Protein AF-0000000079401498 (afdb_homodimer)

Sequence (748 aa):
MLNQYKFEDEPELRDLFITVDDPESHITAIETFITYIVFTKTSRGEFDSSEYEVRRRYQDFLWLKSKLEEAHPTLIIPPLPEKFIMKGMVERFSDEFIETRRKALHKFLNRIADHPTLTFNEDFKVFLTAQAWELLSHKKQGPGLFSRMGQTVRAVASSVRGKTVKNRPEVFAEMSDYVETFSQLISLLDKISHRVYKEEREYCCEMKEYGPIHTLWSASEEDLVDSLKGVAGCIDKCCKATEKRMAGLSENLIPVVHEYVLYSEILMVALKRRDQIQAELDSKVDGLLNKKTEKDLLAEEIGKLEDHVECANNALKADWNRWKQNMQCDMKSTFTDVAEKNIHYYEQCLATWESFLTSQTTELNLEEDSEDKPMLNQYKFEDEPELRDLFITVDDPESHITAIETFITYIVFTKTSRGEFDSSEYEVRRRYQDFLWLKSKLEEAHPTLIIPPLPEKFIMKGMVERFSDEFIETRRKALHKFLNRIADHPTLTFNEDFKVFLTAQAWELLSHKKQGPGLFSRMGQTVRAVASSVRGKTVKNRPEVFAEMSDYVETFSQLISLLDKISHRVYKEEREYCCEMKEYGPIHTLWSASEEDLVDSLKGVAGCIDKCCKATEKRMAGLSENLIPVVHEYVLYSEILMVALKRRDQIQAELDSKVDGLLNKKTEKDLLAEEIGKLEDHVECANNALKADWNRWKQNMQCDMKSTFTDVAEKNIHYYEQ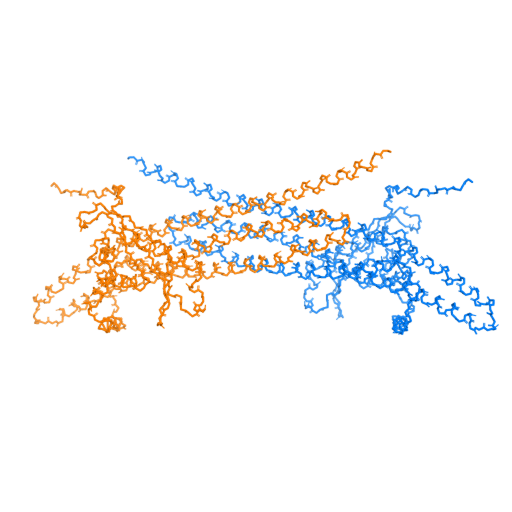CLATWESFLTSQTTELNLEEDSEDKP

pLDDT: mean 85.87, std 18.06, range [24.94, 98.56]

Nearest PDB structures (foldseek):
  8afz-assembly1_A  TM=7.677E-01  e=3.882E-17  Homo sapiens
  8afz-assembly1_B  TM=8.082E-01  e=9.105E-14  Homo sapiens
  3sog-assembly1_A-2  TM=6.129E-01  e=2.645E-02  Homo sapiens
  1i4d-assembly1_A  TM=6.190E-01  e=6.440E-02  Homo sapiens
  4atm-assembly1_A-2  TM=4.832E-01  e=5.552E-02  Homo sapiens

Solvent-accessible surface area (backbone atoms only — not comparable to full-atom values): 40444 Å² total; per-residue (Å²): 136,80,83,76,78,69,79,68,79,57,88,71,74,80,49,64,47,72,47,51,42,74,76,42,82,43,79,53,100,87,50,72,50,56,33,29,36,36,37,35,39,39,78,51,81,90,46,95,56,50,64,35,75,28,66,45,38,68,69,53,55,52,50,49,52,51,53,50,44,69,74,38,57,36,46,75,67,76,56,72,74,77,79,83,76,69,93,47,83,69,51,68,70,30,69,67,44,46,50,54,47,40,53,40,51,32,50,34,53,46,53,39,58,68,32,89,66,58,48,70,34,65,67,56,50,44,66,52,62,37,45,60,73,52,42,54,54,57,61,64,74,40,84,54,81,68,62,54,52,53,49,52,47,44,52,49,52,54,50,62,59,63,68,68,59,84,80,69,56,64,71,59,51,52,48,50,52,47,46,53,53,48,40,53,50,40,44,51,49,41,55,45,52,52,50,35,51,50,31,48,50,54,25,48,55,43,44,65,60,49,21,55,52,33,45,58,51,23,74,79,39,80,91,44,28,66,61,26,42,45,52,20,49,39,44,49,53,40,44,53,39,48,52,54,39,50,50,51,40,64,69,40,51,53,52,52,42,46,50,50,42,49,39,38,53,43,51,51,51,20,52,50,48,44,44,50,50,46,32,51,40,52,52,51,55,54,46,53,76,71,43,89,73,61,55,66,62,48,50,53,50,49,52,52,38,50,50,48,39,50,50,40,52,52,47,32,54,52,41,48,54,50,49,53,51,50,51,50,51,51,50,51,53,42,52,50,52,50,36,52,41,49,34,53,34,26,49,53,43,28,52,43,35,48,52,46,55,53,56,55,52,52,50,53,52,49,53,54,53,58,67,65,58,131,136,79,84,76,80,71,80,68,79,56,86,70,74,79,50,64,47,73,46,51,43,73,77,41,80,45,80,54,99,86,50,72,49,55,32,29,34,37,36,36,40,38,78,52,82,91,46,96,55,48,65,35,76,28,65,44,38,66,67,52,54,52,49,50,54,50,54,48,44,69,74,37,58,35,46,75,68,75,56,73,74,76,80,83,72,71,97,45,82,69,52,68,69,30,69,66,44,46,50,53,46,40,51,41,51,32,50,34,53,48,52,38,58,67,32,90,65,58,49,70,35,66,67,56,50,44,66,51,62,38,47,60,73,52,43,55,55,57,62,63,74,42,84,53,82,68,60,54,51,52,48,52,46,44,52,50,53,56,50,63,59,60,68,69,60,83,81,70,56,65,70,59,53,50,48,50,51,48,47,55,53,47,38,53,50,42,44,51,50,41,55,45,52,51,49,35,52,51,30,47,49,54,26,46,55,42,44,65,60,47,21,56,50,33,44,59,49,24,75,78,40,79,90,43,28,66,61,26,41,45,51,20,49,39,43,49,53,39,46,54,37,49,51,54,40,49,50,50,39,64,69,39,51,53,51,54,42,46,50,51,42,48,39,38,53,44,50,52,49,19,52,50,47,44,45,50,50,45,30,51,40,52,52,52,55,54,46,54,76,71,45,90,73,60,56,66,63,49,51,52,50,48,51,53,38,50,51,49,38,52,50,41,50,52,46,29,55,53,41,48,56,51,48,53,51,50,51,50,49,52,49,52,51,42,53,50,51,50,36,51,42,50,32,53,36,25,49,54,41,27,53,43,35,50,51,46,54,53,55,55,53,52,51,52,52,51,54,53,52,58,69,63,56,128

Secondary structure (DSSP, 8-state):
---------------EEEEEEEEEEEE-SS-EEEEEEEEEEE--TTSS-SEEEEEEEHHHHHHHHHHHHHH-TTS-PPPPPPP--SS-TTGGGSHHHHHHHHHHHHHHHHHHHHSTTGGG-HHHHHHHH--HHHHHHHHHTSS-HHHHHHHHHHHHHHHTS----SS--HHHHHHHHHHHHHHHHHHHHHHHHHHHHHHHHHHHHHHHHHHHHHHHHHTT-STTHHHHHHHHHHHHHHHHHHHHHHHHIIIIIHHHHHHHHHHHHHHHHHHHHHHHHHHHHHHHHHHHHH-SS-HHHHHHHHHHHHHHHHHHHHHHHHHHHHHHHHHHHHHHHHHHHHHHHHHHHHHHHHHHHHHHHHHHHHHHHHHHHHHT--/---------------EEEEEEEEEEEE-SS-EEEEEEEEEEE--TTSS-SEEEEEEEHHHHHHHHHHHHHH-TTS-PPPPPPP--SS-TTGGGSHHHHHHHHHHHHHHHHHHHHSTTGGG-HHHHHHHH--HHHHHHHHHTSS-HHHHHHHHHHHHHHHTS----SS--HHHHHHHHHHHHHHHHHHHHHHHHHHHHHHHHHHHHHHHHHHHHHHHHHTT-STTHHHHHHHHHHHHHHHHHHHHHHHHIIIIIHHHHHHHHHHHHHHHHHHHHHHHHHHHHHHHHHHHHH-SS-HHHHHHHHHHHHHHHHHHHHHHHHHHHHHHHHHHHHHHHHHHHHHHHHHHHHHHHHHHHHHHHHHHHHHHHHHHHHHT--

Structure (mmCIF, N/CA/C/O backbone):
data_AF-0000000079401498-model_v1
#
loop_
_entity.id
_entity.type
_entity.pdbx_description
1 polymer 'Sorting nexin 7'
#
loop_
_atom_site.group_PDB
_atom_site.id
_atom_site.type_symbol
_atom_site.label_atom_id
_atom_site.label_alt_id
_atom_site.label_comp_id
_atom_site.label_asym_id
_atom_site.label_entity_id
_atom_site.label_seq_id
_atom_site.pdbx_PDB_ins_code
_atom_site.Cartn_x
_atom_site.Cartn_y
_atom_site.Cartn_z
_atom_site.occupancy
_atom_site.B_iso_or_equiv
_atom_site.auth_seq_id
_atom_site.auth_comp_id
_atom_site.auth_asym_id
_atom_site.auth_atom_id
_atom_site.pdbx_PDB_model_num
ATOM 1 N N . MET A 1 1 ? -12.094 -66.312 -8.789 1 24.94 1 MET A N 1
ATOM 2 C CA . MET A 1 1 ? -11.602 -65.75 -7.543 1 24.94 1 MET A CA 1
ATOM 3 C C . MET A 1 1 ? -10.719 -64.562 -7.812 1 24.94 1 MET A C 1
ATOM 5 O O . MET A 1 1 ? -9.539 -64.688 -8.156 1 24.94 1 MET A O 1
ATOM 9 N N . LEU A 1 2 ? -11.086 -63.5 -8.578 1 26.61 2 LEU A N 1
ATOM 10 C CA . LEU A 1 2 ? -10.477 -62.438 -9.359 1 26.61 2 LEU A CA 1
ATOM 11 C C . LEU A 1 2 ? -9.75 -61.438 -8.453 1 26.61 2 LEU A C 1
ATOM 13 O O . LEU A 1 2 ? -10.312 -61 -7.449 1 26.61 2 LEU A O 1
ATOM 17 N N . ASN A 1 3 ? -8.367 -61.562 -8.258 1 26.94 3 ASN A N 1
ATOM 18 C CA . ASN A 1 3 ? -7.402 -60.906 -7.387 1 26.94 3 ASN A CA 1
ATOM 19 C C . ASN A 1 3 ? -7.582 -59.406 -7.383 1 26.94 3 ASN A C 1
ATOM 21 O O . ASN A 1 3 ? -7.379 -58.75 -8.406 1 26.94 3 ASN A O 1
ATOM 25 N N . GLN A 1 4 ? -8.578 -58.844 -6.742 1 27.81 4 GLN A N 1
ATOM 26 C CA . GLN A 1 4 ? -8.922 -57.438 -6.516 1 27.81 4 GLN A CA 1
ATOM 27 C C . GLN A 1 4 ? -7.723 -56.656 -5.992 1 27.81 4 GLN A C 1
ATOM 29 O O . GLN A 1 4 ? -7.395 -56.75 -4.805 1 27.81 4 GLN A O 1
ATOM 34 N N . TYR A 1 5 ? -6.586 -56.531 -6.773 1 29.39 5 TYR A N 1
ATOM 35 C CA . TYR A 1 5 ? -5.387 -55.781 -6.387 1 29.39 5 TYR A CA 1
ATOM 36 C C . TYR A 1 5 ? -5.746 -54.406 -5.848 1 29.39 5 TYR A C 1
ATOM 38 O O . TYR A 1 5 ? -6.312 -53.594 -6.57 1 29.39 5 TYR A O 1
ATOM 46 N N . LYS A 1 6 ? -6.266 -54.344 -4.742 1 35.28 6 LYS A N 1
ATOM 47 C CA . LYS A 1 6 ? -6.438 -53.125 -4 1 35.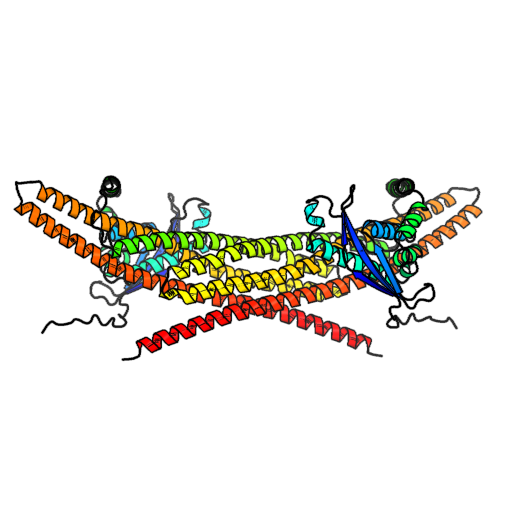28 6 LYS A CA 1
ATOM 48 C C . LYS A 1 6 ? -5.148 -52.281 -3.99 1 35.28 6 LYS A C 1
ATOM 50 O O . LYS A 1 6 ? -4.121 -52.75 -3.482 1 35.28 6 LYS A O 1
ATOM 55 N N . PHE A 1 7 ? -4.91 -51.406 -4.902 1 33.69 7 PHE A N 1
ATOM 56 C CA . PHE A 1 7 ? -3.832 -50.406 -4.879 1 33.69 7 PHE A CA 1
ATOM 57 C C . PHE A 1 7 ? -3.807 -49.656 -3.551 1 33.69 7 PHE A C 1
ATOM 59 O O . PHE A 1 7 ? -4.637 -48.781 -3.311 1 33.69 7 PHE A O 1
ATOM 66 N N . GLU A 1 8 ? -3.891 -50.344 -2.438 1 35.12 8 GLU A N 1
ATOM 67 C CA . GLU A 1 8 ? -3.643 -49.656 -1.168 1 35.12 8 GLU A CA 1
ATOM 68 C C . GLU A 1 8 ? -2.482 -48.688 -1.285 1 35.12 8 GLU A C 1
ATOM 70 O O . GLU A 1 8 ? -1.396 -49.031 -1.738 1 35.12 8 GLU A O 1
ATOM 75 N N . ASP A 1 9 ? -2.709 -47.438 -1.597 1 36.62 9 ASP A N 1
ATOM 76 C CA . ASP A 1 9 ? -1.736 -46.344 -1.586 1 36.62 9 ASP A CA 1
ATOM 77 C C . ASP A 1 9 ? -0.807 -46.469 -0.379 1 36.62 9 ASP A C 1
ATOM 79 O O . ASP A 1 9 ? -1.229 -46.25 0.758 1 36.62 9 ASP A O 1
ATOM 83 N N . GLU A 1 10 ? -0.195 -47.5 0.021 1 38.12 10 GLU A N 1
ATOM 84 C CA . GLU A 1 10 ? 0.85 -47.5 1.041 1 38.12 10 GLU A CA 1
ATOM 85 C C . GLU A 1 10 ? 1.631 -46.219 1.046 1 38.12 10 GLU A C 1
ATOM 87 O O . GLU A 1 10 ? 1.837 -45.594 -0.005 1 38.12 10 GLU A O 1
ATOM 92 N N . PRO A 1 11 ? 1.599 -45.375 2.037 1 43.03 11 PRO A N 1
ATOM 93 C CA . PRO A 1 11 ? 2.508 -44.219 2.016 1 43.03 11 PRO A CA 1
ATOM 94 C C . PRO A 1 11 ? 3.779 -44.5 1.217 1 43.03 11 PRO A C 1
ATOM 96 O O . PRO A 1 11 ? 4.527 -45.406 1.534 1 43.03 11 PRO A O 1
ATOM 99 N N . GLU A 1 12 ? 3.824 -44.688 -0.035 1 47.09 12 GLU A N 1
ATOM 100 C CA . GLU A 1 12 ? 4.816 -45.094 -1.024 1 47.09 12 GLU A CA 1
ATOM 101 C C . GLU A 1 12 ? 6.191 -44.531 -0.699 1 47.09 12 GLU A C 1
ATOM 103 O O . GLU A 1 12 ? 6.344 -43.312 -0.543 1 47.09 12 GLU A O 1
ATOM 108 N N . LEU A 1 13 ? 7.008 -45.062 0.212 1 56.22 13 LEU A N 1
ATOM 109 C CA . LEU A 1 13 ? 8.414 -44.781 0.475 1 56.22 13 LEU A CA 1
ATOM 110 C C . LEU A 1 13 ? 9.086 -44.188 -0.755 1 56.22 13 LEU A C 1
ATOM 112 O O . LEU A 1 13 ? 9.117 -44.812 -1.816 1 56.22 13 LEU A O 1
ATOM 116 N N . ARG A 1 14 ? 9.148 -42.906 -0.801 1 72.94 14 ARG A N 1
ATOM 117 C CA . ARG A 1 14 ? 9.93 -42.25 -1.838 1 72.94 14 ARG A CA 1
ATOM 118 C C . ARG A 1 14 ? 11.258 -42.969 -2.061 1 72.94 14 ARG A C 1
ATOM 120 O O . ARG A 1 14 ? 12.039 -43.156 -1.122 1 72.94 14 ARG A O 1
ATOM 127 N N . ASP A 1 15 ? 11.438 -43.594 -3.143 1 90.19 15 ASP A N 1
ATOM 128 C CA . ASP A 1 15 ? 12.656 -44.312 -3.484 1 90.19 15 ASP A CA 1
ATOM 129 C C . ASP A 1 15 ? 13.602 -43.469 -4.316 1 90.19 15 ASP A C 1
ATOM 131 O O . ASP A 1 15 ? 14.695 -43.906 -4.684 1 90.19 15 ASP A O 1
ATOM 135 N N . LEU A 1 16 ? 13.234 -42.375 -4.559 1 93.69 16 LEU A N 1
ATOM 136 C CA . LEU A 1 16 ? 14.039 -41.406 -5.316 1 93.69 16 LEU A CA 1
ATOM 137 C C . LEU A 1 16 ? 13.984 -40.031 -4.691 1 93.69 16 LEU A C 1
ATOM 139 O O . LEU A 1 16 ? 12.906 -39.438 -4.555 1 93.69 16 LEU A O 1
ATOM 143 N N . PHE A 1 17 ? 15.102 -39.5 -4.184 1 94.88 17 PHE A N 1
ATOM 144 C CA . PHE A 1 17 ? 15.219 -38.188 -3.584 1 94.88 17 PHE A CA 1
ATOM 145 C C . PHE A 1 17 ? 16.141 -37.281 -4.418 1 94.88 17 PHE A C 1
ATOM 147 O O . PHE A 1 17 ? 17.312 -37.594 -4.602 1 94.88 17 PHE A O 1
ATOM 154 N N . ILE A 1 18 ? 15.562 -36.188 -4.902 1 97.94 18 ILE A N 1
ATOM 155 C CA . ILE A 1 18 ? 16.312 -35.312 -5.801 1 97.94 18 ILE A CA 1
ATOM 156 C C . ILE A 1 18 ? 16.375 -33.906 -5.219 1 97.94 18 ILE A C 1
ATOM 158 O O . ILE A 1 18 ? 15.375 -33.375 -4.738 1 97.94 18 ILE A O 1
ATOM 162 N N . THR A 1 19 ? 17.531 -33.281 -5.227 1 97.94 19 THR A N 1
ATOM 163 C CA . THR A 1 19 ? 17.703 -31.891 -4.816 1 97.94 19 THR A CA 1
ATOM 164 C C . THR A 1 19 ? 18.453 -31.109 -5.887 1 97.94 19 THR A C 1
ATOM 166 O O . THR A 1 19 ? 19.391 -31.625 -6.496 1 97.94 19 THR A O 1
ATOM 169 N N . VAL A 1 20 ? 18 -29.938 -6.188 1 98.06 20 VAL A N 1
ATOM 170 C CA . VAL A 1 20 ? 18.656 -29.016 -7.094 1 98.06 20 VAL A CA 1
ATOM 171 C C . VAL A 1 20 ? 19.234 -27.844 -6.305 1 98.06 20 VAL A C 1
ATOM 173 O O . VAL A 1 20 ? 18.5 -27.125 -5.633 1 98.06 20 VAL A O 1
ATOM 176 N N . ASP A 1 21 ? 20.562 -27.641 -6.441 1 96.44 21 ASP A N 1
ATOM 177 C CA . ASP A 1 21 ? 21.188 -26.625 -5.617 1 96.44 21 ASP A CA 1
ATOM 178 C C . ASP A 1 21 ? 22.469 -26.109 -6.258 1 96.44 21 ASP A C 1
ATOM 180 O O . ASP A 1 21 ? 22.781 -26.453 -7.406 1 96.44 21 ASP A O 1
ATOM 184 N N . ASP A 1 22 ? 23.109 -25.188 -5.609 1 95.06 22 ASP A N 1
ATOM 185 C CA . ASP A 1 22 ? 24.453 -24.672 -5.898 1 95.06 22 ASP A CA 1
ATOM 186 C C . ASP A 1 22 ? 24.516 -24.078 -7.305 1 95.06 22 ASP A C 1
ATOM 188 O O . ASP A 1 22 ? 25.312 -24.547 -8.141 1 95.06 22 ASP A O 1
ATOM 192 N N . PRO A 1 23 ? 23.75 -23.031 -7.484 1 95.81 23 PRO A N 1
ATOM 193 C CA . PRO A 1 23 ? 23.875 -22.359 -8.781 1 95.81 23 PRO A CA 1
ATOM 194 C C . PRO A 1 23 ? 25.266 -21.781 -9.031 1 95.81 23 PRO A C 1
ATOM 196 O O . PRO A 1 23 ? 25.891 -21.25 -8.102 1 95.81 23 PRO A O 1
ATOM 199 N N . GLU A 1 24 ? 25.781 -21.984 -10.258 1 94.81 24 GLU A N 1
ATOM 200 C CA . GLU A 1 24 ? 27.078 -21.453 -10.648 1 94.81 24 GLU A CA 1
ATOM 201 C C . GLU A 1 24 ? 27.016 -20.75 -12 1 94.81 24 GLU A C 1
ATOM 203 O O . GLU A 1 24 ? 26.406 -21.25 -12.945 1 94.81 24 GLU A O 1
ATOM 208 N N . SER A 1 25 ? 27.594 -19.609 -12.016 1 91.44 25 SER A N 1
ATOM 209 C CA . SER A 1 25 ? 27.625 -18.844 -13.266 1 91.44 25 SER A CA 1
ATOM 210 C C . SER A 1 25 ? 28.844 -19.234 -14.109 1 91.44 25 SER A C 1
ATOM 212 O O . SER A 1 25 ? 29.938 -19.406 -13.594 1 91.44 25 SER A O 1
ATOM 214 N N . HIS A 1 26 ? 28.609 -19.469 -15.281 1 90.75 26 HIS A N 1
ATOM 215 C CA . HIS A 1 26 ? 29.656 -19.766 -16.25 1 90.75 26 HIS A CA 1
ATOM 216 C C . HIS A 1 26 ? 29.719 -18.703 -17.344 1 90.75 26 HIS A C 1
ATOM 218 O O . HIS A 1 26 ? 28.719 -18.484 -18.047 1 90.75 26 HIS A O 1
ATOM 224 N N . ILE A 1 27 ? 30.781 -18.047 -17.453 1 88.38 27 ILE A N 1
ATOM 225 C CA . ILE A 1 27 ? 30.984 -17.016 -18.453 1 88.38 27 ILE A CA 1
ATOM 226 C C . ILE A 1 27 ? 31.906 -17.547 -19.562 1 88.38 27 ILE A C 1
ATOM 228 O O . ILE A 1 27 ? 33.062 -17.875 -19.281 1 88.38 27 ILE A O 1
ATOM 232 N N . THR A 1 28 ? 31.391 -17.812 -20.594 1 86.31 28 THR A N 1
ATOM 233 C CA . THR A 1 28 ? 32.188 -18.203 -21.75 1 86.31 28 THR A CA 1
ATOM 234 C C . THR A 1 28 ? 32.219 -17.078 -22.781 1 86.31 28 THR A C 1
ATOM 236 O O . THR A 1 28 ? 31.578 -16.047 -22.625 1 86.31 28 THR A O 1
ATOM 239 N N . ALA A 1 29 ? 33.156 -17.297 -23.859 1 82.56 29 ALA A N 1
ATOM 240 C CA . ALA A 1 29 ? 33.281 -16.312 -24.938 1 82.56 29 ALA A CA 1
ATOM 241 C C . ALA A 1 29 ? 31.969 -16.125 -25.672 1 82.56 29 ALA A C 1
ATOM 243 O O . ALA A 1 29 ? 31.672 -15.031 -26.156 1 82.56 29 ALA A O 1
ATOM 244 N N . ILE A 1 30 ? 31.078 -17.094 -25.625 1 81.94 30 ILE A N 1
ATOM 245 C CA . ILE A 1 30 ? 29.891 -17.094 -26.469 1 81.94 30 ILE A CA 1
ATOM 246 C C . ILE A 1 30 ? 28.672 -16.766 -25.625 1 81.94 30 ILE A C 1
ATOM 248 O O . ILE A 1 30 ? 27.75 -16.078 -26.094 1 81.94 30 ILE A O 1
ATOM 252 N N . GLU A 1 31 ? 28.641 -17.359 -24.422 1 83.38 31 GLU A N 1
ATOM 253 C CA . GLU A 1 31 ? 27.422 -17.172 -23.641 1 83.38 31 GLU A CA 1
ATOM 254 C C . GLU A 1 31 ? 27.703 -17.25 -22.141 1 83.38 31 GLU A C 1
ATOM 256 O O . GLU A 1 31 ? 28.734 -17.781 -21.734 1 83.38 31 GLU A O 1
ATOM 261 N N . THR A 1 32 ? 26.906 -16.578 -21.422 1 86.81 32 THR A N 1
ATOM 262 C CA . THR A 1 32 ? 26.891 -16.703 -19.969 1 86.81 32 THR A CA 1
ATOM 263 C C . THR A 1 32 ? 25.672 -17.5 -19.531 1 86.81 32 THR A C 1
ATOM 265 O O . THR A 1 32 ? 24.547 -17.234 -19.969 1 86.81 32 THR A O 1
ATOM 268 N N . PHE A 1 33 ? 25.906 -18.578 -18.781 1 88.62 33 PHE A N 1
ATOM 269 C CA . PHE A 1 33 ? 24.766 -19.359 -18.328 1 88.62 33 PHE A CA 1
ATOM 270 C C . PHE A 1 33 ? 24.984 -19.859 -16.906 1 88.62 33 PHE A C 1
ATOM 272 O O . PHE A 1 33 ? 26.094 -19.781 -16.375 1 88.62 33 PHE A O 1
ATOM 279 N N . ILE A 1 34 ? 23.906 -20.312 -16.297 1 92.94 34 ILE A N 1
ATOM 280 C CA . ILE A 1 34 ? 23.938 -20.797 -14.922 1 92.94 34 ILE A CA 1
ATOM 281 C C . ILE A 1 34 ? 23.75 -22.312 -14.914 1 92.94 34 ILE A C 1
ATOM 283 O O . ILE A 1 34 ? 22.922 -22.859 -15.656 1 92.94 34 ILE A O 1
ATOM 287 N N . THR A 1 35 ? 24.547 -23.016 -14.164 1 95.56 35 THR A N 1
ATOM 288 C CA . THR A 1 35 ? 24.328 -24.453 -13.945 1 95.56 35 THR A CA 1
ATOM 289 C C . THR A 1 35 ? 23.938 -24.734 -12.5 1 95.56 35 THR A C 1
ATOM 291 O O . THR A 1 35 ? 24.172 -23.891 -11.617 1 95.56 35 THR A O 1
ATOM 294 N N . TYR A 1 36 ? 23.297 -25.844 -12.312 1 97.06 36 TYR A N 1
ATOM 295 C CA . TYR A 1 36 ? 22.859 -26.297 -10.992 1 97.06 36 TYR A CA 1
ATOM 296 C C . TYR A 1 36 ? 23.344 -27.719 -10.727 1 97.06 36 TYR A C 1
ATOM 298 O O . TYR A 1 36 ? 23.453 -28.531 -11.641 1 97.06 36 TYR A O 1
ATOM 306 N N . ILE A 1 37 ? 23.562 -27.969 -9.477 1 98.12 37 ILE A N 1
ATOM 307 C CA . ILE A 1 37 ? 23.859 -29.344 -9.102 1 98.12 37 ILE A CA 1
ATOM 308 C C . ILE A 1 37 ? 22.562 -30.094 -8.836 1 98.12 37 ILE A C 1
ATOM 310 O O . ILE A 1 37 ? 21.719 -29.656 -8.047 1 98.12 37 ILE A O 1
ATOM 314 N N . VAL A 1 38 ? 22.422 -31.156 -9.508 1 98.44 38 VAL A N 1
ATOM 315 C CA . VAL A 1 38 ? 21.328 -32.094 -9.25 1 98.44 38 VAL A CA 1
ATOM 316 C C . VAL A 1 38 ? 21.844 -33.281 -8.461 1 98.44 38 VAL A C 1
ATOM 318 O O . VAL A 1 38 ? 22.609 -34.094 -8.992 1 98.44 38 VAL A O 1
ATOM 321 N N . PHE A 1 39 ? 21.406 -33.344 -7.309 1 97.94 39 PHE A N 1
ATOM 322 C CA . PHE A 1 39 ? 21.812 -34.438 -6.43 1 97.94 39 PHE A CA 1
ATOM 323 C C . PHE A 1 39 ? 20.688 -35.469 -6.281 1 97.94 39 PHE A C 1
ATOM 325 O O . PHE A 1 39 ? 19.562 -35.125 -5.926 1 97.94 39 PHE A O 1
ATOM 332 N N . THR A 1 40 ? 21 -36.75 -6.539 1 97.62 40 THR A N 1
ATOM 333 C CA . THR A 1 40 ? 19.984 -37.812 -6.5 1 97.62 40 THR A CA 1
ATOM 334 C C . THR A 1 40 ? 20.406 -38.906 -5.547 1 97.62 40 THR A C 1
ATOM 336 O O . THR A 1 40 ? 21.531 -39.406 -5.617 1 97.62 40 THR A O 1
ATOM 339 N N . LYS A 1 41 ? 19.516 -39.25 -4.648 1 96.62 41 LYS A N 1
ATOM 340 C CA . LYS A 1 41 ? 19.641 -40.469 -3.816 1 96.62 41 LYS A CA 1
ATOM 341 C C . LYS A 1 41 ? 18.531 -41.469 -4.133 1 96.62 41 LYS A C 1
ATOM 343 O O . LYS A 1 41 ? 17.359 -41.094 -4.227 1 96.62 41 LYS A O 1
ATOM 348 N N . THR A 1 42 ? 18.953 -42.688 -4.363 1 95.62 42 THR A N 1
ATOM 349 C CA . THR A 1 42 ? 17.922 -43.656 -4.762 1 95.62 42 THR A CA 1
ATOM 350 C C . THR A 1 42 ? 18.219 -45.031 -4.164 1 95.62 42 THR A C 1
ATOM 352 O O . THR A 1 42 ? 19.375 -45.344 -3.867 1 95.62 42 THR A O 1
ATOM 355 N N . SER A 1 43 ? 17.156 -45.844 -3.891 1 92.62 43 SER A N 1
ATOM 356 C CA . SER A 1 43 ? 17.25 -47.219 -3.439 1 92.62 43 SER A CA 1
ATOM 357 C C . SER A 1 43 ? 16.766 -48.188 -4.516 1 92.62 43 SER A C 1
ATOM 359 O O . SER A 1 43 ? 16.609 -49.406 -4.258 1 92.62 43 SER A O 1
ATOM 361 N N . ARG A 1 44 ? 16.625 -47.562 -5.652 1 92.44 44 ARG A N 1
ATOM 362 C CA . ARG A 1 44 ? 16.125 -48.406 -6.754 1 92.44 44 ARG A CA 1
ATOM 363 C C . ARG A 1 44 ? 17.234 -49.25 -7.332 1 92.44 44 ARG A C 1
ATOM 365 O O . ARG A 1 44 ? 18.359 -48.812 -7.508 1 92.44 44 ARG A O 1
ATOM 372 N N . GLY A 1 45 ? 16.891 -50.469 -7.648 1 88.62 45 GLY A N 1
ATOM 373 C CA . GLY A 1 45 ? 17.859 -51.438 -8.164 1 88.62 45 GLY A CA 1
ATOM 374 C C . GLY A 1 45 ? 18.281 -51.125 -9.594 1 88.62 45 GLY A C 1
ATOM 375 O O . GLY A 1 45 ? 19.344 -51.594 -10.031 1 88.62 45 GLY A O 1
ATOM 376 N N . GLU A 1 46 ? 17.5 -50.344 -10.312 1 89.25 46 GLU A N 1
ATOM 377 C CA . GLU A 1 46 ? 17.797 -50.062 -11.711 1 89.25 46 GLU A CA 1
ATOM 378 C C . GLU A 1 46 ? 18.953 -49.094 -11.852 1 89.25 46 GLU A C 1
ATOM 380 O O . GLU A 1 46 ? 19.531 -48.938 -12.93 1 89.25 46 GLU A O 1
ATOM 385 N N . PHE A 1 47 ? 19.344 -48.531 -10.805 1 92.62 47 PHE A N 1
ATOM 386 C CA . PHE A 1 47 ? 20.453 -47.562 -10.797 1 92.62 47 PHE A CA 1
ATOM 387 C C . PHE A 1 47 ? 21.75 -48.25 -10.391 1 92.62 47 PHE A C 1
ATOM 389 O O . PHE A 1 47 ? 21.75 -49.156 -9.555 1 92.62 47 PHE A O 1
ATOM 396 N N . ASP A 1 48 ? 22.844 -47.812 -10.906 1 91.94 48 ASP A N 1
ATOM 397 C CA . ASP A 1 48 ? 24.156 -48.438 -10.656 1 91.94 48 ASP A CA 1
ATOM 398 C C . ASP A 1 48 ? 24.703 -48 -9.297 1 91.94 48 ASP A C 1
ATOM 400 O O . ASP A 1 48 ? 25.562 -48.688 -8.727 1 91.94 48 ASP A O 1
ATOM 404 N N . SER A 1 49 ? 24.359 -46.875 -8.875 1 93.38 49 SER A N 1
ATOM 405 C CA . SER A 1 49 ? 24.781 -46.312 -7.598 1 93.38 49 SER A CA 1
ATOM 406 C C . SER A 1 49 ? 23.594 -45.75 -6.801 1 93.38 49 SER A C 1
ATOM 408 O O . SER A 1 49 ? 22.516 -45.594 -7.348 1 93.38 49 SER A O 1
ATOM 410 N N . SER A 1 50 ? 23.844 -45.594 -5.578 1 94.06 50 SER A N 1
ATOM 411 C CA . SER A 1 50 ? 22.781 -45.094 -4.711 1 94.06 50 SER A CA 1
ATOM 412 C C . SER A 1 50 ? 22.766 -43.562 -4.695 1 94.06 50 SER A C 1
ATOM 414 O O . SER A 1 50 ? 21.797 -42.938 -4.242 1 94.06 50 SER A O 1
ATOM 416 N N . GLU A 1 51 ? 23.891 -43 -5.109 1 96.5 51 GLU A N 1
ATOM 417 C CA . GLU A 1 51 ? 23.984 -41.562 -5.113 1 96.5 51 GLU A CA 1
ATOM 418 C C . GLU A 1 51 ? 24.578 -41.031 -6.422 1 96.5 51 GLU A C 1
ATOM 420 O O . GLU A 1 51 ? 25.516 -41.625 -6.957 1 96.5 51 GLU A O 1
ATOM 425 N N . TYR A 1 52 ? 24.047 -39.938 -6.906 1 96.62 52 TYR A N 1
ATOM 426 C CA . TYR A 1 52 ? 24.547 -39.312 -8.117 1 96.62 52 TYR A CA 1
ATOM 427 C C . TYR A 1 52 ? 24.594 -37.781 -7.949 1 96.62 52 TYR A C 1
ATOM 429 O O . TYR A 1 52 ? 23.766 -37.219 -7.258 1 96.62 52 TYR A O 1
ATOM 437 N N . GLU A 1 53 ? 25.594 -37.188 -8.461 1 97.06 53 GLU A N 1
ATOM 438 C CA . GLU A 1 53 ? 25.734 -35.75 -8.523 1 97.06 53 GLU A CA 1
ATOM 439 C C . GLU A 1 53 ? 26.109 -35.281 -9.938 1 97.06 53 GLU A C 1
ATOM 441 O O . GLU A 1 53 ? 27.172 -35.656 -10.453 1 97.06 53 GLU A O 1
ATOM 446 N N . VAL A 1 54 ? 25.266 -34.562 -10.531 1 97.69 54 VAL A N 1
ATOM 447 C CA . VAL A 1 54 ? 25.531 -34.094 -11.891 1 97.69 54 VAL A CA 1
ATOM 448 C C . VAL A 1 54 ? 25.219 -32.594 -12 1 97.69 54 VAL A C 1
ATOM 450 O O . VAL A 1 54 ? 24.469 -32.062 -11.188 1 97.69 54 VAL A O 1
ATOM 453 N N . ARG A 1 55 ? 25.781 -31.938 -13 1 96.5 55 ARG A N 1
ATOM 454 C CA . ARG A 1 55 ? 25.5 -30.531 -13.258 1 96.5 55 ARG A CA 1
ATOM 455 C C . ARG A 1 55 ? 24.656 -30.359 -14.516 1 96.5 55 ARG A C 1
ATOM 457 O O . ARG A 1 55 ? 24.953 -30.969 -15.547 1 96.5 55 ARG A O 1
ATOM 464 N N . ARG A 1 56 ? 23.625 -29.594 -14.312 1 97.44 56 ARG A N 1
ATOM 465 C CA . ARG A 1 56 ? 22.703 -29.359 -15.414 1 97.44 56 ARG A CA 1
ATOM 466 C C . ARG A 1 56 ? 22.453 -27.859 -15.602 1 97.44 56 ARG A C 1
ATOM 468 O O . ARG A 1 56 ? 22.391 -27.109 -14.633 1 97.44 56 ARG A O 1
ATOM 475 N N . ARG A 1 57 ? 22.391 -27.391 -16.766 1 94.44 57 ARG A N 1
ATOM 476 C CA . ARG A 1 57 ? 21.906 -26.047 -17.078 1 94.44 57 ARG A CA 1
ATOM 477 C C . ARG A 1 57 ? 20.453 -26.078 -17.547 1 94.44 57 ARG A C 1
ATOM 479 O O . ARG A 1 57 ? 19.891 -27.156 -17.766 1 94.44 57 ARG A O 1
ATOM 486 N N . TYR A 1 58 ? 19.828 -25.031 -17.797 1 93.56 58 TYR A N 1
ATOM 487 C CA . TYR A 1 58 ? 18.406 -24.953 -18.125 1 93.56 58 TYR A CA 1
ATOM 488 C C . TYR A 1 58 ? 18.109 -25.719 -19.406 1 93.56 58 TYR A C 1
ATOM 490 O O . TYR A 1 58 ? 17.078 -26.406 -19.516 1 93.56 58 TYR A O 1
ATOM 498 N N . GLN A 1 59 ? 18.969 -25.641 -20.344 1 93.06 59 GLN A N 1
ATOM 499 C CA . GLN A 1 59 ? 18.766 -26.312 -21.625 1 93.06 59 GLN A CA 1
ATOM 500 C C . GLN A 1 59 ? 18.688 -27.828 -21.469 1 93.06 59 GLN A C 1
ATOM 502 O O . GLN A 1 59 ? 18 -28.5 -22.234 1 93.06 59 GLN A O 1
ATOM 507 N N . ASP A 1 60 ? 19.297 -28.297 -20.531 1 96.06 60 ASP A N 1
ATOM 508 C CA . ASP A 1 60 ? 19.234 -29.719 -20.25 1 96.06 60 ASP A CA 1
ATOM 509 C C . ASP A 1 60 ? 17.844 -30.109 -19.734 1 96.06 60 ASP A C 1
ATOM 511 O O . ASP A 1 60 ? 17.312 -31.172 -20.094 1 96.06 60 ASP A O 1
ATOM 515 N N . PHE A 1 61 ? 17.344 -29.281 -18.891 1 97 61 PHE A N 1
ATOM 516 C CA . PHE A 1 61 ? 15.984 -29.516 -18.406 1 97 61 PHE A CA 1
ATOM 517 C C . PHE A 1 61 ? 14.984 -29.469 -19.562 1 97 61 PHE A C 1
ATOM 519 O O . PHE A 1 61 ? 14.031 -30.25 -19.609 1 97 61 PHE A O 1
ATOM 526 N N . LEU A 1 62 ? 15.219 -28.547 -20.422 1 95.44 62 LEU A N 1
ATOM 527 C CA . LEU A 1 62 ? 14.367 -28.422 -21.594 1 95.44 62 LEU A CA 1
ATOM 528 C C . LEU A 1 62 ? 14.414 -29.703 -22.438 1 95.44 62 LEU A C 1
ATOM 530 O O . LEU A 1 62 ? 13.391 -30.172 -22.938 1 95.44 62 LEU A O 1
ATOM 534 N N . TRP A 1 63 ? 15.578 -30.188 -22.562 1 95.69 63 TRP A N 1
ATOM 535 C CA . TRP A 1 63 ? 15.75 -31.453 -23.281 1 95.69 63 TRP A CA 1
ATOM 536 C C . TRP A 1 63 ? 14.953 -32.562 -22.609 1 95.69 63 TRP A C 1
ATOM 538 O O . TRP A 1 63 ? 14.234 -33.312 -23.297 1 95.69 63 TRP A O 1
ATOM 548 N N . LEU A 1 64 ? 15.086 -32.656 -21.359 1 97.44 64 LEU A N 1
ATOM 549 C CA . LEU A 1 64 ? 14.375 -33.688 -20.625 1 97.44 64 LEU A CA 1
ATOM 550 C C . LEU A 1 64 ? 12.867 -33.562 -20.828 1 97.44 64 LEU A C 1
ATOM 552 O O . LEU A 1 64 ? 12.195 -34.562 -21.125 1 97.44 64 LEU A O 1
ATOM 556 N N . LYS A 1 65 ? 12.367 -32.375 -20.672 1 96.5 65 LYS A N 1
ATOM 557 C CA . LYS A 1 65 ? 10.938 -32.156 -20.859 1 96.5 65 LYS A CA 1
ATOM 558 C C . LYS A 1 65 ? 10.484 -32.594 -22.234 1 96.5 65 LYS A C 1
ATOM 560 O O . LYS A 1 65 ? 9.445 -33.25 -22.391 1 96.5 65 LYS A O 1
ATOM 565 N N . SER A 1 66 ? 11.258 -32.25 -23.188 1 94.88 66 SER A N 1
ATOM 566 C CA . SER A 1 66 ? 10.93 -32.594 -24.562 1 94.88 66 SER A CA 1
ATOM 567 C C . SER A 1 66 ? 10.898 -34.125 -24.766 1 94.88 66 SER A C 1
ATOM 569 O O . SER A 1 66 ? 9.984 -34.656 -25.391 1 94.88 66 SER A O 1
ATOM 571 N N . LYS A 1 67 ? 11.836 -34.844 -24.234 1 95.62 67 LYS A N 1
ATOM 572 C CA . LYS A 1 67 ? 11.898 -36.281 -24.359 1 95.62 67 LYS A CA 1
ATOM 573 C C . LYS A 1 67 ? 10.703 -36.938 -23.672 1 95.62 67 LYS A C 1
ATOM 575 O O . LYS A 1 67 ? 10.141 -37.906 -24.188 1 95.62 67 LYS A O 1
ATOM 580 N N . LEU A 1 68 ? 10.359 -36.375 -22.531 1 96.69 68 LEU A N 1
ATOM 581 C CA . LEU A 1 68 ? 9.211 -36.906 -21.812 1 96.69 68 LEU A CA 1
ATOM 582 C C . LEU A 1 68 ? 7.918 -36.688 -22.594 1 96.69 68 LEU A C 1
ATOM 584 O O . LEU A 1 68 ? 7.062 -37.562 -22.641 1 96.69 68 LEU A O 1
ATOM 588 N N . GLU A 1 69 ? 7.785 -35.531 -23.188 1 93.31 69 GLU A N 1
ATOM 589 C CA . GLU A 1 69 ? 6.602 -35.219 -23.984 1 93.31 69 GLU A CA 1
ATOM 590 C C . GLU A 1 69 ? 6.492 -36.156 -25.203 1 93.31 69 GLU A C 1
ATOM 592 O O . GLU A 1 69 ? 5.395 -36.562 -25.578 1 93.31 69 GLU A O 1
ATOM 597 N N . GLU A 1 70 ? 7.578 -36.438 -25.781 1 91.75 70 GLU A N 1
ATOM 598 C CA . GLU A 1 70 ? 7.605 -37.312 -26.938 1 91.75 70 GLU A CA 1
ATOM 599 C C . GLU A 1 70 ? 7.238 -38.75 -26.547 1 91.75 70 GLU A C 1
ATOM 601 O O . GLU A 1 70 ? 6.48 -39.406 -27.266 1 91.75 70 GLU A O 1
ATOM 606 N N . ALA A 1 71 ? 7.742 -39.125 -25.438 1 92.75 71 ALA A N 1
ATOM 607 C CA . ALA A 1 71 ? 7.535 -40.5 -24.984 1 92.75 71 ALA A CA 1
ATOM 608 C C . ALA A 1 71 ? 6.121 -40.719 -24.453 1 92.75 71 ALA A C 1
ATOM 610 O O . ALA A 1 71 ? 5.566 -41.812 -24.531 1 92.75 71 ALA A O 1
ATOM 611 N N . HIS A 1 72 ? 5.621 -39.688 -23.891 1 92.94 72 HIS A N 1
ATOM 612 C CA . HIS A 1 72 ? 4.309 -39.75 -23.25 1 92.94 72 HIS A CA 1
ATOM 613 C C . HIS A 1 72 ? 3.422 -38.594 -23.688 1 92.94 72 HIS A C 1
ATOM 615 O O . HIS A 1 72 ? 3.127 -37.688 -22.891 1 92.94 72 HIS A O 1
ATOM 621 N N . PRO A 1 73 ? 2.854 -38.656 -24.797 1 88.56 73 PRO A N 1
ATOM 622 C CA . PRO A 1 73 ? 2.168 -37.5 -25.406 1 88.56 73 PRO A CA 1
ATOM 623 C C . PRO A 1 73 ? 0.896 -37.125 -24.656 1 88.56 73 PRO A C 1
ATOM 625 O O . PRO A 1 73 ? 0.478 -35.969 -24.688 1 88.56 73 PRO A O 1
ATOM 628 N N . THR A 1 74 ? 0.234 -38 -23.953 1 92.38 74 THR A N 1
ATOM 629 C CA . THR A 1 74 ? -1.054 -37.688 -23.359 1 92.38 74 THR A CA 1
ATOM 630 C C . THR A 1 74 ? -0.911 -37.5 -21.844 1 92.38 74 THR A C 1
ATOM 632 O O . THR A 1 74 ? -1.897 -37.25 -21.156 1 92.38 74 THR A O 1
ATOM 635 N N . LEU A 1 75 ? 0.261 -37.656 -21.375 1 95.25 75 LEU A N 1
ATOM 636 C CA . LEU A 1 75 ? 0.486 -37.406 -19.953 1 95.25 75 LEU A CA 1
ATOM 637 C C . LEU A 1 75 ? 0.721 -35.906 -19.703 1 95.25 75 LEU A C 1
ATOM 639 O O . LEU A 1 75 ? 1.106 -35.188 -20.609 1 95.25 75 LEU A O 1
ATOM 643 N N . ILE A 1 76 ? 0.405 -35.531 -18.516 1 97.25 76 ILE A N 1
ATOM 644 C CA . ILE A 1 76 ? 0.592 -34.125 -18.109 1 97.25 76 ILE A CA 1
ATOM 645 C C . ILE A 1 76 ? 2 -33.938 -17.547 1 97.25 76 ILE A C 1
ATOM 647 O O . ILE A 1 76 ? 2.252 -34.219 -16.375 1 97.25 76 ILE A O 1
ATOM 651 N N . ILE A 1 77 ? 2.85 -33.438 -18.359 1 96.94 77 ILE A N 1
ATOM 652 C CA . ILE A 1 77 ? 4.238 -33.219 -17.969 1 96.94 77 ILE A CA 1
ATOM 653 C C . ILE A 1 77 ? 4.363 -31.906 -17.219 1 96.94 77 ILE A C 1
ATOM 655 O O . ILE A 1 77 ? 3.885 -30.859 -17.688 1 96.94 77 ILE A O 1
ATOM 659 N N . PRO A 1 78 ? 5.012 -31.938 -16.062 1 97 78 PRO A N 1
ATOM 660 C CA . PRO A 1 78 ? 5.168 -30.688 -15.305 1 97 78 PRO A CA 1
ATOM 661 C C . PRO A 1 78 ? 5.871 -29.594 -16.094 1 97 78 PRO A C 1
ATOM 663 O O . PRO A 1 78 ? 6.746 -29.891 -16.922 1 97 78 PRO A O 1
ATOM 666 N N . PRO A 1 79 ? 5.461 -28.375 -15.852 1 96.44 79 PRO A N 1
ATOM 667 C CA . PRO A 1 79 ? 6.062 -27.266 -16.594 1 96.44 79 PRO A CA 1
ATOM 668 C C . PRO A 1 79 ? 7.438 -26.859 -16.062 1 96.44 79 PRO A C 1
ATOM 670 O O . PRO A 1 79 ? 7.719 -27.062 -14.875 1 96.44 79 PRO A O 1
ATOM 673 N N . LEU A 1 80 ? 8.172 -26.375 -16.984 1 95 80 LEU A N 1
ATOM 674 C CA . LEU A 1 80 ? 9.414 -25.688 -16.625 1 95 80 LEU A CA 1
ATOM 675 C C . LEU A 1 80 ? 9.18 -24.188 -16.469 1 95 80 LEU A C 1
ATOM 677 O O . LEU A 1 80 ? 8.273 -23.625 -17.094 1 95 80 LEU A O 1
ATOM 681 N N . PRO A 1 81 ? 10.008 -23.594 -15.562 1 91.31 81 PRO A N 1
ATOM 682 C CA . PRO A 1 81 ? 9.93 -22.125 -15.539 1 91.31 81 PRO A CA 1
ATOM 683 C C . PRO A 1 81 ? 10.289 -21.5 -16.891 1 91.31 81 PRO A C 1
ATOM 685 O O . PRO A 1 81 ? 11.07 -22.078 -17.656 1 91.31 81 PRO A O 1
ATOM 688 N N . GLU A 1 82 ? 9.664 -20.344 -17.156 1 83.56 82 GLU A N 1
ATOM 689 C CA . GLU A 1 82 ? 9.844 -19.703 -18.453 1 83.56 82 GLU A CA 1
ATOM 690 C C . GLU A 1 82 ? 11.25 -19.125 -18.609 1 83.56 82 GLU A C 1
ATOM 692 O O . GLU A 1 82 ? 11.875 -18.75 -17.609 1 83.56 82 GLU A O 1
ATOM 697 N N . LYS A 1 83 ? 11.602 -19.156 -19.891 1 72.25 83 LYS A N 1
ATOM 698 C CA . LYS A 1 83 ? 12.883 -18.531 -20.203 1 72.25 83 LYS A CA 1
ATOM 699 C C . LYS A 1 83 ? 12.773 -17 -20.125 1 72.25 83 LYS A C 1
ATOM 701 O O . LYS A 1 83 ? 11.719 -16.438 -20.422 1 72.25 83 LYS A O 1
ATOM 706 N N . PHE A 1 84 ? 13.523 -16.359 -19.281 1 63.56 84 PHE A N 1
ATOM 707 C CA . PHE A 1 84 ? 13.469 -14.906 -19.234 1 63.56 84 PHE A CA 1
ATOM 708 C C . PHE A 1 84 ? 14.008 -14.305 -20.531 1 63.56 84 PHE A C 1
ATOM 710 O O . PHE A 1 84 ? 15.133 -14.609 -20.938 1 63.56 84 PHE A O 1
ATOM 717 N N . ILE A 1 85 ? 13.219 -14.117 -21.484 1 55.84 85 ILE A N 1
ATOM 718 C CA . ILE A 1 85 ? 13.773 -13.539 -22.703 1 55.84 85 ILE A CA 1
ATOM 719 C C . ILE A 1 85 ? 14.25 -12.109 -22.422 1 55.84 85 ILE A C 1
ATOM 721 O O . ILE A 1 85 ? 15.367 -11.742 -22.797 1 55.84 85 ILE A O 1
ATOM 725 N N . MET A 1 86 ? 13.305 -11.047 -22.484 1 45.94 86 MET A N 1
ATOM 726 C CA . MET A 1 86 ? 13.648 -9.688 -22.891 1 45.94 86 MET A CA 1
ATOM 727 C C . MET A 1 86 ? 14.07 -8.852 -21.688 1 45.94 86 MET A C 1
ATOM 729 O O . MET A 1 86 ? 14.789 -7.859 -21.844 1 45.94 86 MET A O 1
ATOM 733 N N . LYS A 1 87 ? 13.352 -8.836 -20.578 1 47.22 87 LYS A N 1
ATOM 734 C CA . LYS A 1 87 ? 13.469 -7.535 -19.922 1 47.22 87 LYS A CA 1
ATOM 735 C C . LYS A 1 87 ? 14.797 -7.414 -19.172 1 47.22 87 LYS A C 1
ATOM 737 O O . LYS A 1 87 ? 14.922 -7.855 -18.031 1 47.22 87 LYS A O 1
ATOM 742 N N . GLY A 1 88 ? 15.953 -7.684 -19.984 1 51.75 88 GLY A N 1
ATOM 743 C CA . GLY A 1 88 ? 17.359 -7.293 -19.875 1 51.75 88 GLY A CA 1
ATOM 744 C C . GLY A 1 88 ? 18.234 -8.391 -19.312 1 51.75 88 GLY A C 1
ATOM 745 O O . GLY A 1 88 ? 17.797 -9.188 -18.484 1 51.75 88 GLY A O 1
ATOM 746 N N . MET A 1 89 ? 19.234 -8.805 -20.031 1 53.66 89 MET A N 1
ATOM 747 C CA . MET A 1 89 ? 20.312 -9.758 -19.766 1 53.66 89 MET A CA 1
ATOM 748 C C . MET A 1 89 ? 20.734 -9.711 -18.297 1 53.66 89 MET A C 1
ATOM 750 O O . MET A 1 89 ? 21.016 -10.75 -17.703 1 53.66 89 MET A O 1
ATOM 754 N N . VAL A 1 90 ? 20.469 -8.523 -17.781 1 60.16 90 VAL A N 1
ATOM 755 C CA . VAL A 1 90 ? 21.031 -8.312 -16.438 1 60.16 90 VAL A CA 1
ATOM 756 C C . VAL A 1 90 ? 20.109 -8.914 -15.391 1 60.16 90 VAL A C 1
ATOM 758 O O . VAL A 1 90 ? 20.562 -9.453 -14.383 1 60.16 90 VAL A O 1
ATOM 761 N N . GLU A 1 91 ? 18.922 -9.156 -15.734 1 65.69 91 GLU A N 1
ATOM 762 C CA . GLU A 1 91 ? 17.953 -9.539 -14.703 1 65.69 91 GLU A CA 1
ATOM 763 C C . GLU A 1 91 ? 17.953 -11.055 -14.492 1 65.69 91 GLU A C 1
ATOM 765 O O . GLU A 1 91 ? 17.656 -11.523 -13.391 1 65.69 91 GLU A O 1
ATOM 770 N N . ARG A 1 92 ? 18.469 -11.812 -15.453 1 71.94 92 ARG A N 1
ATOM 771 C CA . ARG A 1 92 ? 18.422 -13.266 -15.328 1 71.94 92 ARG A CA 1
ATOM 772 C C . ARG A 1 92 ? 19.547 -13.781 -14.438 1 71.94 92 ARG A C 1
ATOM 774 O O . ARG A 1 92 ? 19.547 -14.945 -14.039 1 71.94 92 ARG A O 1
ATOM 781 N N . PHE A 1 93 ? 20.406 -12.797 -14.125 1 75.94 93 PHE A N 1
ATOM 782 C CA . PHE A 1 93 ? 21.516 -13.219 -13.281 1 75.94 93 PHE A CA 1
ATOM 783 C C . PHE A 1 93 ? 21.375 -12.664 -11.875 1 75.94 93 PHE A C 1
ATOM 785 O O . PHE A 1 93 ? 22.281 -12.797 -11.055 1 75.94 93 PHE A O 1
ATOM 792 N N . SER A 1 94 ? 20.203 -12.133 -11.711 1 81.62 94 SER A N 1
ATOM 793 C CA . SER A 1 94 ? 19.953 -11.688 -10.344 1 81.62 94 SER A CA 1
ATOM 794 C C . SER A 1 94 ? 19.781 -12.875 -9.406 1 81.62 94 SER A C 1
ATOM 796 O O . SER A 1 94 ? 19.281 -13.93 -9.812 1 81.62 94 SER A O 1
ATOM 798 N N . ASP A 1 95 ? 20.188 -12.656 -8.188 1 84 95 ASP A N 1
ATOM 799 C CA . ASP A 1 95 ? 20.078 -13.711 -7.188 1 84 95 ASP A CA 1
ATOM 800 C C . ASP A 1 95 ? 18.625 -14.148 -7 1 84 95 ASP A C 1
ATOM 802 O O . ASP A 1 95 ? 18.359 -15.336 -6.816 1 84 95 ASP A O 1
ATOM 806 N N . GLU A 1 96 ? 17.766 -13.305 -7.094 1 83.12 96 GLU A N 1
ATOM 807 C CA . GLU A 1 96 ? 16.344 -13.617 -6.91 1 83.12 96 GLU A CA 1
ATOM 808 C C . GLU A 1 96 ? 15.828 -14.508 -8.039 1 83.12 96 GLU A C 1
ATOM 810 O O . GLU A 1 96 ? 15.094 -15.469 -7.789 1 83.12 96 GLU A O 1
ATOM 815 N N . PHE A 1 97 ? 16.25 -14.211 -9.164 1 84.56 97 PHE A N 1
ATOM 816 C CA . PHE A 1 97 ? 15.82 -14.984 -10.32 1 84.56 97 PHE A CA 1
ATOM 817 C C . PHE A 1 97 ? 16.391 -16.391 -10.266 1 84.56 97 PHE A C 1
ATOM 819 O O . PHE A 1 97 ? 15.68 -17.375 -10.492 1 84.56 97 PHE A O 1
ATOM 826 N N . ILE A 1 98 ? 17.641 -16.453 -9.961 1 89.12 98 ILE A N 1
ATOM 827 C CA . ILE A 1 98 ? 18.344 -17.734 -9.93 1 89.12 98 ILE A CA 1
ATOM 828 C C . ILE A 1 98 ? 17.703 -18.641 -8.875 1 89.12 98 ILE A C 1
ATOM 830 O O . ILE A 1 98 ? 17.469 -19.812 -9.133 1 89.12 98 ILE A O 1
ATOM 834 N N . GLU A 1 99 ? 17.406 -18.047 -7.816 1 89.44 99 GLU A N 1
ATOM 835 C CA . GLU A 1 99 ? 16.812 -18.812 -6.73 1 89.44 99 GLU A CA 1
ATOM 836 C C . GLU A 1 99 ? 15.398 -19.266 -7.094 1 89.44 99 GLU A C 1
ATOM 838 O O . GLU A 1 99 ? 15.016 -20.406 -6.809 1 89.44 99 GLU A O 1
ATOM 843 N N . THR A 1 100 ? 14.609 -18.453 -7.66 1 88.25 100 THR A N 1
ATOM 844 C CA . THR A 1 100 ? 13.258 -18.797 -8.086 1 88.25 100 THR A CA 1
ATOM 845 C C . THR A 1 100 ? 13.289 -19.922 -9.125 1 88.25 100 THR A C 1
ATOM 847 O O . THR A 1 100 ? 12.492 -20.859 -9.055 1 88.25 100 THR A O 1
ATOM 850 N N . ARG A 1 101 ? 14.188 -19.766 -9.992 1 91.44 101 ARG A N 1
ATOM 851 C CA . ARG A 1 101 ? 14.32 -20.812 -11.008 1 91.44 101 ARG A CA 1
ATOM 852 C C . ARG A 1 101 ? 14.781 -22.125 -10.391 1 91.44 101 ARG A C 1
ATOM 854 O O . ARG A 1 101 ? 14.273 -23.188 -10.742 1 91.44 101 ARG A O 1
ATOM 861 N N . ARG A 1 102 ? 15.82 -22.031 -9.555 1 94.69 102 ARG A N 1
ATOM 862 C CA . ARG A 1 102 ? 16.312 -23.234 -8.859 1 94.69 102 ARG A CA 1
ATOM 863 C C . ARG A 1 102 ? 15.164 -23.984 -8.195 1 94.69 102 ARG A C 1
ATOM 865 O O . ARG A 1 102 ? 15.047 -25.203 -8.344 1 94.69 102 ARG A O 1
ATOM 872 N N . LYS A 1 103 ? 14.289 -23.281 -7.516 1 93.56 103 LYS A N 1
ATOM 873 C CA . LYS A 1 103 ? 13.148 -23.875 -6.824 1 93.56 103 LYS A CA 1
ATOM 874 C C . LYS A 1 103 ? 12.18 -24.531 -7.809 1 93.56 103 LYS A C 1
ATOM 876 O O . LYS A 1 103 ? 11.648 -25.609 -7.543 1 93.56 103 LYS A O 1
ATOM 881 N N . ALA A 1 104 ? 11.961 -23.812 -8.875 1 94.62 104 ALA A N 1
ATOM 882 C CA . ALA A 1 104 ? 11.055 -24.344 -9.898 1 94.62 104 ALA A CA 1
ATOM 883 C C . ALA A 1 104 ? 11.617 -25.609 -10.531 1 94.62 104 ALA A C 1
ATOM 885 O O . ALA A 1 104 ? 10.883 -26.562 -10.781 1 94.62 104 ALA A O 1
ATOM 886 N N . LEU A 1 105 ? 12.914 -25.625 -10.766 1 96.94 105 LEU A N 1
ATOM 887 C CA . LEU A 1 105 ? 13.562 -26.812 -11.336 1 96.94 105 LEU A CA 1
ATOM 888 C C . LEU A 1 105 ? 13.516 -27.984 -10.367 1 96.94 105 LEU A C 1
ATOM 890 O O . LEU A 1 105 ? 13.305 -29.125 -10.773 1 96.94 105 LEU A O 1
ATOM 894 N N . HIS A 1 106 ? 13.758 -27.625 -9.141 1 97.38 106 HIS A N 1
ATOM 895 C CA . HIS A 1 106 ? 13.656 -28.641 -8.102 1 97.38 106 HIS A CA 1
ATOM 896 C C . HIS A 1 106 ? 12.266 -29.266 -8.07 1 97.38 106 HIS A C 1
ATOM 898 O O . HIS A 1 106 ? 12.125 -30.484 -8.031 1 97.38 106 HIS A O 1
ATOM 904 N N . LYS A 1 107 ? 11.258 -28.5 -8.133 1 95.56 107 LYS A N 1
ATOM 905 C CA . LYS A 1 107 ? 9.883 -28.969 -8.133 1 95.56 107 LYS A CA 1
ATOM 906 C C . LYS A 1 107 ? 9.578 -29.797 -9.383 1 95.56 107 LYS A C 1
ATOM 908 O O . LYS A 1 107 ? 8.898 -30.828 -9.305 1 95.56 107 LYS A O 1
ATOM 913 N N . PHE A 1 108 ? 10.062 -29.312 -10.5 1 97.62 108 PHE A N 1
ATOM 914 C CA . PHE A 1 108 ? 9.898 -30.016 -11.766 1 97.62 108 PHE A CA 1
ATOM 915 C C . PHE A 1 108 ? 10.398 -31.453 -11.664 1 97.62 108 PHE A C 1
ATOM 917 O O . PHE A 1 108 ? 9.672 -32.375 -11.984 1 97.62 108 PHE A O 1
ATOM 924 N N . LEU A 1 109 ? 11.586 -31.625 -11.164 1 98.12 109 LEU A N 1
ATOM 925 C CA . LEU A 1 109 ? 12.203 -32.938 -11.078 1 98.12 109 LEU A CA 1
ATOM 926 C C . LEU A 1 109 ? 11.469 -33.812 -10.062 1 98.12 109 LEU A C 1
ATOM 928 O O . LEU A 1 109 ? 11.273 -35.031 -10.305 1 98.12 109 LEU A O 1
ATOM 932 N N . ASN A 1 110 ? 11.078 -33.25 -9.031 1 96.88 110 ASN A N 1
ATOM 933 C CA . ASN A 1 110 ? 10.414 -34.031 -7.996 1 96.88 110 ASN A CA 1
ATOM 934 C C . ASN A 1 110 ? 9.008 -34.438 -8.422 1 96.88 110 ASN A C 1
ATOM 936 O O . ASN A 1 110 ? 8.539 -35.531 -8.062 1 96.88 110 ASN A O 1
ATOM 940 N N . ARG A 1 111 ? 8.352 -33.625 -9.227 1 96.75 111 ARG A N 1
ATOM 941 C CA . ARG A 1 111 ? 7.062 -34.031 -9.789 1 96.75 111 ARG A CA 1
ATOM 942 C C . ARG A 1 111 ? 7.207 -35.219 -10.719 1 96.75 111 ARG A C 1
ATOM 944 O O . ARG A 1 111 ? 6.355 -36.125 -10.719 1 96.75 111 ARG A O 1
ATOM 951 N N . ILE A 1 112 ? 8.25 -35.188 -11.461 1 97.31 112 ILE A N 1
ATOM 952 C CA . ILE A 1 112 ? 8.523 -36.312 -12.352 1 97.31 112 ILE A CA 1
ATOM 953 C C . ILE A 1 112 ? 8.844 -37.562 -11.531 1 97.31 112 ILE A C 1
ATOM 955 O O . ILE A 1 112 ? 8.32 -38.656 -11.805 1 97.31 112 ILE A O 1
ATOM 959 N N . ALA A 1 113 ? 9.664 -37.375 -10.531 1 96.69 113 ALA A N 1
ATOM 960 C CA . ALA A 1 113 ? 10.086 -38.5 -9.688 1 96.69 113 ALA A CA 1
ATOM 961 C C . ALA A 1 113 ? 8.891 -39.125 -8.984 1 96.69 113 ALA A C 1
ATOM 963 O O . ALA A 1 113 ? 8.867 -40.344 -8.758 1 96.69 113 ALA A O 1
ATOM 964 N N . ASP A 1 114 ? 7.91 -38.406 -8.672 1 95.06 114 ASP A N 1
ATOM 965 C CA . ASP A 1 114 ? 6.754 -38.875 -7.918 1 95.06 114 ASP A CA 1
ATOM 966 C C . ASP A 1 114 ? 5.703 -39.469 -8.844 1 95.06 114 ASP A C 1
ATOM 968 O O . ASP A 1 114 ? 4.773 -40.156 -8.383 1 95.06 114 ASP A O 1
ATOM 972 N N . HIS A 1 115 ? 5.832 -39.219 -10.109 1 95.81 115 HIS A N 1
ATOM 973 C CA . HIS A 1 115 ? 4.859 -39.75 -11.07 1 95.81 115 HIS A CA 1
ATOM 974 C C . HIS A 1 115 ? 5.066 -41.219 -11.336 1 95.81 115 HIS A C 1
ATOM 976 O O . HIS A 1 115 ? 6.184 -41.656 -11.617 1 95.81 115 HIS A O 1
ATOM 982 N N . PRO A 1 116 ? 4.066 -42 -11.289 1 94.19 116 PRO A N 1
ATOM 983 C CA . PRO A 1 116 ? 4.191 -43.438 -11.367 1 94.19 116 PRO A CA 1
ATOM 984 C C . PRO A 1 116 ? 4.777 -43.906 -12.695 1 94.19 116 PRO A C 1
ATOM 986 O O . PRO A 1 116 ? 5.406 -44.969 -12.75 1 94.19 116 PRO A O 1
ATOM 989 N N . THR A 1 117 ? 4.547 -43.219 -13.75 1 95 117 THR A N 1
ATOM 990 C CA . THR A 1 117 ? 5.004 -43.625 -15.07 1 95 117 THR A CA 1
ATOM 991 C C . THR A 1 117 ? 6.281 -42.875 -15.461 1 95 117 THR A C 1
ATOM 993 O O . THR A 1 117 ? 7.258 -43.5 -15.891 1 95 117 THR A O 1
ATOM 996 N N . LEU A 1 118 ? 6.344 -41.625 -15.281 1 95.88 118 LEU A N 1
ATOM 997 C CA . LEU A 1 118 ? 7.449 -40.781 -15.734 1 95.88 118 LEU A CA 1
ATOM 998 C C . LEU A 1 118 ? 8.734 -41.125 -14.992 1 95.88 118 LEU A C 1
ATOM 1000 O O . LEU A 1 118 ? 9.828 -41 -15.555 1 95.88 118 LEU A O 1
ATOM 1004 N N . THR A 1 119 ? 8.609 -41.531 -13.781 1 95.62 119 THR A N 1
ATOM 1005 C CA . THR A 1 119 ? 9.75 -41.812 -12.922 1 95.62 119 THR A CA 1
ATOM 1006 C C . THR A 1 119 ? 10.602 -42.938 -13.516 1 95.62 119 THR A C 1
ATOM 1008 O O . THR A 1 119 ? 11.797 -43.062 -13.211 1 95.62 119 THR A O 1
ATOM 1011 N N . PHE A 1 120 ? 10.016 -43.75 -14.359 1 94.69 120 PHE A N 1
ATOM 1012 C CA . PHE A 1 120 ? 10.719 -44.938 -14.891 1 94.69 120 PHE A CA 1
ATOM 1013 C C . PHE A 1 120 ? 11.211 -44.656 -16.312 1 94.69 120 PHE A C 1
ATOM 1015 O O . PHE A 1 120 ? 11.742 -45.562 -16.969 1 94.69 120 PHE A O 1
ATOM 1022 N N . ASN A 1 121 ? 11.016 -43.5 -16.781 1 95.94 121 ASN A N 1
ATOM 1023 C CA . ASN A 1 121 ? 11.477 -43.125 -18.109 1 95.94 121 ASN A CA 1
ATOM 1024 C C . ASN A 1 121 ? 12.992 -43.219 -18.219 1 95.94 121 ASN A C 1
ATOM 1026 O O . ASN A 1 121 ? 13.711 -42.75 -17.328 1 95.94 121 ASN A O 1
ATOM 1030 N N . GLU A 1 122 ? 13.5 -43.719 -19.266 1 95.19 122 GLU A N 1
ATOM 1031 C CA . GLU A 1 122 ? 14.93 -43.938 -19.469 1 95.19 122 GLU A CA 1
ATOM 1032 C C . GLU A 1 122 ? 15.68 -42.625 -19.594 1 95.19 122 GLU A C 1
ATOM 1034 O O . GLU A 1 122 ? 16.812 -42.5 -19.094 1 95.19 122 GLU A O 1
ATOM 1039 N N . ASP A 1 123 ? 15.078 -41.75 -20.297 1 95.88 123 ASP A N 1
ATOM 1040 C CA . ASP A 1 123 ? 15.727 -40.438 -20.453 1 95.88 123 ASP A CA 1
ATOM 1041 C C . ASP A 1 123 ? 15.844 -39.719 -19.125 1 95.88 123 ASP A C 1
ATOM 1043 O O . ASP A 1 123 ? 16.797 -38.969 -18.906 1 95.88 123 ASP A O 1
ATOM 1047 N N . PHE A 1 124 ? 14.867 -39.875 -18.25 1 97.31 124 PHE A N 1
ATOM 1048 C CA . PHE A 1 124 ? 14.93 -39.312 -16.906 1 97.31 124 PHE A CA 1
ATOM 1049 C C . PHE A 1 124 ? 16.109 -39.875 -16.125 1 97.31 124 PHE A C 1
ATOM 1051 O O . PHE A 1 124 ? 16.844 -39.156 -15.469 1 97.31 124 PHE A O 1
ATOM 1058 N N . LYS A 1 125 ? 16.312 -41.094 -16.25 1 96.44 125 LYS A N 1
ATOM 1059 C CA . LYS A 1 125 ? 17.453 -41.75 -15.602 1 96.44 125 LYS A CA 1
ATOM 1060 C C . LYS A 1 125 ? 18.766 -41.219 -16.125 1 96.44 125 LYS A C 1
ATOM 1062 O O . LYS A 1 125 ? 19.672 -40.906 -15.352 1 96.44 125 LYS A O 1
ATOM 1067 N N . VAL A 1 126 ? 18.844 -41.094 -17.438 1 96.25 126 VAL A N 1
ATOM 1068 C CA . VAL A 1 126 ? 20.062 -40.562 -18.062 1 96.25 126 VAL A CA 1
ATOM 1069 C C . VAL A 1 126 ? 20.312 -39.156 -17.562 1 96.25 126 VAL A C 1
ATOM 1071 O O . VAL A 1 126 ? 21.453 -38.781 -17.25 1 96.25 126 VAL A O 1
ATOM 1074 N N . PHE A 1 127 ? 19.297 -38.406 -17.484 1 97.69 127 PHE A N 1
ATOM 1075 C CA . PHE A 1 127 ? 19.391 -37 -17.031 1 97.69 127 PHE A CA 1
ATOM 1076 C C . PHE A 1 127 ? 19.969 -36.938 -15.617 1 97.69 127 PHE A C 1
ATOM 1078 O O . PHE A 1 127 ? 20.797 -36.094 -15.32 1 97.69 127 PHE A O 1
ATOM 1085 N N . LEU A 1 128 ? 19.562 -37.844 -14.742 1 97.5 128 LEU A N 1
ATOM 1086 C CA . LEU A 1 128 ? 19.922 -37.812 -13.336 1 97.5 128 LEU A CA 1
ATOM 1087 C C . LEU A 1 128 ? 21.328 -38.375 -13.125 1 97.5 128 LEU A C 1
ATOM 1089 O O . LEU A 1 128 ? 21.953 -38.125 -12.094 1 97.5 128 LEU A O 1
ATOM 1093 N N . THR A 1 129 ? 21.812 -39.125 -14.117 1 96.5 129 THR A N 1
ATOM 1094 C CA . THR A 1 129 ? 23 -39.938 -13.805 1 96.5 129 THR A CA 1
ATOM 1095 C C . THR A 1 129 ? 24.141 -39.562 -14.742 1 96.5 129 THR A C 1
ATOM 1097 O O . THR A 1 129 ? 25.312 -39.688 -14.367 1 96.5 129 THR A O 1
ATOM 1100 N N . ALA A 1 130 ? 23.844 -39.188 -15.953 1 95.56 130 ALA A N 1
ATOM 1101 C CA . ALA A 1 130 ? 24.875 -39 -16.969 1 95.56 130 ALA A CA 1
ATOM 1102 C C . ALA A 1 130 ? 25.672 -37.719 -16.688 1 95.56 130 ALA A C 1
ATOM 1104 O O . ALA A 1 130 ? 25.094 -36.688 -16.406 1 95.56 130 ALA A O 1
ATOM 1105 N N . GLN A 1 131 ? 26.922 -37.875 -16.812 1 92.75 131 GLN A N 1
ATOM 1106 C CA . GLN A 1 131 ? 27.766 -36.688 -16.719 1 92.75 131 GLN A CA 1
ATOM 1107 C C . GLN A 1 131 ? 27.531 -35.75 -17.906 1 92.75 131 GLN A C 1
ATOM 1109 O O . GLN A 1 131 ? 26.922 -36.156 -18.906 1 92.75 131 GLN A O 1
ATOM 1114 N N . ALA A 1 132 ? 28.047 -34.562 -17.75 1 88.75 132 ALA A N 1
ATOM 1115 C CA . ALA A 1 132 ? 27.734 -33.531 -18.719 1 88.75 132 ALA A CA 1
ATOM 1116 C C . ALA A 1 132 ? 28.094 -33.969 -20.141 1 88.75 132 ALA A C 1
ATOM 1118 O O . ALA A 1 132 ? 27.297 -33.781 -21.062 1 88.75 132 ALA A O 1
ATOM 1119 N N . TRP A 1 133 ? 29.312 -34.562 -20.297 1 86.06 133 TRP A N 1
ATOM 1120 C CA . TRP A 1 133 ? 29.781 -34.969 -21.625 1 86.06 133 TRP A CA 1
ATOM 1121 C C . TRP A 1 133 ? 28.953 -36.125 -22.156 1 86.06 133 TRP A C 1
ATOM 1123 O O . TRP A 1 133 ? 28.688 -36.219 -23.359 1 86.06 133 TRP A O 1
ATOM 1133 N N . GLU A 1 134 ? 28.469 -36.969 -21.312 1 86.75 134 GLU A N 1
ATOM 1134 C CA . GLU A 1 134 ? 27.625 -38.094 -21.688 1 86.75 134 GLU A CA 1
ATOM 1135 C C . GLU A 1 134 ? 26.25 -37.625 -22.141 1 86.75 134 GLU A C 1
ATOM 1137 O O . GLU A 1 134 ? 25.688 -38.156 -23.109 1 86.75 134 GLU A O 1
ATOM 1142 N N . LEU A 1 135 ? 25.812 -36.688 -21.438 1 89.38 135 LEU A N 1
ATOM 1143 C CA . LEU A 1 135 ? 24.484 -36.188 -21.781 1 89.38 135 LEU A CA 1
ATOM 1144 C C . LEU A 1 135 ? 24.5 -35.5 -23.141 1 89.38 135 LEU A C 1
ATOM 1146 O O . LEU A 1 135 ? 23.531 -35.625 -23.906 1 89.38 135 LEU A O 1
ATOM 1150 N N . LEU A 1 136 ? 25.562 -34.812 -23.406 1 86.69 136 LEU A N 1
ATOM 1151 C CA . LEU A 1 136 ? 25.703 -34.188 -24.703 1 86.69 136 LEU A CA 1
ATOM 1152 C C . LEU A 1 136 ? 25.656 -35.188 -25.828 1 86.69 136 LEU A C 1
ATOM 1154 O O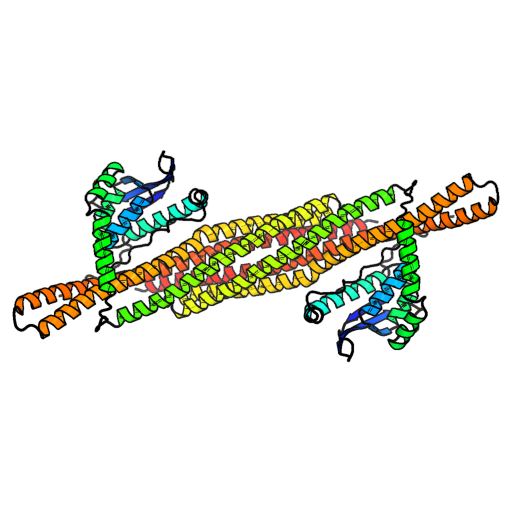 . LEU A 1 136 ? 25.031 -34.969 -26.875 1 86.69 136 LEU A O 1
ATOM 1158 N N . SER A 1 137 ? 26.234 -36.281 -25.609 1 83.94 137 SER A N 1
ATOM 1159 C CA . SER A 1 137 ? 26.234 -37.375 -26.594 1 83.94 137 SER A CA 1
ATOM 1160 C C . SER A 1 137 ? 24.844 -37.969 -26.766 1 83.94 137 SER A C 1
ATOM 1162 O O . SER A 1 137 ? 24.438 -38.312 -27.875 1 83.94 137 SER A O 1
ATOM 1164 N N . HIS A 1 138 ? 24.188 -38.062 -25.703 1 84.5 138 HIS A N 1
ATOM 1165 C CA . HIS A 1 138 ? 22.844 -38.594 -25.719 1 84.5 138 HIS A CA 1
ATOM 1166 C C . HIS A 1 138 ? 21.875 -37.656 -26.422 1 84.5 138 HIS A C 1
ATOM 1168 O O . HIS A 1 138 ? 20.938 -38.094 -27.094 1 84.5 138 HIS A O 1
ATOM 1174 N N . LYS A 1 139 ? 22.078 -36.5 -26.297 1 83.12 139 LYS A N 1
ATOM 1175 C CA . LYS A 1 139 ? 21.234 -35.469 -26.922 1 83.12 139 LYS A CA 1
ATOM 1176 C C . LYS A 1 139 ? 21.391 -35.5 -28.438 1 83.12 139 LYS A C 1
ATOM 1178 O O . LYS A 1 139 ? 20.438 -35.219 -29.172 1 83.12 139 LYS A O 1
ATOM 1183 N N . LYS A 1 140 ? 22.578 -35.75 -28.969 1 73.5 140 LYS A N 1
ATOM 1184 C CA . LYS A 1 140 ? 22.875 -35.781 -30.406 1 73.5 140 LYS A CA 1
ATOM 1185 C C . LYS A 1 140 ? 22.281 -37 -31.078 1 73.5 140 LYS A C 1
ATOM 1187 O O . LYS A 1 140 ? 21.969 -36.969 -32.281 1 73.5 140 LYS A O 1
ATOM 1192 N N . GLN A 1 141 ? 22.188 -38.125 -30.484 1 61.34 141 GLN A N 1
ATOM 1193 C CA . GLN A 1 141 ? 21.734 -39.375 -31.078 1 61.34 141 GLN A CA 1
ATOM 1194 C C . GLN A 1 141 ? 20.234 -39.312 -31.391 1 61.34 141 GLN A C 1
ATOM 1196 O O . GLN A 1 141 ? 19.719 -40.125 -32.125 1 61.34 141 GLN A O 1
ATOM 1201 N N . GLY A 1 142 ? 19.578 -38.344 -30.922 1 54.59 142 GLY A N 1
ATOM 1202 C CA . GLY A 1 142 ? 18.156 -38.312 -31.234 1 54.59 142 GLY A CA 1
ATOM 1203 C C . GLY A 1 142 ? 17.828 -37.562 -32.5 1 54.59 142 GLY A C 1
ATOM 1204 O O . GLY A 1 142 ? 18.656 -36.812 -33.031 1 54.59 142 GLY A O 1
ATOM 1205 N N . PRO A 1 143 ? 16.797 -38 -33.375 1 49.81 143 PRO A N 1
ATOM 1206 C CA . PRO A 1 143 ? 16.5 -37.281 -34.625 1 49.81 143 PRO A CA 1
ATOM 1207 C C . PRO A 1 143 ? 16.578 -35.75 -34.438 1 49.81 143 PRO A C 1
ATOM 1209 O O . PRO A 1 143 ? 16.297 -35.25 -33.344 1 49.81 143 PRO A O 1
ATOM 1212 N N . GLY A 1 144 ? 17.625 -35 -35.094 1 44.53 144 GLY A N 1
ATOM 1213 C CA . GLY A 1 144 ? 17.938 -33.562 -35.062 1 44.53 144 GLY A CA 1
ATOM 1214 C C . GLY A 1 144 ? 16.75 -32.688 -34.688 1 44.53 144 GLY A C 1
ATOM 1215 O O . GLY A 1 144 ? 15.602 -33.125 -34.875 1 44.53 144 GLY A O 1
ATOM 1216 N N . LEU A 1 145 ? 16.953 -31.656 -33.812 1 45.47 145 LEU A N 1
ATOM 1217 C CA . LEU A 1 145 ? 15.961 -30.656 -33.438 1 45.47 145 LEU A CA 1
ATOM 1218 C C . LEU A 1 145 ? 15.023 -30.344 -34.594 1 45.47 145 LEU A C 1
ATOM 1220 O O . LEU A 1 145 ? 13.875 -29.953 -34.375 1 45.47 145 LEU A O 1
ATOM 1224 N N . PHE A 1 146 ? 15.57 -30.297 -35.844 1 42.91 146 PHE A N 1
ATOM 1225 C CA . PHE A 1 146 ? 14.883 -29.906 -37.094 1 42.91 146 PHE A CA 1
ATOM 1226 C C . PHE A 1 146 ? 13.875 -30.969 -37.5 1 42.91 146 PHE A C 1
ATOM 1228 O O . PHE A 1 146 ? 12.883 -30.672 -38.156 1 42.91 146 PHE A O 1
ATOM 1235 N N . SER A 1 147 ? 14.133 -32.156 -37.438 1 43.56 147 SER A N 1
ATOM 1236 C CA . SER A 1 147 ? 13.258 -33.188 -38 1 43.56 147 SER A CA 1
ATOM 1237 C C . SER A 1 147 ? 11.961 -33.281 -37.188 1 43.56 147 SER A C 1
ATOM 1239 O O . SER A 1 147 ? 10.906 -33.594 -37.781 1 43.56 147 SER A O 1
ATOM 1241 N N . ARG A 1 148 ? 11.828 -33.094 -35.938 1 47.28 148 ARG A N 1
ATOM 1242 C CA . ARG A 1 148 ? 10.688 -33.219 -35.031 1 47.28 148 ARG A CA 1
ATOM 1243 C C . ARG A 1 148 ? 9.852 -31.938 -35.031 1 47.28 148 ARG A C 1
ATOM 1245 O O . ARG A 1 148 ? 8.664 -31.953 -34.688 1 47.28 148 ARG A O 1
ATOM 1252 N N . MET A 1 149 ? 10.414 -30.766 -35.281 1 45 149 MET A N 1
ATOM 1253 C CA . MET A 1 149 ? 9.656 -29.562 -35.594 1 45 149 MET A CA 1
ATOM 1254 C C . MET A 1 149 ? 8.742 -29.781 -36.781 1 45 149 MET A C 1
ATOM 1256 O O . MET A 1 149 ? 7.625 -29.25 -36.844 1 45 149 MET A O 1
ATOM 1260 N N . GLY A 1 150 ? 9.172 -30.469 -37.844 1 39.56 150 GLY A N 1
ATOM 1261 C CA . GLY A 1 150 ? 8.352 -30.828 -39 1 39.56 150 GLY A CA 1
ATOM 1262 C C . GLY A 1 150 ? 7.215 -31.766 -38.656 1 39.56 150 GLY A C 1
ATOM 1263 O O . GLY A 1 150 ? 6.102 -31.625 -39.188 1 39.56 150 GLY A O 1
ATOM 1264 N N . GLN A 1 151 ? 7.402 -32.688 -37.875 1 40.69 151 GLN A N 1
ATOM 1265 C CA . GLN A 1 151 ? 6.336 -33.625 -37.531 1 40.69 151 GLN A CA 1
ATOM 1266 C C . GLN A 1 151 ? 5.371 -33.031 -36.531 1 40.69 151 GLN A C 1
ATOM 1268 O O . GLN A 1 151 ? 4.16 -33.25 -36.594 1 40.69 151 GLN A O 1
ATOM 1273 N N . THR A 1 152 ? 5.863 -32.281 -35.438 1 43.31 152 THR A N 1
ATOM 1274 C CA . THR A 1 152 ? 4.973 -31.578 -34.531 1 43.31 152 THR A CA 1
ATOM 1275 C C . THR A 1 152 ? 4.207 -30.484 -35.281 1 43.31 152 THR A C 1
ATOM 1277 O O . THR A 1 152 ? 3.006 -30.312 -35.062 1 43.31 152 THR A O 1
ATOM 1280 N N . VAL A 1 153 ? 4.91 -29.703 -36.125 1 45.5 153 VAL A N 1
ATOM 1281 C CA . VAL A 1 153 ? 4.207 -28.766 -37.031 1 45.5 153 VAL A CA 1
ATOM 1282 C C . VAL A 1 153 ? 3.277 -29.547 -37.938 1 45.5 153 VAL A C 1
ATOM 1284 O O . VAL A 1 153 ? 2.156 -29.109 -38.219 1 45.5 153 VAL A O 1
ATOM 1287 N N . ARG A 1 154 ? 3.617 -30.656 -38.531 1 44.16 154 ARG A N 1
ATOM 1288 C CA . ARG A 1 154 ? 2.736 -31.453 -39.375 1 44.16 154 ARG A CA 1
ATOM 1289 C C . ARG A 1 154 ? 1.602 -32.062 -38.562 1 44.16 154 ARG A C 1
ATOM 1291 O O . ARG A 1 154 ? 0.463 -32.156 -39.031 1 44.16 154 ARG A O 1
ATOM 1298 N N . ALA A 1 155 ? 1.955 -32.531 -37.375 1 44.41 155 ALA A N 1
ATOM 1299 C CA . ALA A 1 155 ? 0.888 -33.031 -36.531 1 44.41 155 ALA A CA 1
ATOM 1300 C C . ALA A 1 155 ? -0.013 -31.922 -36.031 1 44.41 155 ALA A C 1
ATOM 1302 O O . ALA A 1 155 ? -1.234 -32.062 -35.969 1 44.41 155 ALA A O 1
ATOM 1303 N N . VAL A 1 156 ? 0.613 -30.703 -35.656 1 44.69 156 VAL A N 1
ATOM 1304 C CA . VAL A 1 156 ? -0.208 -29.547 -35.312 1 44.69 156 VAL A CA 1
ATOM 1305 C C . VAL A 1 156 ? -0.882 -29 -36.562 1 44.69 156 VAL A C 1
ATOM 1307 O O . VAL A 1 156 ? -2.045 -28.594 -36.531 1 44.69 156 VAL A O 1
ATOM 1310 N N . ALA A 1 157 ? -0.195 -28.859 -37.688 1 43.22 157 ALA A N 1
ATOM 1311 C CA . ALA A 1 157 ? -0.788 -28.406 -38.938 1 43.22 157 ALA A CA 1
ATOM 1312 C C . ALA A 1 157 ? -1.86 -29.375 -39.438 1 43.22 157 ALA A C 1
ATOM 1314 O O . ALA A 1 157 ? -2.879 -28.969 -40 1 43.22 157 ALA A O 1
ATOM 1315 N N . SER A 1 158 ? -1.52 -30.656 -39.469 1 43.25 158 SER A N 1
ATOM 1316 C CA . SER A 1 158 ? -2.588 -31.578 -39.812 1 43.25 158 SER A CA 1
ATOM 1317 C C . SER A 1 158 ? -3.719 -31.531 -38.781 1 43.25 158 SER A C 1
ATOM 1319 O O . SER A 1 158 ? -4.859 -31.891 -39.094 1 43.25 158 SER A O 1
ATOM 1321 N N . SER A 1 159 ? -3.312 -31.203 -37.562 1 42.16 159 SER A N 1
ATOM 1322 C CA . SER A 1 159 ? -4.344 -31.062 -36.562 1 42.16 159 SER A CA 1
ATOM 1323 C C . SER A 1 159 ? -5.227 -29.844 -36.812 1 42.16 159 SER A C 1
ATOM 1325 O O . SER A 1 159 ? -6.301 -29.703 -36.219 1 42.16 159 SER A O 1
ATOM 1327 N N . VAL A 1 160 ? -4.633 -28.875 -37.438 1 42.56 160 VAL A N 1
ATOM 1328 C CA . VAL A 1 160 ? -5.484 -27.734 -37.75 1 42.56 160 VAL A CA 1
ATOM 1329 C C . VAL A 1 160 ? -6.527 -28.125 -38.781 1 42.56 160 VAL A C 1
ATOM 1331 O O . VAL A 1 160 ? -7.395 -27.312 -39.125 1 42.56 160 VAL A O 1
ATOM 1334 N N . ARG A 1 161 ? -6.246 -29.062 -39.719 1 43.31 161 ARG A N 1
ATOM 1335 C CA . ARG A 1 161 ? -7.461 -29.469 -40.406 1 43.31 161 ARG A CA 1
ATOM 1336 C C . ARG A 1 161 ? -8.445 -30.141 -39.469 1 43.31 161 ARG A C 1
ATOM 1338 O O . ARG A 1 161 ? -8.18 -31.25 -38.969 1 43.31 161 ARG A O 1
ATOM 1345 N N . GLY A 1 162 ? -9.023 -29.547 -38.594 1 46.47 162 GLY A N 1
ATOM 1346 C CA . GLY A 1 162 ? -10.062 -29.75 -37.594 1 46.47 162 GLY A CA 1
ATOM 1347 C C . GLY A 1 162 ? -10.891 -30.984 -37.844 1 46.47 162 GLY A C 1
ATOM 1348 O O . GLY A 1 162 ? -12.016 -30.906 -38.344 1 46.47 162 GLY A O 1
ATOM 1349 N N . LYS A 1 163 ? -10.352 -32.031 -38.219 1 53.78 163 LYS A N 1
ATOM 1350 C CA . LYS A 1 163 ? -11.367 -33.062 -38.188 1 53.78 163 LYS A CA 1
ATOM 1351 C C . LYS A 1 163 ? -11.992 -33.188 -36.812 1 53.78 163 LYS A C 1
ATOM 1353 O O . LYS A 1 163 ? -11.289 -33.344 -35.812 1 53.78 163 LYS A O 1
ATOM 1358 N N . THR A 1 164 ? -13.023 -32.5 -36.531 1 62.97 164 THR A N 1
ATOM 1359 C CA . THR A 1 164 ? -13.883 -32.469 -35.375 1 62.97 164 THR A CA 1
ATOM 1360 C C . THR A 1 164 ? -14.133 -33.875 -34.812 1 62.97 164 THR A C 1
ATOM 1362 O O . THR A 1 164 ? -14.422 -34.781 -35.594 1 62.97 164 THR A O 1
ATOM 1365 N N . VAL A 1 165 ? -13.477 -34.188 -33.625 1 74.38 165 VAL A N 1
ATOM 1366 C CA . VAL A 1 165 ? -13.812 -35.438 -32.969 1 74.38 165 VAL A CA 1
ATOM 1367 C C . VAL A 1 165 ? -15.328 -35.625 -32.938 1 74.38 165 VAL A C 1
ATOM 1369 O O . VAL A 1 165 ? -16.062 -34.719 -32.5 1 74.38 165 VAL A O 1
ATOM 1372 N N . LYS A 1 166 ? -15.773 -36.469 -33.656 1 74.38 166 LYS A N 1
ATOM 1373 C CA . LYS A 1 166 ? -17.203 -36.75 -33.719 1 74.38 166 LYS A CA 1
ATOM 1374 C C . LYS A 1 166 ? -17.703 -37.375 -32.438 1 74.38 166 LYS A C 1
ATOM 1376 O O . LYS A 1 166 ? -18.797 -37.031 -31.953 1 74.38 166 LYS A O 1
ATOM 1381 N N . ASN A 1 167 ? -16.875 -38.25 -31.781 1 79.88 167 ASN A N 1
ATOM 1382 C CA . ASN A 1 167 ? -17.328 -39 -30.625 1 79.88 167 ASN A CA 1
ATOM 1383 C C . ASN A 1 167 ? -16.453 -38.75 -29.406 1 79.88 167 ASN A C 1
ATOM 1385 O O . ASN A 1 167 ? -15.836 -39.688 -28.875 1 79.88 167 ASN A O 1
ATOM 1389 N N . ARG A 1 168 ? -16.469 -37.531 -28.922 1 86.94 168 ARG A N 1
ATOM 1390 C CA . ARG A 1 168 ? -15.711 -37.281 -27.719 1 86.94 168 ARG A CA 1
ATOM 1391 C C . ARG A 1 168 ? -16.484 -37.719 -26.469 1 86.94 168 ARG A C 1
ATOM 1393 O O . ARG A 1 168 ? -17.609 -37.219 -26.234 1 86.94 168 ARG A O 1
ATOM 1400 N N . PRO A 1 169 ? -15.922 -38.531 -25.688 1 90.94 169 PRO A N 1
ATOM 1401 C CA . PRO A 1 169 ? -16.578 -38.875 -24.438 1 90.94 169 PRO A CA 1
ATOM 1402 C C . PRO A 1 169 ? -16.812 -37.688 -23.531 1 90.94 169 PRO A C 1
ATOM 1404 O O . PRO A 1 169 ? -16.016 -36.75 -23.516 1 90.94 169 PRO A O 1
ATOM 1407 N N . GLU A 1 170 ? -17.844 -37.75 -22.812 1 92.75 170 GLU A N 1
ATOM 1408 C CA . GLU A 1 170 ? -18.328 -36.656 -22 1 92.75 170 GLU A CA 1
ATOM 1409 C C . GLU A 1 170 ? -17.297 -36.219 -20.969 1 92.75 170 GLU A C 1
ATOM 1411 O O . GLU A 1 170 ? -17.156 -35.031 -20.672 1 92.75 170 GLU A O 1
ATOM 1416 N N . VAL A 1 171 ? -16.594 -37.156 -20.469 1 94.69 171 VAL A N 1
ATOM 1417 C CA . VAL A 1 171 ? -15.633 -36.875 -19.406 1 94.69 171 VAL A CA 1
ATOM 1418 C C . VAL A 1 171 ? -14.57 -35.906 -19.906 1 94.69 171 VAL A C 1
ATOM 1420 O O . VAL A 1 171 ? -14.156 -35 -19.172 1 94.69 171 VAL A O 1
ATOM 1423 N N . PHE A 1 172 ? -14.156 -36.062 -21.094 1 95.19 172 PHE A N 1
ATOM 1424 C CA . PHE A 1 172 ? -13.086 -35.25 -21.625 1 95.19 172 PHE A CA 1
ATOM 1425 C C . PHE A 1 172 ? -13.633 -33.875 -22.094 1 95.19 172 PHE A C 1
ATOM 1427 O O . PHE A 1 172 ? -12.898 -32.906 -22.125 1 95.19 172 PHE A O 1
ATOM 1434 N N . ALA A 1 173 ? -14.914 -33.844 -22.438 1 94.38 173 ALA A N 1
ATOM 1435 C CA . ALA A 1 173 ? -15.57 -32.562 -22.688 1 94.38 173 ALA A CA 1
ATOM 1436 C C . ALA A 1 173 ? -15.625 -31.719 -21.422 1 94.38 173 ALA A C 1
ATOM 1438 O O . ALA A 1 173 ? -15.367 -30.516 -21.453 1 94.38 173 ALA A O 1
ATOM 1439 N N . GLU A 1 174 ? -15.938 -32.375 -20.359 1 95.38 174 GLU A N 1
ATOM 1440 C CA . GLU A 1 174 ? -15.984 -31.688 -19.078 1 95.38 174 GLU A CA 1
ATOM 1441 C C . GLU A 1 174 ? -14.602 -31.203 -18.656 1 95.38 174 GLU A C 1
ATOM 1443 O O . GLU A 1 174 ? -14.469 -30.109 -18.109 1 95.38 174 GLU A O 1
ATOM 1448 N N . MET A 1 175 ? -13.602 -32.062 -18.922 1 95.75 175 MET A N 1
ATOM 1449 C CA . MET A 1 175 ? -12.227 -31.656 -18.625 1 95.75 175 MET A CA 1
ATOM 1450 C C . MET A 1 175 ? -11.844 -30.406 -19.406 1 95.75 175 MET A C 1
ATOM 1452 O O . MET A 1 175 ? -11.219 -29.5 -18.875 1 95.75 175 MET A O 1
ATOM 1456 N N . SER A 1 176 ? -12.242 -30.438 -20.625 1 95.5 176 SER A N 1
ATOM 1457 C CA . SER A 1 176 ? -11.922 -29.312 -21.5 1 95.5 176 SER A CA 1
ATOM 1458 C C . SER A 1 176 ? -12.578 -28.016 -21 1 95.5 176 SER A C 1
ATOM 1460 O O . SER A 1 176 ? -11.945 -26.969 -20.984 1 95.5 176 SER A O 1
ATOM 1462 N N . ASP A 1 177 ? -13.789 -28.125 -20.609 1 95.94 177 ASP A N 1
ATOM 1463 C CA . ASP A 1 177 ? -14.5 -26.984 -20.047 1 95.94 177 ASP A CA 1
ATOM 1464 C C . ASP A 1 177 ? -13.828 -26.484 -18.781 1 95.94 177 ASP A C 1
ATOM 1466 O O . ASP A 1 177 ? -13.688 -25.266 -18.578 1 95.94 177 ASP A O 1
ATOM 1470 N N . TYR A 1 178 ? -13.477 -27.375 -18 1 96.69 178 TYR A N 1
ATOM 1471 C CA . TYR A 1 178 ? -12.789 -27.031 -16.766 1 96.69 178 TYR A CA 1
ATOM 1472 C C . TYR A 1 178 ? -11.484 -26.297 -17.047 1 96.69 178 TYR A C 1
ATOM 1474 O O . TYR A 1 178 ? -11.203 -25.266 -16.438 1 96.69 178 TYR A O 1
ATOM 1482 N N . VAL A 1 179 ? -10.742 -26.844 -17.938 1 97.56 179 VAL A N 1
ATOM 1483 C CA . VAL A 1 179 ? -9.43 -26.281 -18.234 1 97.56 179 VAL A CA 1
ATOM 1484 C C . VAL A 1 179 ? -9.586 -24.875 -18.797 1 97.56 179 VAL A C 1
ATOM 1486 O O . VAL A 1 179 ? -8.797 -23.984 -18.469 1 97.56 179 VAL A O 1
ATOM 1489 N N . GLU A 1 180 ? -10.555 -24.688 -19.609 1 96.69 180 GLU A N 1
ATOM 1490 C CA . GLU A 1 180 ? -10.812 -23.359 -20.172 1 96.69 180 GLU A CA 1
ATOM 1491 C C . GLU A 1 180 ? -11.109 -22.344 -19.062 1 96.69 180 GLU A C 1
ATOM 1493 O O . GLU A 1 180 ? -10.531 -21.266 -19.047 1 96.69 180 GLU A O 1
ATOM 1498 N N . THR A 1 181 ? -11.992 -22.703 -18.188 1 96.62 181 THR A N 1
ATOM 1499 C CA . THR A 1 181 ? -12.352 -21.844 -17.062 1 96.62 181 THR A CA 1
ATOM 1500 C C . THR A 1 181 ? -11.148 -21.609 -16.156 1 96.62 181 THR A C 1
ATOM 1502 O O . THR A 1 181 ? -10.867 -20.484 -15.75 1 96.62 181 THR A O 1
ATOM 1505 N N . PHE A 1 182 ? -10.5 -22.656 -15.844 1 97.25 182 PHE A N 1
ATOM 1506 C CA . PHE A 1 182 ? -9.328 -22.594 -14.984 1 97.25 182 PHE A CA 1
ATOM 1507 C C . PHE A 1 182 ? -8.266 -21.688 -15.586 1 97.25 182 PHE A C 1
ATOM 1509 O O . PHE A 1 182 ? -7.676 -20.859 -14.875 1 97.25 182 PHE A O 1
ATOM 1516 N N . SER A 1 183 ? -8.023 -21.859 -16.859 1 97.69 183 SER A N 1
ATOM 1517 C CA . SER A 1 183 ? -7.02 -21.062 -17.547 1 97.69 183 SER A CA 1
ATOM 1518 C C . SER A 1 183 ? -7.32 -19.578 -17.438 1 97.69 183 SER A C 1
ATOM 1520 O O . SER A 1 183 ? -6.418 -18.781 -17.203 1 97.69 183 SER A O 1
ATOM 1522 N N . GLN A 1 184 ? -8.531 -19.234 -17.578 1 97.19 184 GLN A N 1
ATOM 1523 C CA . GLN A 1 184 ? -8.953 -17.844 -17.469 1 97.19 184 GLN A CA 1
ATOM 1524 C C . GLN A 1 184 ? -8.742 -17.312 -16.047 1 97.19 184 GLN A C 1
ATOM 1526 O O . GLN A 1 184 ? -8.172 -16.234 -15.859 1 97.19 184 GLN A O 1
ATOM 1531 N N . LEU A 1 185 ? -9.133 -18.062 -15.109 1 96.69 185 LEU A N 1
ATOM 1532 C CA . LEU A 1 185 ? -9.094 -17.641 -13.719 1 96.69 185 LEU A CA 1
ATOM 1533 C C . LEU A 1 185 ? -7.66 -17.516 -13.227 1 96.69 185 LEU A C 1
ATOM 1535 O O . LEU A 1 185 ? -7.293 -16.516 -12.609 1 96.69 185 LEU A O 1
ATOM 1539 N N . ILE A 1 186 ? -6.887 -18.5 -13.484 1 97.56 186 ILE A N 1
ATOM 1540 C CA . ILE A 1 186 ? -5.52 -18.516 -12.977 1 97.56 186 ILE A CA 1
ATOM 1541 C C . ILE A 1 186 ? -4.703 -17.422 -13.648 1 97.56 186 ILE A C 1
ATOM 1543 O O . ILE A 1 186 ? -3.805 -16.844 -13.039 1 97.56 186 ILE A O 1
ATOM 1547 N N . SER A 1 187 ? -4.996 -17.188 -14.938 1 97.56 187 SER A N 1
ATOM 1548 C CA . SER A 1 187 ? -4.328 -16.109 -15.641 1 97.56 187 SER A CA 1
ATOM 1549 C C . SER A 1 187 ? -4.672 -14.75 -15.023 1 97.56 187 SER A C 1
ATOM 1551 O O . SER A 1 187 ? -3.797 -13.898 -14.859 1 97.56 187 SER A O 1
ATOM 1553 N N . LEU A 1 188 ? -5.941 -14.578 -14.734 1 96.94 188 LEU A N 1
ATOM 1554 C CA . LEU A 1 188 ? -6.387 -13.352 -14.078 1 96.94 188 LEU A CA 1
ATOM 1555 C C . LEU A 1 188 ? -5.734 -13.203 -12.711 1 96.94 188 LEU A C 1
ATOM 1557 O O . LEU A 1 188 ? -5.273 -12.109 -12.352 1 96.94 188 LEU A O 1
ATOM 1561 N N . LEU A 1 189 ? -5.68 -14.258 -11.977 1 96.56 189 LEU A N 1
ATOM 1562 C CA . LEU A 1 189 ? -5.047 -14.25 -10.664 1 96.56 189 LEU A CA 1
ATOM 1563 C C . LEU A 1 189 ? -3.574 -13.875 -10.773 1 96.56 189 LEU A C 1
ATOM 1565 O O . LEU A 1 189 ? -3.068 -13.094 -9.961 1 96.56 189 LEU A O 1
ATOM 1569 N N . ASP A 1 190 ? -2.957 -14.438 -11.695 1 96.44 190 ASP A N 1
ATOM 1570 C CA . ASP A 1 190 ? -1.547 -14.141 -11.93 1 96.44 190 ASP A CA 1
ATOM 1571 C C . ASP A 1 190 ? -1.336 -12.656 -12.219 1 96.44 190 ASP A C 1
ATOM 1573 O O . ASP A 1 190 ? -0.471 -12.016 -11.625 1 96.44 190 ASP A O 1
ATOM 1577 N N . LYS A 1 191 ? -2.121 -12.078 -13.117 1 96.88 191 LYS A N 1
ATOM 1578 C CA . LYS A 1 191 ? -2.021 -10.68 -13.5 1 96.88 191 LYS A CA 1
ATOM 1579 C C . LYS A 1 191 ? -2.254 -9.758 -12.305 1 96.88 191 LYS A C 1
ATOM 1581 O O . LYS A 1 191 ? -1.472 -8.844 -12.055 1 96.88 191 LYS A O 1
ATOM 1586 N N . ILE A 1 192 ? -3.242 -10 -11.562 1 96.62 192 ILE A N 1
ATOM 1587 C CA . ILE A 1 192 ? -3.621 -9.125 -10.453 1 96.62 192 ILE A CA 1
ATOM 1588 C C . ILE A 1 192 ? -2.609 -9.266 -9.32 1 96.62 192 ILE A C 1
ATOM 1590 O O . ILE A 1 192 ? -2.293 -8.281 -8.641 1 96.62 192 ILE A O 1
ATOM 1594 N N . SER A 1 193 ? -2.172 -10.484 -9.086 1 95.19 193 SER A N 1
ATOM 1595 C CA . SER A 1 193 ? -1.146 -10.672 -8.062 1 95.19 193 SER A CA 1
ATOM 1596 C C . SER A 1 193 ? 0.075 -9.805 -8.344 1 95.19 193 SER A C 1
ATOM 1598 O O . SER A 1 193 ? 0.654 -9.227 -7.422 1 95.19 193 SER A O 1
ATOM 1600 N N . HIS A 1 194 ? 0.469 -9.68 -9.594 1 94.69 194 HIS A N 1
ATOM 1601 C CA . HIS A 1 194 ? 1.602 -8.844 -9.977 1 94.69 194 HIS A CA 1
ATOM 1602 C C . HIS A 1 194 ? 1.298 -7.371 -9.75 1 94.69 194 HIS A C 1
ATOM 1604 O O . HIS A 1 194 ? 2.154 -6.621 -9.273 1 94.69 194 HIS A O 1
ATOM 1610 N N . ARG A 1 195 ? 0.12 -6.961 -10.055 1 95.69 195 ARG A N 1
ATOM 1611 C CA . ARG A 1 195 ? -0.282 -5.57 -9.852 1 95.69 195 ARG A CA 1
ATOM 1612 C C . ARG A 1 195 ? -0.273 -5.211 -8.375 1 95.69 195 ARG A C 1
ATOM 1614 O O . ARG A 1 195 ? 0.186 -4.129 -7.992 1 95.69 195 ARG A O 1
ATOM 1621 N N . VAL A 1 196 ? -0.818 -6.129 -7.598 1 95.44 196 VAL A N 1
ATOM 1622 C CA . VAL A 1 196 ? -0.843 -5.922 -6.152 1 95.44 196 VAL A CA 1
ATOM 1623 C C . VAL A 1 196 ? 0.583 -5.773 -5.629 1 95.44 196 VAL A C 1
ATOM 1625 O O . VAL A 1 196 ? 0.867 -4.871 -4.836 1 95.44 196 VAL A O 1
ATOM 1628 N N . TYR A 1 197 ? 1.397 -6.637 -6.07 1 94.69 197 TYR A N 1
ATOM 1629 C CA . TYR A 1 197 ? 2.793 -6.59 -5.648 1 94.69 197 TYR A CA 1
ATOM 1630 C C . TYR A 1 197 ? 3.439 -5.27 -6.047 1 94.69 197 TYR A C 1
ATOM 1632 O O . TYR A 1 197 ? 4.164 -4.664 -5.254 1 94.69 197 TYR A O 1
ATOM 1640 N N . LYS A 1 198 ? 3.23 -4.82 -7.223 1 95.19 198 LYS A N 1
ATOM 1641 C CA . LYS A 1 198 ? 3.789 -3.568 -7.727 1 95.19 198 LYS A CA 1
ATOM 1642 C C . LYS A 1 198 ? 3.322 -2.381 -6.891 1 95.19 198 LYS A C 1
ATOM 1644 O O . LYS A 1 198 ? 4.129 -1.538 -6.492 1 95.19 198 LYS A O 1
ATOM 1649 N N . GLU A 1 199 ? 2.033 -2.277 -6.641 1 95.56 199 GLU A N 1
ATOM 1650 C CA . GLU A 1 199 ? 1.482 -1.175 -5.859 1 95.56 199 GLU A CA 1
ATOM 1651 C C . GLU A 1 199 ? 2.025 -1.186 -4.434 1 95.56 199 GLU A C 1
ATOM 1653 O O . GLU A 1 199 ? 2.283 -0.128 -3.854 1 95.56 199 GLU A O 1
ATOM 1658 N N . GLU A 1 200 ? 2.123 -2.354 -3.91 1 94.69 200 GLU A N 1
ATOM 1659 C CA . GLU A 1 200 ? 2.686 -2.463 -2.568 1 94.69 200 GLU A CA 1
ATOM 1660 C C . GLU A 1 200 ? 4.133 -1.977 -2.535 1 94.69 200 GLU A C 1
ATOM 1662 O O . GLU A 1 200 ? 4.555 -1.335 -1.571 1 94.69 200 GLU A O 1
ATOM 1667 N N . ARG A 1 201 ? 4.863 -2.301 -3.518 1 95 201 ARG A N 1
ATOM 1668 C CA . ARG A 1 201 ? 6.254 -1.865 -3.605 1 95 201 ARG A CA 1
ATOM 1669 C C . ARG A 1 201 ? 6.348 -0.345 -3.686 1 95 201 ARG A C 1
ATOM 1671 O O . ARG A 1 201 ? 7.176 0.268 -3.01 1 95 201 ARG A O 1
ATOM 1678 N N . GLU A 1 202 ? 5.523 0.235 -4.496 1 95.81 202 GLU A N 1
ATOM 1679 C CA . GLU A 1 202 ? 5.504 1.689 -4.617 1 95.81 202 GLU A CA 1
ATOM 1680 C C . GLU A 1 202 ? 5.113 2.348 -3.299 1 95.81 202 GLU A C 1
ATOM 1682 O O . GLU A 1 202 ? 5.703 3.355 -2.904 1 95.81 202 GLU A O 1
ATOM 1687 N N . TYR A 1 203 ? 4.156 1.766 -2.664 1 95.94 203 TYR A N 1
ATOM 1688 C CA . TYR A 1 203 ? 3.736 2.244 -1.352 1 95.94 203 TYR A CA 1
ATOM 1689 C C . TYR A 1 203 ? 4.891 2.197 -0.358 1 95.94 203 TYR A C 1
ATOM 1691 O O . TYR A 1 203 ? 5.148 3.172 0.353 1 95.94 203 TYR A O 1
ATOM 1699 N N . CYS A 1 204 ? 5.543 1.143 -0.331 1 95.75 204 CYS A N 1
ATOM 1700 C CA . CYS A 1 204 ? 6.664 0.965 0.58 1 95.75 204 CYS A CA 1
ATOM 1701 C C . CYS A 1 204 ? 7.773 1.966 0.279 1 95.75 204 CYS A C 1
ATOM 1703 O O . CYS A 1 204 ? 8.398 2.502 1.196 1 95.75 204 CYS A O 1
ATOM 1705 N N . CYS A 1 205 ? 8.031 2.248 -0.979 1 95.94 205 CYS A N 1
ATOM 1706 C CA . CYS A 1 205 ? 9.055 3.205 -1.386 1 95.94 205 CYS A CA 1
ATOM 1707 C C . CYS A 1 205 ? 8.727 4.602 -0.874 1 95.94 205 CYS A C 1
ATOM 1709 O O . CYS A 1 205 ? 9.617 5.312 -0.388 1 95.94 205 CYS A O 1
ATOM 1711 N N . GLU A 1 206 ? 7.453 4.965 -0.964 1 95.75 206 GLU A N 1
ATOM 1712 C CA . GLU A 1 206 ? 7.039 6.273 -0.467 1 95.75 206 GLU A CA 1
ATOM 1713 C C . GLU A 1 206 ? 7.188 6.363 1.049 1 95.75 206 GLU A C 1
ATOM 1715 O O . GLU A 1 206 ? 7.582 7.402 1.58 1 95.75 206 GLU A O 1
ATOM 1720 N N . MET A 1 207 ? 6.883 5.293 1.719 1 96.25 207 MET A N 1
ATOM 1721 C CA . MET A 1 207 ? 7 5.254 3.174 1 96.25 207 MET A CA 1
ATOM 1722 C C . MET A 1 207 ? 8.453 5.418 3.607 1 96.25 207 MET A C 1
ATOM 1724 O O . MET A 1 207 ? 8.734 6.059 4.625 1 96.25 207 MET A O 1
ATOM 1728 N N . LYS A 1 208 ? 9.336 4.918 2.852 1 96.62 208 LYS A N 1
ATOM 1729 C CA . LYS A 1 208 ? 10.758 5.004 3.162 1 96.62 208 LYS A CA 1
ATOM 1730 C C . LYS A 1 208 ? 11.258 6.441 3.035 1 96.62 208 LYS A C 1
ATOM 1732 O O . LYS A 1 208 ? 12.242 6.816 3.674 1 96.62 208 LYS A O 1
ATOM 1737 N N . GLU A 1 209 ? 10.594 7.141 2.195 1 96.38 209 GLU A N 1
ATOM 1738 C CA . GLU A 1 209 ? 10.922 8.562 2.074 1 96.38 209 GLU A CA 1
ATOM 1739 C C . GLU A 1 209 ? 10.258 9.375 3.178 1 96.38 209 GLU A C 1
ATOM 1741 O O . GLU A 1 209 ? 10.719 10.469 3.51 1 96.38 209 GLU A O 1
ATOM 1746 N N . TYR A 1 210 ? 9.203 8.867 3.746 1 96.44 210 TYR A N 1
ATOM 1747 C CA . TYR A 1 210 ? 8.359 9.562 4.719 1 96.44 210 TYR A CA 1
ATOM 1748 C C . TYR A 1 210 ? 9.023 9.594 6.09 1 96.44 210 TYR A C 1
ATOM 1750 O O . TYR A 1 210 ? 9.062 10.641 6.742 1 96.44 210 TYR A O 1
ATOM 1758 N N . GLY A 1 211 ? 9.625 8.5 6.523 1 95.62 211 GLY A N 1
ATOM 1759 C CA . GLY A 1 211 ? 10.242 8.352 7.832 1 95.62 211 GLY A CA 1
ATOM 1760 C C . GLY A 1 211 ? 11.359 9.352 8.078 1 95.62 211 GLY A C 1
ATOM 1761 O O . GLY A 1 211 ? 11.312 10.117 9.047 1 95.62 211 GLY A O 1
ATOM 1762 N N . PRO A 1 212 ? 12.273 9.453 7.16 1 96.5 212 PRO A N 1
ATOM 1763 C CA . PRO A 1 212 ? 13.453 10.305 7.359 1 96.5 212 PRO A CA 1
ATOM 1764 C C . PRO A 1 212 ? 13.086 11.773 7.539 1 96.5 212 PRO A C 1
ATOM 1766 O O . PRO A 1 212 ? 13.812 12.516 8.211 1 96.5 212 PRO A O 1
ATOM 1769 N N . ILE A 1 213 ? 12.008 12.195 7 1 96.88 213 ILE A N 1
ATOM 1770 C CA . ILE A 1 213 ? 11.602 13.586 7.125 1 96.88 213 ILE A CA 1
ATOM 1771 C C . ILE A 1 213 ? 11.32 13.914 8.586 1 96.88 213 ILE A C 1
ATOM 1773 O O . ILE A 1 213 ? 11.633 15.016 9.062 1 96.88 213 ILE A O 1
ATOM 1777 N N . HIS A 1 214 ? 10.672 12.977 9.328 1 97.31 214 HIS A N 1
ATOM 1778 C CA . HIS A 1 214 ? 10.406 13.172 10.75 1 97.31 214 HIS A CA 1
ATOM 1779 C C . HIS A 1 214 ? 11.703 13.25 11.547 1 97.31 214 HIS A C 1
ATOM 1781 O O . HIS A 1 214 ? 11.828 14.062 12.461 1 97.31 214 HIS A O 1
ATOM 1787 N N . THR A 1 215 ? 12.648 12.43 11.148 1 96.94 215 THR A N 1
ATOM 1788 C CA . THR A 1 215 ? 13.953 12.461 11.812 1 96.94 215 THR A CA 1
ATOM 1789 C C . THR A 1 215 ? 14.641 13.805 11.578 1 96.94 215 THR A C 1
ATOM 1791 O O . THR A 1 215 ? 15.188 14.398 12.508 1 96.94 215 THR A O 1
ATOM 1794 N N . LEU A 1 216 ? 14.602 14.258 10.336 1 96.5 216 LEU A N 1
ATOM 1795 C CA . LEU A 1 216 ? 15.188 15.547 10.008 1 96.5 216 LEU A CA 1
ATOM 1796 C C . LEU A 1 216 ? 14.508 16.672 10.789 1 96.5 216 LEU A C 1
ATOM 1798 O O . LEU A 1 216 ? 15.18 17.547 11.336 1 96.5 216 LEU A O 1
ATOM 1802 N N . TRP A 1 217 ? 13.195 16.609 10.859 1 96.69 217 TRP A N 1
ATOM 1803 C CA . TRP A 1 217 ? 12.414 17.625 11.57 1 96.69 217 TRP A CA 1
ATOM 1804 C C . TRP A 1 217 ? 12.742 17.609 13.062 1 96.69 217 TRP A C 1
ATOM 1806 O O . TRP A 1 217 ? 12.773 18.656 13.703 1 96.69 217 TRP A O 1
ATOM 1816 N N . SER A 1 218 ? 13 16.469 13.625 1 96.25 218 SER A N 1
ATOM 1817 C CA . SER A 1 218 ? 13.281 16.328 15.055 1 96.25 218 SER A CA 1
ATOM 1818 C C . SER A 1 218 ? 14.531 17.109 15.453 1 96.25 218 SER A C 1
ATOM 1820 O O . SER A 1 218 ? 14.648 17.562 16.594 1 96.25 218 SER A O 1
ATOM 1822 N N . ALA A 1 219 ? 15.422 17.328 14.508 1 94.5 219 ALA A N 1
ATOM 1823 C CA . ALA A 1 219 ? 16.656 18.047 14.781 1 94.5 219 ALA A CA 1
ATOM 1824 C C . ALA A 1 219 ? 16.391 19.531 14.977 1 94.5 219 ALA A C 1
ATOM 1826 O O . ALA A 1 219 ? 17.188 20.25 15.594 1 94.5 219 ALA A O 1
ATOM 1827 N N . SER A 1 220 ? 15.266 20 14.484 1 93.06 220 SER A N 1
ATOM 1828 C CA . SER A 1 220 ? 14.953 21.438 14.531 1 93.06 220 SER A CA 1
ATOM 1829 C C . SER A 1 220 ? 13.953 21.734 15.641 1 93.06 220 SER A C 1
ATOM 1831 O O . SER A 1 220 ? 13.562 22.891 15.828 1 93.06 220 SER A O 1
ATOM 1833 N N . GLU A 1 221 ? 13.523 20.625 16.312 1 93.25 221 GLU A N 1
ATOM 1834 C CA . GLU A 1 221 ? 12.5 20.828 17.344 1 93.25 221 GLU A CA 1
ATOM 1835 C C . GLU A 1 221 ? 13.031 20.469 18.719 1 93.25 221 GLU A C 1
ATOM 1837 O O . GLU A 1 221 ? 13.953 19.641 18.844 1 93.25 221 GLU A O 1
ATOM 1842 N N . GLU A 1 222 ? 12.531 21.062 19.75 1 87.69 222 GLU A N 1
ATOM 1843 C CA . GLU A 1 222 ? 12.953 20.766 21.125 1 87.69 222 GLU A CA 1
ATOM 1844 C C . GLU A 1 222 ? 11.945 19.859 21.828 1 87.69 222 GLU A C 1
ATOM 1846 O O . GLU A 1 222 ? 12.305 18.781 22.312 1 87.69 222 GLU A O 1
ATOM 1851 N N . ASP A 1 223 ? 10.719 20.125 21.797 1 89 223 ASP A N 1
ATOM 1852 C CA . ASP A 1 223 ? 9.719 19.422 22.609 1 89 223 ASP A CA 1
ATOM 1853 C C . ASP A 1 223 ? 9.07 18.297 21.812 1 89 223 ASP A C 1
ATOM 1855 O O . ASP A 1 223 ? 8.297 17.5 22.359 1 89 223 ASP A O 1
ATOM 1859 N N . LEU A 1 224 ? 9.398 18.188 20.531 1 93.5 224 LEU A N 1
ATOM 1860 C CA . LEU A 1 224 ? 8.766 17.188 19.688 1 93.5 224 LEU A CA 1
ATOM 1861 C C . LEU A 1 224 ? 9.758 16.094 19.297 1 93.5 224 LEU A C 1
ATOM 1863 O O . LEU A 1 224 ? 9.43 15.195 18.516 1 93.5 224 LEU A O 1
ATOM 1867 N N . VAL A 1 225 ? 10.906 16.125 19.828 1 94.81 225 VAL A N 1
ATOM 1868 C CA . VAL A 1 225 ? 12.008 15.273 19.391 1 94.81 225 VAL A CA 1
ATOM 1869 C C . VAL A 1 225 ? 11.609 13.805 19.547 1 94.81 225 VAL A C 1
ATOM 1871 O O . VAL A 1 225 ? 11.688 13.039 18.578 1 94.81 225 VAL A O 1
ATOM 1874 N N . ASP A 1 226 ? 11.094 13.414 20.688 1 93.94 226 ASP A N 1
ATOM 1875 C CA . ASP A 1 226 ? 10.789 12.016 20.969 1 93.94 226 ASP A CA 1
ATOM 1876 C C . ASP A 1 226 ? 9.633 11.516 20.109 1 93.94 226 ASP A C 1
ATOM 1878 O O . ASP A 1 226 ? 9.664 10.391 19.609 1 93.94 226 ASP A O 1
ATOM 1882 N N . SER A 1 227 ? 8.648 12.336 19.984 1 95.5 227 SER A N 1
ATOM 1883 C CA . SER A 1 227 ? 7.496 11.969 19.172 1 95.5 227 SER A CA 1
ATOM 1884 C C . SER A 1 227 ? 7.891 11.789 17.703 1 95.5 227 SER A C 1
ATOM 1886 O O . SER A 1 227 ? 7.496 10.805 17.078 1 95.5 227 SER A O 1
ATOM 1888 N N . LEU A 1 228 ? 8.68 12.719 17.219 1 97.44 228 LEU A N 1
ATOM 1889 C CA . LEU A 1 228 ? 9.102 12.68 15.82 1 97.44 228 LEU A CA 1
ATOM 1890 C C . LEU A 1 228 ? 10.008 11.477 15.562 1 97.44 228 LEU A C 1
ATOM 1892 O O . LEU A 1 228 ? 9.812 10.742 14.586 1 97.44 228 LEU A O 1
ATOM 1896 N N . LYS A 1 229 ? 10.938 11.273 16.391 1 97.06 229 LYS A N 1
ATOM 1897 C CA . LYS A 1 229 ? 11.828 10.125 16.25 1 97.06 229 LYS A CA 1
ATOM 1898 C C . LYS A 1 229 ? 11.062 8.82 16.422 1 97.06 229 LYS A C 1
ATOM 1900 O O . LYS A 1 229 ? 11.375 7.82 15.766 1 97.06 229 LYS A O 1
ATOM 1905 N N . GLY A 1 230 ? 10.133 8.836 17.375 1 97.12 230 GLY A N 1
ATOM 1906 C CA . GLY A 1 230 ? 9.289 7.668 17.562 1 97.12 230 GLY A CA 1
ATOM 1907 C C . GLY A 1 230 ? 8.508 7.293 16.312 1 97.12 230 GLY A C 1
ATOM 1908 O O . GLY A 1 230 ? 8.477 6.121 15.922 1 97.12 230 GLY A O 1
ATOM 1909 N N . VAL A 1 231 ? 7.887 8.25 15.695 1 97.62 231 VAL A N 1
ATOM 1910 C CA . VAL A 1 231 ? 7.125 8.016 14.477 1 97.62 231 VAL A CA 1
ATOM 1911 C C . VAL A 1 231 ? 8.055 7.504 13.375 1 97.62 231 VAL A C 1
ATOM 1913 O O . VAL A 1 231 ? 7.727 6.539 12.68 1 97.62 231 VAL A O 1
ATOM 1916 N N . ALA A 1 232 ? 9.203 8.188 13.203 1 98 232 ALA A N 1
ATOM 1917 C CA . ALA A 1 232 ? 10.188 7.77 12.211 1 98 232 ALA A CA 1
ATOM 1918 C C . ALA A 1 232 ? 10.586 6.312 12.422 1 98 232 ALA A C 1
ATOM 1920 O O . ALA A 1 232 ? 10.672 5.543 11.461 1 98 232 ALA A O 1
ATOM 1921 N N . GLY A 1 233 ? 10.828 5.98 13.648 1 98 233 GLY A N 1
ATOM 1922 C CA . GLY A 1 233 ? 11.188 4.605 13.969 1 98 233 GLY A CA 1
ATOM 1923 C C . GLY A 1 233 ? 10.094 3.611 13.633 1 98 233 GLY A C 1
ATOM 1924 O O . GLY A 1 233 ? 10.375 2.521 13.125 1 98 233 GLY A O 1
ATOM 1925 N N . CYS A 1 234 ? 8.898 3.928 13.961 1 98.25 234 CYS A N 1
ATOM 1926 C CA . CYS A 1 234 ? 7.766 3.066 13.648 1 98.25 234 CYS A CA 1
ATOM 1927 C C . CYS A 1 234 ? 7.66 2.834 12.141 1 98.25 234 CYS A C 1
ATOM 1929 O O . CYS A 1 234 ? 7.469 1.7 11.695 1 98.25 234 CYS A O 1
ATOM 1931 N N . ILE A 1 235 ? 7.766 3.912 11.375 1 98.12 235 ILE A N 1
ATOM 1932 C CA . ILE A 1 235 ? 7.668 3.816 9.922 1 98.12 235 ILE A CA 1
ATOM 1933 C C . ILE A 1 235 ? 8.766 2.896 9.391 1 98.12 235 ILE A C 1
ATOM 1935 O O . ILE A 1 235 ? 8.5 2.027 8.555 1 98.12 235 ILE A O 1
ATOM 1939 N N . ASP A 1 236 ? 9.914 3.086 9.891 1 98.06 236 ASP A N 1
ATOM 1940 C CA . ASP A 1 236 ? 11.047 2.275 9.461 1 98.06 236 ASP A CA 1
ATOM 1941 C C . ASP A 1 236 ? 10.805 0.795 9.742 1 98.06 236 ASP A C 1
ATOM 1943 O O . ASP A 1 236 ? 11.016 -0.054 8.875 1 98.06 236 ASP A O 1
ATOM 1947 N N . LYS A 1 237 ? 10.406 0.465 10.938 1 98.38 237 LYS A N 1
ATOM 1948 C CA . LYS A 1 237 ? 10.141 -0.917 11.32 1 98.38 237 LYS A CA 1
ATOM 1949 C C . LYS A 1 237 ? 9.031 -1.522 10.477 1 98.38 237 LYS A C 1
ATOM 1951 O O . LYS A 1 237 ? 9.117 -2.68 10.062 1 98.38 237 LYS A O 1
ATOM 1956 N N . CYS A 1 238 ? 8.039 -0.76 10.281 1 98.06 238 CYS A N 1
ATOM 1957 C CA . CYS A 1 238 ? 6.922 -1.248 9.477 1 98.06 238 CYS A CA 1
ATOM 1958 C C . CYS A 1 238 ? 7.352 -1.474 8.031 1 98.06 238 CYS A C 1
ATOM 1960 O O . CYS A 1 238 ? 6.895 -2.418 7.383 1 98.06 238 CYS A O 1
ATOM 1962 N N . CYS A 1 239 ? 8.211 -0.593 7.512 1 97.44 239 CYS A N 1
ATOM 1963 C CA . CYS A 1 239 ? 8.727 -0.776 6.16 1 97.44 239 CYS A CA 1
ATOM 1964 C C . CYS A 1 239 ? 9.531 -2.068 6.055 1 97.44 239 CYS A C 1
ATOM 1966 O O . CYS A 1 239 ? 9.383 -2.816 5.086 1 97.44 239 CYS A O 1
ATOM 1968 N N . LYS A 1 240 ? 10.344 -2.336 7 1 97.75 240 LYS A N 1
ATOM 1969 C CA . LYS A 1 240 ? 11.133 -3.564 7.012 1 97.75 240 LYS A CA 1
ATOM 1970 C C . LYS A 1 240 ? 10.227 -4.793 7.059 1 97.75 240 LYS A C 1
ATOM 1972 O O . LYS A 1 240 ? 10.477 -5.781 6.363 1 97.75 240 LYS A O 1
ATOM 1977 N N . ALA A 1 241 ? 9.242 -4.715 7.895 1 97.88 241 ALA A N 1
ATOM 1978 C CA . ALA A 1 241 ? 8.273 -5.805 7.965 1 97.88 241 ALA A CA 1
ATOM 1979 C C . ALA A 1 241 ? 7.57 -6.004 6.625 1 97.88 241 ALA A C 1
ATOM 1981 O O . ALA A 1 241 ? 7.34 -7.137 6.199 1 97.88 241 ALA A O 1
ATOM 1982 N N . THR A 1 242 ? 7.199 -4.91 6.012 1 97.38 242 THR A N 1
ATOM 1983 C CA . THR A 1 242 ? 6.551 -4.961 4.707 1 97.38 242 THR A CA 1
ATOM 1984 C C . THR A 1 242 ? 7.453 -5.637 3.678 1 97.38 242 THR A C 1
ATOM 1986 O O . THR A 1 242 ? 7 -6.473 2.896 1 97.38 242 THR A O 1
ATOM 1989 N N . GLU A 1 243 ? 8.672 -5.297 3.631 1 96 243 GLU A N 1
ATOM 1990 C CA . GLU A 1 243 ? 9.633 -5.867 2.686 1 96 243 GLU A CA 1
ATOM 1991 C C . GLU A 1 243 ? 9.773 -7.375 2.885 1 96 243 GLU A C 1
ATOM 1993 O O . GLU A 1 243 ? 9.883 -8.125 1.916 1 96 243 GLU A O 1
ATOM 1998 N N . LYS A 1 244 ? 9.789 -7.77 4.105 1 95.94 244 LYS A N 1
ATOM 1999 C CA . LYS A 1 244 ? 9.867 -9.195 4.402 1 95.94 244 LYS A CA 1
ATOM 2000 C C . LYS A 1 244 ? 8.633 -9.93 3.896 1 95.94 244 LYS A C 1
ATOM 2002 O O . LYS A 1 244 ? 8.742 -11.016 3.32 1 95.94 244 LYS A O 1
ATOM 2007 N N . ARG A 1 245 ? 7.535 -9.359 4.145 1 95.88 245 ARG A N 1
ATOM 2008 C CA . ARG A 1 245 ? 6.297 -9.969 3.66 1 95.88 245 ARG A CA 1
ATOM 2009 C C . ARG A 1 245 ? 6.285 -10.039 2.137 1 95.88 245 ARG A C 1
ATOM 2011 O O . ARG A 1 245 ? 5.887 -11.055 1.564 1 95.88 245 ARG A O 1
ATOM 2018 N N . MET A 1 246 ? 6.719 -8.984 1.489 1 94.44 246 MET A N 1
ATOM 2019 C CA . MET A 1 246 ? 6.75 -8.93 0.03 1 94.44 246 MET A CA 1
ATOM 2020 C C . MET A 1 246 ? 7.699 -9.992 -0.526 1 94.44 246 MET A C 1
ATOM 2022 O O . MET A 1 246 ? 7.422 -10.594 -1.562 1 94.44 246 MET A O 1
ATOM 2026 N N . ALA A 1 247 ? 8.773 -10.188 0.142 1 90.38 247 ALA A N 1
ATOM 2027 C CA . ALA A 1 247 ? 9.727 -11.219 -0.275 1 90.38 247 ALA A CA 1
ATOM 2028 C C . ALA A 1 247 ? 9.078 -12.602 -0.242 1 90.38 247 ALA A C 1
ATOM 2030 O O . ALA A 1 247 ? 9.281 -13.414 -1.153 1 90.38 247 ALA A O 1
ATOM 2031 N N . GLY A 1 248 ? 8.289 -12.781 0.771 1 87 248 GLY A N 1
ATOM 2032 C CA . GLY A 1 248 ? 7.574 -14.047 0.859 1 87 248 GLY A CA 1
ATOM 2033 C C . GLY A 1 248 ? 6.59 -14.25 -0.275 1 87 248 GLY A C 1
ATOM 2034 O O . GLY A 1 248 ? 6.473 -15.359 -0.808 1 87 248 GLY A O 1
ATOM 2035 N N . LEU A 1 249 ? 5.91 -13.258 -0.657 1 88.38 249 LEU A N 1
ATOM 2036 C CA . LEU A 1 249 ? 4.941 -13.336 -1.744 1 88.38 249 LEU A CA 1
ATOM 2037 C C . LEU A 1 249 ? 5.641 -13.586 -3.078 1 88.38 249 LEU A C 1
ATOM 2039 O O . LEU A 1 249 ? 5.195 -14.422 -3.867 1 88.38 249 LEU A O 1
ATOM 2043 N N . SER A 1 250 ? 6.746 -12.906 -3.316 1 89.44 250 SER A N 1
ATOM 2044 C CA . SER A 1 250 ? 7.48 -13.016 -4.57 1 89.44 250 SER A CA 1
ATOM 2045 C C . SER A 1 250 ? 8.156 -14.375 -4.699 1 89.44 250 SER A C 1
ATOM 2047 O O . SER A 1 250 ? 8.391 -14.859 -5.812 1 89.44 250 SER A O 1
ATOM 2049 N N . GLU A 1 251 ? 8.375 -15.016 -3.574 1 88.56 251 GLU A N 1
ATOM 2050 C CA . GLU A 1 251 ? 9.125 -16.266 -3.592 1 88.56 251 GLU A CA 1
ATOM 2051 C C . GLU A 1 251 ? 8.188 -17.469 -3.604 1 88.56 251 GLU A C 1
ATOM 2053 O O . GLU A 1 251 ? 8.617 -18.594 -3.887 1 88.56 251 GLU A O 1
ATOM 2058 N N . ASN A 1 252 ? 7.004 -17.266 -3.354 1 91.56 252 ASN A N 1
ATOM 2059 C CA . ASN A 1 252 ? 6.129 -18.422 -3.217 1 91.56 252 ASN A CA 1
ATOM 2060 C C . ASN A 1 252 ? 4.82 -18.234 -3.977 1 91.56 252 ASN A C 1
ATOM 2062 O O . ASN A 1 252 ? 4.621 -18.828 -5.039 1 91.56 252 ASN A O 1
ATOM 2066 N N . LEU A 1 253 ? 3.998 -17.281 -3.541 1 94.12 253 LEU A N 1
ATOM 2067 C CA . LEU A 1 253 ? 2.666 -17.125 -4.117 1 94.12 253 LEU A CA 1
ATOM 2068 C C . LEU A 1 253 ? 2.748 -16.875 -5.617 1 94.12 253 LEU A C 1
ATOM 2070 O O . LEU A 1 253 ? 2.129 -17.594 -6.406 1 94.12 253 LEU A O 1
ATOM 2074 N N . ILE A 1 254 ? 3.547 -15.945 -6.043 1 94.25 254 ILE A N 1
ATOM 2075 C CA . ILE A 1 254 ? 3.58 -15.5 -7.43 1 94.25 254 ILE A CA 1
ATOM 2076 C C . ILE A 1 254 ? 4.141 -16.609 -8.32 1 94.25 254 ILE A C 1
ATOM 2078 O O . ILE A 1 254 ? 3.523 -16.984 -9.32 1 94.25 254 ILE A O 1
ATOM 2082 N N . PRO A 1 255 ? 5.203 -17.266 -7.863 1 93.19 255 PRO A N 1
ATOM 2083 C CA . PRO A 1 255 ? 5.73 -18.344 -8.688 1 93.19 255 PRO A CA 1
ATOM 2084 C C . PRO A 1 255 ? 4.77 -19.531 -8.781 1 93.19 255 PRO A C 1
ATOM 2086 O O . PRO A 1 255 ? 4.645 -20.156 -9.844 1 93.19 255 PRO A O 1
ATOM 2089 N N . VAL A 1 256 ? 4.121 -19.828 -7.734 1 95.62 256 VAL A N 1
ATOM 2090 C CA . VAL A 1 256 ? 3.211 -20.969 -7.734 1 95.62 256 VAL A CA 1
ATOM 2091 C C . VAL A 1 256 ? 2.031 -20.688 -8.664 1 95.62 256 VAL A C 1
ATOM 2093 O O . VAL A 1 256 ? 1.646 -21.547 -9.461 1 95.62 256 VAL A O 1
ATOM 2096 N N . VAL A 1 257 ? 1.482 -19.531 -8.516 1 96.38 257 VAL A N 1
ATOM 2097 C CA . VAL A 1 257 ? 0.374 -19.156 -9.383 1 96.38 257 VAL A CA 1
ATOM 2098 C C . VAL A 1 257 ? 0.825 -19.203 -10.844 1 96.38 257 VAL A C 1
ATOM 2100 O O . VAL A 1 257 ? 0.12 -19.734 -11.703 1 96.38 257 VAL A O 1
ATOM 2103 N N . HIS A 1 258 ? 2.004 -18.734 -11.109 1 95.62 258 HIS A N 1
ATOM 2104 C CA . HIS A 1 258 ? 2.512 -18.719 -12.477 1 95.62 258 HIS A CA 1
ATOM 2105 C C . HIS A 1 258 ? 2.742 -20.141 -12.992 1 95.62 258 HIS A C 1
ATOM 2107 O O . HIS A 1 258 ? 2.518 -20.422 -14.172 1 95.62 258 HIS A O 1
ATOM 2113 N N . GLU A 1 259 ? 3.225 -20.969 -12.148 1 96.25 259 GLU A N 1
ATOM 2114 C CA . GLU A 1 259 ? 3.385 -22.375 -12.516 1 96.25 259 GLU A CA 1
ATOM 2115 C C . GLU A 1 259 ? 2.076 -22.969 -13.023 1 96.25 259 GLU A C 1
ATOM 2117 O O . GLU A 1 259 ? 2.07 -23.719 -14 1 96.25 259 GLU A O 1
ATOM 2122 N N . TYR A 1 260 ? 1.04 -22.594 -12.461 1 97.75 260 TYR A N 1
ATOM 2123 C CA . TYR A 1 260 ? -0.241 -23.188 -12.836 1 97.75 260 TYR A CA 1
ATOM 2124 C C . TYR A 1 260 ? -0.825 -22.484 -14.055 1 97.75 260 TYR A C 1
ATOM 2126 O O . TYR A 1 260 ? -1.693 -23.031 -14.742 1 97.75 260 TYR A O 1
ATOM 2134 N N . VAL A 1 261 ? -0.35 -21.281 -14.328 1 97.44 261 VAL A N 1
ATOM 2135 C CA . VAL A 1 261 ? -0.624 -20.703 -15.641 1 97.44 261 VAL A CA 1
ATOM 2136 C C . VAL A 1 261 ? 0.006 -21.578 -16.719 1 97.44 261 VAL A C 1
ATOM 2138 O O . VAL A 1 261 ? -0.646 -21.906 -17.719 1 97.44 261 VAL A O 1
ATOM 2141 N N . LEU A 1 262 ? 1.202 -22.016 -16.453 1 96.62 262 LEU A N 1
ATOM 2142 C CA . LEU A 1 262 ? 1.896 -22.875 -17.391 1 96.62 262 LEU A CA 1
ATOM 2143 C C . LEU A 1 262 ? 1.213 -24.25 -17.484 1 96.62 262 LEU A C 1
ATOM 2145 O O . LEU A 1 262 ? 1.069 -24.797 -18.578 1 96.62 262 LEU A O 1
ATOM 2149 N N . TYR A 1 263 ? 0.739 -24.75 -16.359 1 97.38 263 TYR A N 1
ATOM 2150 C CA . TYR A 1 263 ? 0.014 -26.016 -16.344 1 97.38 263 TYR A CA 1
ATOM 2151 C C . TYR A 1 263 ? -1.231 -25.938 -17.219 1 97.38 263 TYR A C 1
ATOM 2153 O O . TYR A 1 263 ? -1.604 -26.922 -17.875 1 97.38 263 TYR A O 1
ATOM 2161 N N . SER A 1 264 ? -1.879 -24.812 -17.172 1 97.25 264 SER A N 1
ATOM 2162 C CA . SER A 1 264 ? -3.111 -24.703 -17.953 1 97.25 264 SER A CA 1
ATOM 2163 C C . SER A 1 264 ? -2.854 -24.922 -19.438 1 97.25 264 SER A C 1
ATOM 2165 O O . SER A 1 264 ? -3.662 -25.547 -20.125 1 97.25 264 SER A O 1
ATOM 2167 N N . GLU A 1 265 ? -1.719 -24.516 -19.906 1 95.56 265 GLU A N 1
ATOM 2168 C CA . GLU A 1 265 ? -1.341 -24.719 -21.297 1 95.56 265 GLU A CA 1
ATOM 2169 C C . GLU A 1 265 ? -1.022 -26.188 -21.578 1 95.56 265 GLU A C 1
ATOM 2171 O O . GLU A 1 265 ? -1.426 -26.734 -22.594 1 95.56 265 GLU A O 1
ATOM 2176 N N . ILE A 1 266 ? -0.366 -26.75 -20.656 1 96.19 266 ILE A N 1
ATOM 2177 C CA . ILE A 1 266 ? 0.025 -28.156 -20.797 1 96.19 266 ILE A CA 1
ATOM 2178 C C . ILE A 1 266 ? -1.219 -29.031 -20.812 1 96.19 266 ILE A C 1
ATOM 2180 O O . ILE A 1 266 ? -1.299 -29.984 -21.594 1 96.19 266 ILE A O 1
ATOM 2184 N N . LEU A 1 267 ? -2.172 -28.703 -19.938 1 97.06 267 LEU A N 1
ATOM 2185 C CA . LEU A 1 267 ? -3.422 -29.453 -19.891 1 97.06 267 LEU A CA 1
ATOM 2186 C C . LEU A 1 267 ? -4.164 -29.359 -21.219 1 97.06 267 LEU A C 1
ATOM 2188 O O . LEU A 1 267 ? -4.668 -30.359 -21.719 1 97.06 267 LEU A O 1
ATOM 2192 N N . MET A 1 268 ? -4.164 -28.219 -21.766 1 95.5 268 MET A N 1
ATOM 2193 C CA . MET A 1 268 ? -4.836 -28 -23.047 1 95.5 268 MET A CA 1
ATOM 2194 C C . MET A 1 268 ? -4.184 -28.828 -24.141 1 95.5 268 MET A C 1
ATOM 2196 O O . MET A 1 268 ? -4.875 -29.453 -24.953 1 95.5 268 MET A O 1
ATOM 2200 N N . VAL A 1 269 ? -2.895 -28.875 -24.156 1 94 269 VAL A N 1
ATOM 2201 C CA . VAL A 1 269 ? -2.146 -29.594 -25.188 1 94 269 VAL A CA 1
ATOM 2202 C C . VAL A 1 269 ? -2.373 -31.094 -25.031 1 94 269 VAL A C 1
ATOM 2204 O O . VAL A 1 269 ? -2.555 -31.797 -26.016 1 94 269 VAL A O 1
ATOM 2207 N N . ALA A 1 270 ? -2.354 -31.578 -23.781 1 94.06 270 ALA A N 1
ATOM 2208 C CA . ALA A 1 270 ? -2.588 -33 -23.516 1 94.06 270 ALA A CA 1
ATOM 2209 C C . ALA A 1 270 ? -3.979 -33.406 -23.984 1 94.06 270 ALA A C 1
ATOM 2211 O O . ALA A 1 270 ? -4.141 -34.469 -24.594 1 94.06 270 ALA A O 1
ATOM 2212 N N . LEU A 1 271 ? -4.98 -32.562 -23.766 1 94.88 271 LEU A N 1
ATOM 2213 C CA . LEU A 1 271 ? -6.348 -32.844 -24.203 1 94.88 271 LEU A CA 1
ATOM 2214 C C . LEU A 1 271 ? -6.449 -32.844 -25.719 1 94.88 271 LEU A C 1
ATOM 2216 O O . LEU A 1 271 ? -7.117 -33.719 -26.297 1 94.88 271 LEU A O 1
ATOM 2220 N N . LYS A 1 272 ? -5.754 -31.953 -26.344 1 93.62 272 LYS A N 1
ATOM 2221 C CA . LYS A 1 272 ? -5.762 -31.891 -27.797 1 93.62 272 LYS A CA 1
ATOM 2222 C C . LYS A 1 272 ? -5.105 -33.125 -28.422 1 93.62 272 LYS A C 1
ATOM 2224 O O . LYS A 1 272 ? -5.574 -33.625 -29.438 1 93.62 272 LYS A O 1
ATOM 2229 N N . ARG A 1 273 ? -4.031 -33.562 -27.812 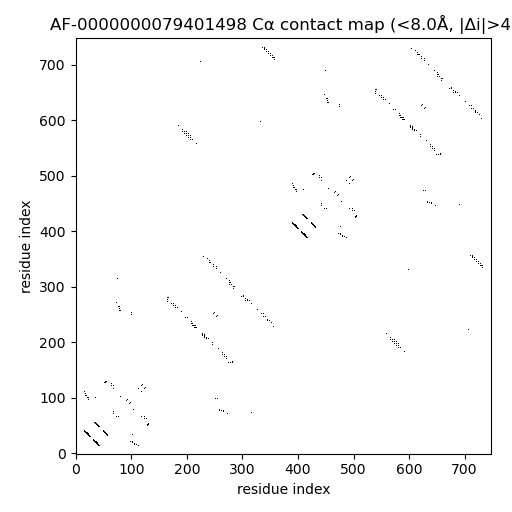1 92.81 273 ARG A N 1
ATOM 2230 C CA . ARG A 1 273 ? -3.338 -34.75 -28.297 1 92.81 273 ARG A CA 1
ATOM 2231 C C . ARG A 1 273 ? -4.219 -35.969 -28.172 1 92.81 273 ARG A C 1
ATOM 2233 O O . ARG A 1 273 ? -4.262 -36.812 -29.078 1 92.81 273 ARG A O 1
ATOM 2240 N N . ARG A 1 274 ? -4.859 -36.031 -27.062 1 93.25 274 ARG A N 1
ATOM 2241 C CA . ARG A 1 274 ? -5.797 -37.156 -26.891 1 93.25 274 ARG A CA 1
ATOM 2242 C C . ARG A 1 274 ? -6.883 -37.125 -27.953 1 93.25 274 ARG A C 1
ATOM 2244 O O . ARG A 1 274 ? -7.23 -38.156 -28.531 1 93.25 274 ARG A O 1
ATOM 2251 N N . ASP A 1 275 ? -7.438 -36 -28.234 1 92.5 275 ASP A N 1
ATOM 2252 C CA . ASP A 1 275 ? -8.469 -35.844 -29.25 1 92.5 275 ASP A CA 1
ATOM 2253 C C . ASP A 1 275 ? -7.953 -36.25 -30.625 1 92.5 275 ASP A C 1
ATOM 2255 O O . ASP A 1 275 ? -8.695 -36.812 -31.438 1 92.5 275 ASP A O 1
ATOM 2259 N N . GLN A 1 276 ? -6.727 -35.938 -30.891 1 91.56 276 GLN A N 1
ATOM 2260 C CA . GLN A 1 276 ? -6.117 -36.281 -32.156 1 91.56 276 GLN A CA 1
ATOM 2261 C C . GLN A 1 276 ? -6.051 -37.781 -32.344 1 91.56 276 GLN A C 1
ATOM 2263 O O . GLN A 1 276 ? -6.277 -38.312 -33.469 1 91.56 276 GLN A O 1
ATOM 2268 N N . ILE A 1 277 ? -5.746 -38.5 -31.328 1 91.31 277 ILE A N 1
ATOM 2269 C CA . ILE A 1 277 ? -5.684 -39.938 -31.391 1 91.31 277 ILE A CA 1
ATOM 2270 C C . ILE A 1 277 ? -7.074 -40.5 -31.672 1 91.31 277 ILE A C 1
ATOM 2272 O O . ILE A 1 277 ? -7.223 -41.438 -32.5 1 91.31 277 ILE A O 1
ATOM 2276 N N . GLN A 1 278 ? -8.055 -39.906 -31.047 1 91.38 278 GLN A N 1
ATOM 2277 C CA . GLN A 1 278 ? -9.43 -40.344 -31.281 1 91.38 278 GLN A CA 1
ATOM 2278 C C . GLN A 1 278 ? -9.875 -40 -32.688 1 91.38 278 GLN A C 1
ATOM 2280 O O . GLN A 1 278 ? -10.594 -40.781 -33.312 1 91.38 278 GLN A O 1
ATOM 2285 N N . ALA A 1 279 ? -9.477 -38.844 -33.156 1 90.94 279 ALA A N 1
ATOM 2286 C CA . ALA A 1 279 ? -9.828 -38.438 -34.5 1 90.94 279 ALA A CA 1
ATOM 2287 C C . ALA A 1 279 ? -9.25 -39.406 -35.531 1 90.94 279 ALA A C 1
ATOM 2289 O O . ALA A 1 279 ? -9.891 -39.688 -36.562 1 90.94 279 ALA A O 1
ATOM 2290 N N . GLU A 1 280 ? -8.055 -39.875 -35.281 1 89.62 280 GLU A N 1
ATOM 2291 C CA . GLU A 1 280 ? -7.426 -40.844 -36.188 1 89.62 280 GLU A CA 1
ATOM 2292 C C . GLU A 1 280 ? -8.211 -42.125 -36.219 1 89.62 280 GLU A C 1
ATOM 2294 O O . GLU A 1 280 ? -8.398 -42.719 -37.281 1 89.62 280 GLU A O 1
ATOM 2299 N N . LEU A 1 281 ? -8.633 -42.594 -35.094 1 90.5 281 LEU A N 1
ATOM 2300 C CA . LEU A 1 281 ? -9.461 -43.781 -35 1 90.5 281 LEU A CA 1
ATOM 2301 C C . LEU A 1 281 ? -10.766 -43.594 -35.781 1 90.5 281 LEU A C 1
ATOM 2303 O O . LEU A 1 281 ? -11.156 -44.438 -36.562 1 90.5 281 LEU A O 1
ATOM 2307 N N . ASP A 1 282 ? -11.375 -42.438 -35.531 1 88.81 282 ASP A N 1
ATOM 2308 C CA . ASP A 1 282 ? -12.648 -42.156 -36.188 1 88.81 282 ASP A CA 1
ATOM 2309 C C . ASP A 1 282 ? -12.5 -42.125 -37.688 1 88.81 282 ASP A C 1
ATOM 2311 O O . ASP A 1 282 ? -13.383 -42.594 -38.438 1 88.81 282 ASP A O 1
ATOM 2315 N N . SER A 1 283 ? -11.438 -41.594 -38.156 1 87.56 283 SER A N 1
ATOM 2316 C CA . SER A 1 283 ? -11.172 -41.5 -39.594 1 87.56 283 SER A CA 1
ATOM 2317 C C . SER A 1 283 ? -10.992 -42.875 -40.219 1 87.56 283 SER A C 1
ATOM 2319 O O . SER A 1 283 ? -11.484 -43.156 -41.312 1 87.56 283 SER A O 1
ATOM 2321 N N . LYS A 1 284 ? -10.305 -43.75 -39.5 1 87.38 284 LYS A N 1
ATOM 2322 C CA . LYS A 1 284 ? -10.062 -45.094 -40 1 87.38 284 LYS A CA 1
ATOM 2323 C C . LYS A 1 284 ? -11.344 -45.938 -39.969 1 87.38 284 LYS A C 1
ATOM 2325 O O . LYS A 1 284 ? -11.57 -46.75 -40.875 1 87.38 284 LYS A O 1
ATOM 2330 N N . VAL A 1 285 ? -12.102 -45.719 -38.969 1 86.69 285 VAL A N 1
ATOM 2331 C CA . VAL A 1 285 ? -13.375 -46.438 -38.875 1 86.69 285 VAL A CA 1
ATOM 2332 C C . VAL A 1 285 ? -14.289 -46 -40.031 1 86.69 285 VAL A C 1
ATOM 2334 O O . VAL A 1 285 ? -14.953 -46.844 -40.625 1 86.69 285 VAL A O 1
ATOM 2337 N N . ASP A 1 286 ? -14.328 -44.75 -40.375 1 84.75 286 ASP A N 1
ATOM 2338 C CA . ASP A 1 286 ? -15.109 -44.25 -41.5 1 84.75 286 ASP A CA 1
ATOM 2339 C C . ASP A 1 286 ? -14.602 -44.812 -42.844 1 84.75 286 ASP A C 1
ATOM 2341 O O . ASP A 1 286 ? -15.391 -45.094 -43.75 1 84.75 286 ASP A O 1
ATOM 2345 N N . GLY A 1 287 ? -13.297 -44.938 -42.938 1 81.25 287 GLY A N 1
ATOM 2346 C CA . GLY A 1 287 ? -12.703 -45.5 -44.125 1 81.25 287 GLY A CA 1
ATOM 2347 C C . GLY A 1 287 ? -13.055 -46.969 -44.375 1 81.25 287 GLY A C 1
ATOM 2348 O O . GLY A 1 287 ? -13.25 -47.375 -45.5 1 81.25 287 GLY A O 1
ATOM 2349 N N . LEU A 1 288 ? -13.109 -47.719 -43.281 1 82.62 288 LEU A N 1
ATOM 2350 C CA . LEU A 1 288 ? -13.469 -49.125 -43.375 1 82.62 288 LEU A CA 1
ATOM 2351 C C . LEU A 1 288 ? -14.898 -49.281 -43.875 1 82.62 288 LEU A C 1
ATOM 2353 O O . LEU A 1 288 ? -15.188 -50.219 -44.625 1 82.62 288 LEU A O 1
ATOM 2357 N N . LEU A 1 289 ? -15.727 -48.406 -43.469 1 78.5 289 LEU A N 1
ATOM 2358 C CA . LEU A 1 289 ? -17.125 -48.469 -43.875 1 78.5 289 LEU A CA 1
ATOM 2359 C C . LEU A 1 289 ? -17.25 -48.219 -45.375 1 78.5 289 LEU A C 1
ATOM 2361 O O . LEU A 1 289 ? -18.172 -48.719 -46 1 78.5 289 LEU A O 1
ATOM 2365 N N . ASN A 1 290 ? -16.297 -47.562 -45.906 1 77.38 290 ASN A N 1
ATOM 2366 C CA . ASN A 1 290 ? -16.406 -47.156 -47.312 1 77.38 290 ASN A CA 1
ATOM 2367 C C . ASN A 1 290 ? -15.625 -48.094 -48.25 1 77.38 290 ASN A C 1
ATOM 2369 O O . ASN A 1 290 ? -15.836 -48.094 -49.469 1 77.38 290 ASN A O 1
ATOM 2373 N N . LYS A 1 291 ? -14.523 -48.781 -47.75 1 72.19 291 LYS A N 1
ATOM 2374 C CA . LYS A 1 291 ? -13.664 -49.531 -48.625 1 72.19 291 LYS A CA 1
ATOM 2375 C C . LYS A 1 291 ? -14.016 -51.031 -48.625 1 72.19 291 LYS A C 1
ATOM 2377 O O . LYS A 1 291 ? -14.266 -51.594 -47.562 1 72.19 291 LYS A O 1
ATOM 2382 N N . LYS A 1 292 ? -14.398 -51.625 -49.781 1 66.31 292 LYS A N 1
ATOM 2383 C CA . LYS A 1 292 ? -14.789 -53 -49.969 1 66.31 292 LYS A CA 1
ATOM 2384 C C . LYS A 1 292 ? -13.578 -53.938 -49.938 1 66.31 292 LYS A C 1
ATOM 2386 O O . LYS A 1 292 ? -13.688 -55.125 -49.625 1 66.31 292 LYS A O 1
ATOM 2391 N N . THR A 1 293 ? -12.312 -53.406 -50.188 1 64.75 293 THR A N 1
ATOM 2392 C CA . THR A 1 293 ? -11.125 -54.25 -50.312 1 64.75 293 THR A CA 1
ATOM 2393 C C . THR A 1 293 ? -10.195 -54.031 -49.125 1 64.75 293 THR A C 1
ATOM 2395 O O . THR A 1 293 ? -10.156 -52.938 -48.531 1 64.75 293 THR A O 1
ATOM 2398 N N . GLU A 1 294 ? -9.695 -55.094 -48.344 1 71.75 294 GLU A N 1
ATOM 2399 C CA . GLU A 1 294 ? -8.656 -55.188 -47.312 1 71.75 294 GLU A CA 1
ATOM 2400 C C . GLU A 1 294 ? -9.242 -54.969 -45.906 1 71.75 294 GLU A C 1
ATOM 2402 O O . GLU A 1 294 ? -8.617 -54.312 -45.062 1 71.75 294 GLU A O 1
ATOM 2407 N N . LYS A 1 295 ? -10.422 -55.406 -45.875 1 77.62 295 LYS A N 1
ATOM 2408 C CA . LYS A 1 295 ? -11.203 -55.25 -44.625 1 77.62 295 LYS A CA 1
ATOM 2409 C C . LYS A 1 295 ? -10.477 -55.844 -43.438 1 77.62 295 LYS A C 1
ATOM 2411 O O . LYS A 1 295 ? -10.492 -55.25 -42.344 1 77.62 295 LYS A O 1
ATOM 2416 N N . ASP A 1 296 ? -9.758 -56.875 -43.719 1 79.19 296 ASP A N 1
ATOM 2417 C CA . ASP A 1 296 ? -9.086 -57.562 -42.594 1 79.19 296 ASP A CA 1
ATOM 2418 C C . ASP A 1 296 ? -7.945 -56.688 -42.031 1 79.19 296 ASP A C 1
ATOM 2420 O O . ASP A 1 296 ? -7.789 -56.562 -40.844 1 79.19 296 ASP A O 1
ATOM 2424 N N . LEU A 1 297 ? -7.129 -56.125 -42.938 1 81.19 297 LEU A N 1
ATOM 2425 C CA . LEU A 1 297 ? -6.008 -55.281 -42.531 1 81.19 297 LEU A CA 1
ATOM 2426 C C . LEU A 1 297 ? -6.504 -54.031 -41.812 1 81.19 297 LEU A C 1
ATOM 2428 O O . LEU A 1 297 ? -5.926 -53.594 -40.812 1 81.19 297 LEU A O 1
ATOM 2432 N N . LEU A 1 298 ? -7.535 -53.562 -42.281 1 83.25 298 LEU A N 1
ATOM 2433 C CA . LEU A 1 298 ? -8.117 -52.375 -41.688 1 83.25 298 LEU A CA 1
ATOM 2434 C C . LEU A 1 298 ? -8.695 -52.656 -40.312 1 83.25 298 LEU A C 1
ATOM 2436 O O . LEU A 1 298 ? -8.602 -51.844 -39.406 1 83.25 298 LEU A O 1
ATOM 2440 N N . ALA A 1 299 ? -9.234 -53.812 -40.156 1 83.5 299 ALA A N 1
ATOM 2441 C CA . ALA A 1 299 ? -9.797 -54.219 -38.875 1 83.5 299 ALA A CA 1
ATOM 2442 C C . ALA A 1 299 ? -8.703 -54.344 -37.812 1 83.5 299 ALA A C 1
ATOM 2444 O O . ALA A 1 299 ? -8.914 -54.031 -36.625 1 83.5 299 ALA A O 1
ATOM 2445 N N . GLU A 1 300 ? -7.629 -54.844 -38.281 1 87.69 300 GLU A N 1
ATOM 2446 C CA . GLU A 1 300 ? -6.496 -54.969 -37.375 1 87.69 300 GLU A CA 1
ATOM 2447 C C . GLU A 1 300 ? -5.961 -53.625 -36.938 1 87.69 300 GLU A C 1
ATOM 2449 O O . GLU A 1 300 ? -5.621 -53.406 -35.781 1 87.69 300 GLU A O 1
ATOM 2454 N N . GLU A 1 301 ? -5.883 -52.75 -37.906 1 87.62 301 GLU A N 1
ATOM 2455 C CA . GLU A 1 301 ? -5.418 -51.406 -37.625 1 87.62 301 GLU A CA 1
ATOM 2456 C C . GLU A 1 301 ? -6.375 -50.688 -36.688 1 87.62 301 GLU A C 1
ATOM 2458 O O . GLU A 1 301 ? -5.941 -49.938 -35.781 1 87.62 301 GLU A O 1
ATOM 2463 N N . ILE A 1 302 ? -7.547 -50.812 -36.875 1 89 302 ILE A N 1
ATOM 2464 C CA . ILE A 1 302 ? -8.578 -50.219 -36.062 1 89 302 ILE A CA 1
ATOM 2465 C C . ILE A 1 302 ? -8.477 -50.75 -34.625 1 89 302 ILE A C 1
ATOM 2467 O O . ILE A 1 302 ? -8.594 -49.969 -33.656 1 89 302 ILE A O 1
ATOM 2471 N N . GLY A 1 303 ? -8.242 -52.031 -34.5 1 90.88 303 GLY A N 1
ATOM 2472 C CA . GLY A 1 303 ? -8.055 -52.625 -33.188 1 90.88 303 GLY A CA 1
ATOM 2473 C C . GLY A 1 303 ? -6.887 -52.031 -32.438 1 90.88 303 GLY A C 1
ATOM 2474 O O . GLY A 1 303 ? -6.992 -51.781 -31.234 1 90.88 303 GLY A O 1
ATOM 2475 N N . LYS A 1 304 ? -5.848 -51.844 -33.156 1 91.44 304 LYS A N 1
ATOM 2476 C CA . LYS A 1 304 ? -4.668 -51.219 -32.531 1 91.44 304 LYS A CA 1
ATOM 2477 C C . LYS A 1 304 ? -4.945 -49.781 -32.125 1 91.44 304 LYS A C 1
ATOM 2479 O O . LYS A 1 304 ? -4.516 -49.344 -31.062 1 91.44 304 LYS A O 1
ATOM 2484 N N . LEU A 1 305 ? -5.625 -49.094 -32.969 1 90.81 305 LEU A N 1
ATOM 2485 C CA . LEU A 1 305 ? -5.949 -47.688 -32.688 1 90.81 305 LEU A CA 1
ATOM 2486 C C . LEU A 1 305 ? -6.93 -47.594 -31.531 1 90.81 305 LEU A C 1
ATOM 2488 O O . LEU A 1 305 ? -6.863 -46.656 -30.75 1 90.81 305 LEU A O 1
ATOM 2492 N N . GLU A 1 306 ? -7.828 -48.5 -31.453 1 92.38 306 GLU A N 1
ATOM 2493 C CA . GLU A 1 306 ? -8.758 -48.531 -30.328 1 92.38 306 GLU A CA 1
ATOM 2494 C C . GLU A 1 306 ? -8.016 -48.719 -29.016 1 92.38 306 GLU A C 1
ATOM 2496 O O . GLU A 1 306 ? -8.359 -48.094 -28 1 92.38 306 GLU A O 1
ATOM 2501 N N . ASP A 1 307 ? -7.09 -49.625 -29.109 1 93 307 ASP A N 1
ATOM 2502 C CA . ASP A 1 307 ? -6.258 -49.844 -27.922 1 93 307 ASP A CA 1
ATOM 2503 C C . ASP A 1 307 ? -5.488 -48.562 -27.562 1 93 307 ASP A C 1
ATOM 2505 O O . ASP A 1 307 ? -5.332 -48.25 -26.375 1 93 307 ASP A O 1
ATOM 2509 N N . HIS A 1 308 ? -5.062 -47.969 -28.547 1 91.69 308 HIS A N 1
ATOM 2510 C CA . HIS A 1 308 ? -4.309 -46.75 -28.359 1 91.69 308 HIS A CA 1
ATOM 2511 C C . HIS A 1 308 ? -5.172 -45.656 -27.719 1 91.69 308 HIS A C 1
ATOM 2513 O O . HIS A 1 308 ? -4.723 -44.938 -26.812 1 91.69 308 HIS A O 1
ATOM 2519 N N . VAL A 1 309 ? -6.32 -45.531 -28.156 1 92.06 309 VAL A N 1
ATOM 2520 C CA . VAL A 1 309 ? -7.25 -44.562 -27.625 1 92.06 309 VAL A CA 1
ATOM 2521 C C . VAL A 1 309 ? -7.578 -44.875 -26.172 1 92.06 309 VAL A C 1
ATOM 2523 O O . VAL A 1 309 ? -7.652 -44 -25.328 1 92.06 309 VAL A O 1
ATOM 2526 N N . GLU A 1 310 ? -7.812 -46.125 -25.906 1 93.94 310 GLU A N 1
ATOM 2527 C CA . GLU A 1 310 ? -8.125 -46.531 -24.547 1 93.94 310 GLU A CA 1
ATOM 2528 C C . GLU A 1 310 ? -6.977 -46.219 -23.594 1 93.94 310 GLU A C 1
ATOM 2530 O O . GLU A 1 310 ? -7.199 -45.781 -22.469 1 93.94 310 GLU A O 1
ATOM 2535 N N . CYS A 1 311 ? -5.816 -46.531 -24.078 1 92.38 311 CYS A N 1
ATOM 2536 C CA . CYS A 1 311 ? -4.633 -46.219 -23.281 1 92.38 311 CYS A CA 1
ATOM 2537 C C . CYS A 1 311 ? -4.508 -44.719 -23.031 1 92.38 311 CYS A C 1
ATOM 2539 O O . CYS A 1 311 ? -4.23 -44.312 -21.906 1 92.38 311 CYS A O 1
ATOM 2541 N N . ALA A 1 312 ? -4.695 -43.969 -24.016 1 92.88 312 ALA A N 1
ATOM 2542 C CA . ALA A 1 312 ? -4.621 -42.531 -23.922 1 92.88 312 ALA A CA 1
ATOM 2543 C C . ALA A 1 312 ? -5.66 -42 -22.938 1 92.88 312 ALA A C 1
ATOM 2545 O O . ALA A 1 312 ? -5.363 -41.094 -22.125 1 92.88 312 ALA A O 1
ATOM 2546 N N . ASN A 1 313 ? -6.863 -42.469 -23.047 1 94.81 313 ASN A N 1
ATOM 2547 C CA . ASN A 1 313 ? -7.941 -42.062 -22.141 1 94.81 313 ASN A CA 1
ATOM 2548 C C . ASN A 1 313 ? -7.598 -42.375 -20.688 1 94.81 313 ASN A C 1
ATOM 2550 O O . ASN A 1 313 ? -7.738 -41.5 -19.828 1 94.81 313 ASN A O 1
ATOM 2554 N N . ASN A 1 314 ? -7.172 -43.562 -20.484 1 94.56 314 ASN A N 1
ATOM 2555 C CA . ASN A 1 314 ? -6.875 -43.969 -19.109 1 94.56 314 ASN A CA 1
ATOM 2556 C C . ASN A 1 314 ? -5.695 -43.188 -18.547 1 94.56 314 ASN A C 1
ATOM 2558 O O . ASN A 1 314 ? -5.711 -42.812 -17.359 1 94.56 314 ASN A O 1
ATOM 2562 N N . ALA A 1 315 ? -4.695 -43 -19.312 1 93.12 315 ALA A N 1
ATOM 2563 C CA . ALA A 1 315 ? -3.518 -42.25 -18.891 1 93.12 315 ALA A CA 1
ATOM 2564 C C . ALA A 1 315 ? -3.881 -40.812 -18.531 1 93.12 315 ALA A C 1
ATOM 2566 O O . ALA A 1 315 ? -3.486 -40.312 -17.469 1 93.12 315 ALA A O 1
ATOM 2567 N N . LEU A 1 316 ? -4.645 -40.188 -19.359 1 95.25 316 LEU A N 1
ATOM 2568 C CA . LEU A 1 316 ? -5.012 -38.781 -19.125 1 95.25 316 LEU A CA 1
ATOM 2569 C C . LEU A 1 316 ? -5.922 -38.656 -17.906 1 95.25 316 LEU A C 1
ATOM 2571 O O . LEU A 1 316 ? -5.773 -37.75 -17.125 1 95.25 316 LEU A O 1
ATOM 2575 N N . LYS A 1 317 ? -6.832 -39.562 -17.797 1 95.94 317 LYS A N 1
ATOM 2576 C CA . LYS A 1 317 ? -7.734 -39.531 -16.656 1 95.94 317 LYS A CA 1
ATOM 2577 C C . LYS A 1 317 ? -6.965 -39.656 -15.336 1 95.94 317 LYS A C 1
ATOM 2579 O O . LYS A 1 317 ? -7.234 -38.938 -14.383 1 95.94 317 LYS A O 1
ATOM 2584 N N . ALA A 1 318 ? -6.066 -40.625 -15.352 1 95.25 318 ALA A N 1
ATOM 2585 C CA . ALA A 1 318 ? -5.254 -40.812 -14.156 1 95.25 318 ALA A CA 1
ATOM 2586 C C . ALA A 1 318 ? -4.41 -39.594 -13.852 1 95.25 318 ALA A C 1
ATOM 2588 O O . ALA 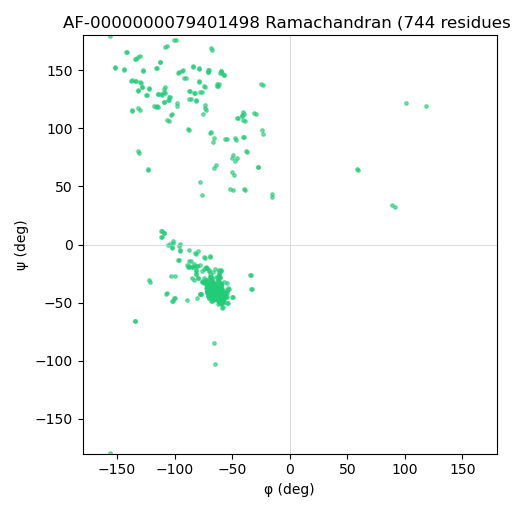A 1 318 ? -4.336 -39.156 -12.695 1 95.25 318 ALA A O 1
ATOM 2589 N N . ASP A 1 319 ? -3.803 -39.031 -14.773 1 96.19 319 ASP A N 1
ATOM 2590 C CA . ASP A 1 319 ? -2.957 -37.844 -14.602 1 96.19 319 ASP A CA 1
ATOM 2591 C C . ASP A 1 319 ? -3.787 -36.625 -14.195 1 96.19 319 ASP A C 1
ATOM 2593 O O . ASP A 1 319 ? -3.312 -35.75 -13.453 1 96.19 319 ASP A O 1
ATOM 2597 N N . TRP A 1 320 ? -4.965 -36.625 -14.789 1 96.44 320 TRP A N 1
ATOM 2598 C CA . TRP A 1 320 ? -5.883 -35.531 -14.453 1 96.44 320 TRP A CA 1
ATOM 2599 C C . TRP A 1 320 ? -6.176 -35.5 -12.953 1 96.44 320 TRP A C 1
ATOM 2601 O O . TRP A 1 320 ? -6.094 -34.469 -12.312 1 96.44 320 TRP A O 1
ATOM 2611 N N . ASN A 1 321 ? -6.488 -36.625 -12.484 1 95.69 321 ASN A N 1
ATOM 2612 C CA . ASN A 1 321 ? -6.781 -36.719 -11.055 1 95.69 321 ASN A CA 1
ATOM 2613 C C . ASN A 1 321 ? -5.566 -36.375 -10.203 1 95.69 321 ASN A C 1
ATOM 2615 O O . ASN A 1 321 ? -5.695 -35.688 -9.18 1 95.69 321 ASN A O 1
ATOM 2619 N N . ARG A 1 322 ? -4.434 -36.781 -10.617 1 95.69 322 ARG A N 1
ATOM 2620 C CA . ARG A 1 322 ? -3.195 -36.469 -9.906 1 95.69 322 ARG A CA 1
ATOM 2621 C C . ARG A 1 322 ? -2.906 -34.969 -9.953 1 95.69 322 ARG A C 1
ATOM 2623 O O . ARG A 1 322 ? -2.51 -34.375 -8.945 1 95.69 322 ARG A O 1
ATOM 2630 N N . TRP A 1 323 ? -3.033 -34.406 -11.078 1 97.06 323 TRP A N 1
ATOM 2631 C CA . TRP A 1 323 ? -2.814 -33 -11.242 1 97.06 323 TRP A CA 1
ATOM 2632 C C . TRP A 1 323 ? -3.752 -32.188 -10.344 1 97.06 323 TRP A C 1
ATOM 2634 O O . TRP A 1 323 ? -3.33 -31.234 -9.688 1 97.06 323 TRP A O 1
ATOM 2644 N N . LYS A 1 324 ? -5.016 -32.562 -10.344 1 96.25 324 LYS A N 1
ATOM 2645 C CA . LYS A 1 324 ? -6.004 -31.891 -9.516 1 96.25 324 LYS A CA 1
ATOM 2646 C C . LYS A 1 324 ? -5.625 -31.938 -8.039 1 96.25 324 LYS A C 1
ATOM 2648 O O . LYS A 1 324 ? -5.719 -30.938 -7.336 1 96.25 324 LYS A O 1
ATOM 2653 N N . GLN A 1 325 ? -5.203 -33.062 -7.645 1 95.12 325 GLN A N 1
ATOM 2654 C CA . GLN A 1 325 ? -4.801 -33.219 -6.254 1 95.12 325 GLN A CA 1
ATOM 2655 C C . GLN A 1 325 ? -3.578 -32.375 -5.93 1 95.12 325 GLN A C 1
ATOM 2657 O O . GLN A 1 325 ? -3.525 -31.734 -4.879 1 95.12 325 GLN A O 1
ATOM 2662 N N . ASN A 1 326 ? -2.623 -32.438 -6.77 1 95.31 326 ASN A N 1
ATOM 2663 C CA . ASN A 1 326 ? -1.423 -31.625 -6.586 1 95.31 326 ASN A CA 1
ATOM 2664 C C . ASN A 1 326 ? -1.749 -30.125 -6.555 1 95.31 326 ASN A C 1
ATOM 2666 O O . ASN A 1 326 ? -1.212 -29.391 -5.73 1 95.31 326 ASN A O 1
ATOM 2670 N N . MET A 1 327 ? -2.572 -29.719 -7.488 1 96.81 327 MET A N 1
ATOM 2671 C CA . MET A 1 327 ? -2.988 -28.328 -7.566 1 96.81 327 MET A CA 1
ATOM 2672 C C . MET A 1 327 ? -3.66 -27.875 -6.27 1 96.81 327 MET A C 1
ATOM 2674 O O . MET A 1 327 ? -3.355 -26.812 -5.742 1 96.81 327 MET A O 1
ATOM 2678 N N . GLN A 1 328 ? -4.547 -28.719 -5.758 1 95.69 328 GLN A N 1
ATOM 2679 C CA . GLN A 1 328 ? -5.25 -28.422 -4.52 1 95.69 328 GLN A CA 1
ATOM 2680 C C . GLN A 1 328 ? -4.277 -28.312 -3.348 1 95.69 328 GLN A C 1
ATOM 2682 O O . GLN A 1 328 ? -4.363 -27.375 -2.549 1 95.69 328 GLN A O 1
ATOM 2687 N N . CYS A 1 329 ? -3.398 -29.219 -3.314 1 94.56 329 CYS A N 1
ATOM 2688 C CA . CYS A 1 329 ? -2.416 -29.219 -2.236 1 94.56 329 CYS A CA 1
ATOM 2689 C C . CYS A 1 329 ? -1.509 -28 -2.318 1 94.56 329 CYS A C 1
ATOM 2691 O O . CYS A 1 329 ? -1.244 -27.344 -1.308 1 94.56 329 CYS A O 1
ATOM 2693 N N . ASP A 1 330 ? -1.033 -27.719 -3.477 1 96.19 330 ASP A N 1
ATOM 2694 C CA . ASP A 1 330 ? -0.153 -26.578 -3.68 1 96.19 330 ASP A CA 1
ATOM 2695 C C . ASP A 1 330 ? -0.85 -25.266 -3.295 1 96.19 330 ASP A C 1
ATOM 2697 O O . ASP A 1 330 ? -0.255 -24.406 -2.639 1 96.19 330 ASP A O 1
ATOM 2701 N N . MET A 1 331 ? -2.072 -25.125 -3.688 1 96.06 331 MET A N 1
ATOM 2702 C CA . MET A 1 331 ? -2.818 -23.891 -3.408 1 96.06 331 MET A CA 1
ATOM 2703 C C . MET A 1 331 ? -3.068 -23.734 -1.911 1 96.06 331 MET A C 1
ATOM 2705 O O . MET A 1 331 ? -2.85 -22.672 -1.348 1 96.06 331 MET A O 1
ATOM 2709 N N . LYS A 1 332 ? -3.484 -24.828 -1.303 1 94.81 332 LYS A N 1
ATOM 2710 C CA . LYS A 1 332 ? -3.727 -24.781 0.136 1 94.81 332 LYS A CA 1
ATOM 2711 C C . LYS A 1 332 ? -2.455 -24.406 0.895 1 94.81 332 LYS A C 1
ATOM 2713 O O . LYS A 1 332 ? -2.486 -23.562 1.798 1 94.81 332 LYS A O 1
ATOM 2718 N N . SER A 1 333 ? -1.424 -25.078 0.521 1 95.19 333 SER A N 1
ATOM 2719 C CA . SER A 1 333 ? -0.14 -24.797 1.154 1 95.19 333 SER A CA 1
ATOM 2720 C C . SER A 1 333 ? 0.271 -23.344 0.94 1 95.19 333 SER A C 1
ATOM 2722 O O . SER A 1 333 ? 0.77 -22.688 1.86 1 95.19 333 SER A O 1
ATOM 2724 N N . THR A 1 334 ? 0.1 -22.875 -0.224 1 96.12 334 THR A N 1
ATOM 2725 C CA . THR A 1 334 ? 0.465 -21.5 -0.562 1 96.12 334 THR A CA 1
ATOM 2726 C C . THR A 1 334 ? -0.378 -20.5 0.231 1 96.12 334 THR A C 1
ATOM 2728 O O . THR A 1 334 ? 0.15 -19.531 0.783 1 96.12 334 THR A O 1
ATOM 2731 N N . PHE A 1 335 ? -1.694 -20.703 0.3 1 95.94 335 PHE A N 1
ATOM 2732 C CA . PHE A 1 335 ? -2.582 -19.828 1.05 1 95.94 335 PHE A CA 1
ATOM 2733 C C . PHE A 1 335 ? -2.207 -19.812 2.527 1 95.94 335 PHE A C 1
ATOM 2735 O O . PHE A 1 335 ? -2.25 -18.766 3.174 1 95.94 335 PHE A O 1
ATOM 2742 N N . THR A 1 336 ? -1.855 -20.938 3.023 1 95.69 336 THR A N 1
ATOM 2743 C CA . THR A 1 336 ? -1.428 -21.031 4.414 1 95.69 336 THR A CA 1
ATOM 2744 C C . THR A 1 336 ? -0.145 -20.234 4.645 1 95.69 336 THR A C 1
ATOM 2746 O O . THR A 1 336 ? -0.021 -19.531 5.637 1 95.69 336 THR A O 1
ATOM 2749 N N . ASP A 1 337 ? 0.751 -20.391 3.732 1 95.88 337 ASP A N 1
ATOM 2750 C CA . ASP A 1 337 ? 2.008 -19.656 3.812 1 95.88 337 ASP A CA 1
ATOM 2751 C C . ASP A 1 337 ? 1.76 -18.156 3.791 1 95.88 337 ASP A C 1
ATOM 2753 O O . ASP A 1 337 ? 2.352 -17.406 4.578 1 95.88 337 ASP A O 1
ATOM 2757 N N . VAL A 1 338 ? 0.936 -17.703 2.906 1 96.12 338 VAL A N 1
ATOM 2758 C CA . VAL A 1 338 ? 0.591 -16.297 2.791 1 96.12 338 VAL A CA 1
ATOM 2759 C C . VAL A 1 338 ? -0.041 -15.812 4.094 1 96.12 338 VAL A C 1
ATOM 2761 O O . VAL A 1 338 ? 0.298 -14.734 4.594 1 96.12 338 VAL A O 1
ATOM 2764 N N . ALA A 1 339 ? -0.961 -16.594 4.602 1 96.94 339 ALA A N 1
ATOM 2765 C CA . ALA A 1 339 ? -1.62 -16.234 5.855 1 96.94 339 ALA A CA 1
ATOM 2766 C C . ALA A 1 339 ? -0.605 -16.078 6.984 1 96.94 339 ALA A C 1
ATOM 2768 O O . ALA A 1 339 ? -0.673 -15.125 7.766 1 96.94 339 ALA A O 1
ATOM 2769 N N . GLU A 1 340 ? 0.282 -16.969 7.047 1 97.12 340 GLU A N 1
ATOM 2770 C CA . GLU A 1 340 ? 1.308 -16.922 8.086 1 97.12 340 GLU A CA 1
ATOM 2771 C C . GLU A 1 340 ? 2.182 -15.68 7.941 1 97.12 340 GLU A C 1
ATOM 2773 O O . GLU A 1 340 ? 2.512 -15.023 8.93 1 97.12 340 GLU A O 1
ATOM 2778 N N . LYS A 1 341 ? 2.594 -15.406 6.754 1 97.12 341 LYS A N 1
ATOM 2779 C CA . LYS A 1 341 ? 3.402 -14.211 6.5 1 97.12 341 LYS A CA 1
ATOM 2780 C C . LYS A 1 341 ? 2.631 -12.945 6.844 1 97.12 341 LYS A C 1
ATOM 2782 O O . LYS A 1 341 ? 3.201 -11.992 7.383 1 97.12 341 LYS A O 1
ATOM 2787 N N . ASN A 1 342 ? 1.363 -12.891 6.477 1 97.31 342 ASN A N 1
ATOM 2788 C CA . ASN A 1 342 ? 0.514 -11.766 6.848 1 97.31 342 ASN A CA 1
ATOM 2789 C C . ASN A 1 342 ? 0.426 -11.602 8.359 1 97.31 342 ASN A C 1
ATOM 2791 O O . ASN A 1 342 ? 0.558 -10.492 8.883 1 97.31 342 ASN A O 1
ATOM 2795 N N . ILE A 1 343 ? 0.208 -12.703 9.031 1 97.81 343 ILE A N 1
ATOM 2796 C CA . ILE A 1 343 ? 0.082 -12.672 10.484 1 97.81 343 ILE A CA 1
ATOM 2797 C C . ILE A 1 343 ? 1.361 -12.109 11.109 1 97.81 343 ILE A C 1
ATOM 2799 O O . ILE A 1 343 ? 1.308 -11.234 11.977 1 97.81 343 ILE A O 1
ATOM 2803 N N . HIS A 1 344 ? 2.477 -12.555 10.672 1 97.88 344 HIS A N 1
ATOM 2804 C CA . HIS A 1 344 ? 3.752 -12.062 11.18 1 97.88 344 HIS A CA 1
ATOM 2805 C C . HIS A 1 344 ? 3.91 -10.57 10.922 1 97.88 344 HIS A C 1
ATOM 2807 O O . HIS A 1 344 ? 4.328 -9.82 11.812 1 97.88 344 HIS A O 1
ATOM 2813 N N . TYR A 1 345 ? 3.59 -10.141 9.797 1 98.06 345 TYR A N 1
ATOM 2814 C CA . TYR A 1 345 ? 3.646 -8.734 9.414 1 98.06 345 TYR A CA 1
ATOM 2815 C C . TYR A 1 345 ? 2.77 -7.887 10.328 1 98.06 345 TYR A C 1
ATOM 2817 O O . TYR A 1 345 ? 3.23 -6.895 10.891 1 98.06 345 TYR A O 1
ATOM 2825 N N . TYR A 1 346 ? 1.513 -8.273 10.43 1 98.5 346 TYR A N 1
ATOM 2826 C CA . TYR A 1 346 ? 0.573 -7.484 11.219 1 98.5 346 TYR A CA 1
ATOM 2827 C C . TYR A 1 346 ? 0.965 -7.484 12.688 1 98.5 346 TYR A C 1
ATOM 2829 O O . TYR A 1 346 ? 0.806 -6.473 13.383 1 98.5 346 TYR A O 1
ATOM 2837 N N . GLU A 1 347 ? 1.406 -8.578 13.125 1 98.31 347 GLU A N 1
ATOM 2838 C CA . GLU A 1 347 ? 1.854 -8.672 14.516 1 98.31 347 GLU A CA 1
ATOM 2839 C C . GLU A 1 347 ? 3.004 -7.707 14.789 1 98.31 347 GLU A C 1
ATOM 2841 O O . GLU A 1 347 ? 3.006 -7.012 15.805 1 98.31 347 GLU A O 1
ATOM 2846 N N . GLN A 1 348 ? 3.959 -7.73 13.953 1 98.44 348 GLN A N 1
ATOM 2847 C CA . GLN A 1 348 ? 5.129 -6.871 14.117 1 98.44 348 GLN A CA 1
ATOM 2848 C C . GLN A 1 348 ? 4.738 -5.398 14.07 1 98.44 348 GLN A C 1
ATOM 2850 O O . GLN A 1 348 ? 5.195 -4.602 14.898 1 98.44 348 GLN A O 1
ATOM 2855 N N . CYS A 1 349 ? 3.959 -4.996 13.109 1 98.5 349 CYS A N 1
ATOM 2856 C CA . CYS A 1 349 ? 3.549 -3.604 12.969 1 98.5 349 CYS A CA 1
ATOM 2857 C C . CYS A 1 349 ? 2.666 -3.174 14.141 1 98.5 349 CYS A C 1
ATOM 2859 O O . CYS A 1 349 ? 2.801 -2.059 14.641 1 98.5 349 CYS A O 1
ATOM 2861 N N . LEU A 1 350 ? 1.777 -4.062 14.57 1 98.56 350 LEU A N 1
ATOM 2862 C CA . LEU A 1 350 ? 0.924 -3.777 15.719 1 98.56 350 LEU A CA 1
ATOM 2863 C C . LEU A 1 350 ? 1.763 -3.494 16.969 1 98.56 350 LEU A C 1
ATOM 2865 O O . LEU A 1 350 ? 1.553 -2.486 17.641 1 98.56 350 LEU A O 1
ATOM 2869 N N . ALA A 1 351 ? 2.697 -4.344 17.219 1 98.44 351 ALA A N 1
ATOM 2870 C CA . ALA A 1 351 ? 3.57 -4.191 18.375 1 98.44 351 ALA A CA 1
ATOM 2871 C C . ALA A 1 351 ? 4.352 -2.883 18.297 1 98.44 351 ALA A C 1
ATOM 2873 O O . ALA A 1 351 ? 4.574 -2.229 19.328 1 98.44 351 ALA A O 1
ATOM 2874 N N . THR A 1 352 ? 4.789 -2.543 17.125 1 98.5 352 THR A N 1
ATOM 2875 C CA . THR A 1 352 ? 5.574 -1.333 16.906 1 98.5 352 THR A CA 1
ATOM 2876 C C . THR A 1 352 ? 4.777 -0.092 17.297 1 98.5 352 THR A C 1
ATOM 2878 O O . THR A 1 352 ? 5.254 0.744 18.078 1 98.5 352 THR A O 1
ATOM 2881 N N . TRP A 1 353 ? 3.564 0.063 16.859 1 98.31 353 TRP A N 1
ATOM 2882 C CA . TRP A 1 353 ? 2.756 1.251 17.109 1 98.31 353 TRP A CA 1
ATOM 2883 C C . TRP A 1 353 ? 2.219 1.256 18.547 1 98.31 353 TRP A C 1
ATOM 2885 O O . TRP A 1 353 ? 2.045 2.318 19.141 1 98.31 353 TRP A O 1
ATOM 2895 N N . GLU A 1 354 ? 1.958 0.088 19.109 1 97.81 354 GLU A N 1
ATOM 2896 C CA . GLU A 1 354 ? 1.578 0.005 20.516 1 97.81 354 GLU A CA 1
ATOM 2897 C C . GLU A 1 354 ? 2.693 0.521 21.422 1 97.81 354 GLU A C 1
ATOM 2899 O O . GLU A 1 354 ? 2.434 1.234 22.391 1 97.81 354 GLU A O 1
ATOM 2904 N N . SER A 1 355 ? 3.852 0.102 21.109 1 97.31 355 SER A N 1
ATOM 2905 C CA . SER A 1 355 ? 5.008 0.572 21.859 1 97.31 355 SER A CA 1
ATOM 2906 C C . SER A 1 355 ? 5.152 2.088 21.766 1 97.31 355 SER A C 1
ATOM 2908 O O . SER A 1 355 ? 5.445 2.752 22.766 1 97.31 355 SER A O 1
ATOM 2910 N N . PHE A 1 356 ? 4.98 2.617 20.656 1 97.44 356 PHE A N 1
ATOM 2911 C CA . PHE A 1 356 ? 5.047 4.059 20.453 1 97.44 356 PHE A CA 1
ATOM 2912 C C . PHE A 1 356 ? 3.994 4.77 21.297 1 97.44 356 PHE A C 1
ATOM 2914 O O . PHE A 1 356 ? 4.297 5.738 22 1 97.44 356 PHE A O 1
ATOM 2921 N N . LEU A 1 357 ? 2.752 4.312 21.203 1 95.94 357 LEU A N 1
ATOM 2922 C CA . LEU A 1 357 ? 1.664 4.953 21.922 1 95.94 357 LEU A CA 1
ATOM 2923 C C . LEU A 1 357 ? 1.926 4.926 23.438 1 95.94 357 LEU A C 1
ATOM 2925 O O . LEU A 1 357 ? 1.663 5.906 24.125 1 95.94 357 LEU A O 1
ATOM 2929 N N . THR A 1 358 ? 2.465 3.848 23.922 1 94.12 358 THR A N 1
ATOM 2930 C CA . THR A 1 358 ? 2.803 3.709 25.344 1 94.12 358 THR A CA 1
ATOM 2931 C C . THR A 1 358 ? 3.895 4.703 25.734 1 94.12 358 THR A C 1
ATOM 2933 O O . THR A 1 358 ? 3.838 5.301 26.812 1 94.12 358 THR A O 1
ATOM 2936 N N . SER A 1 359 ? 4.848 4.895 24.844 1 92.25 359 SER A N 1
ATOM 2937 C CA . SER A 1 359 ? 5.941 5.816 25.125 1 92.25 359 SER A CA 1
ATOM 2938 C C . SER A 1 359 ? 5.449 7.262 25.172 1 92.25 359 SER A C 1
ATOM 2940 O O . SER A 1 359 ? 5.984 8.078 25.922 1 92.25 359 SER A O 1
ATOM 2942 N N . GLN A 1 360 ? 4.449 7.582 24.344 1 89.94 360 GLN A N 1
ATOM 2943 C CA . GLN A 1 360 ? 3.904 8.938 24.297 1 89.94 360 GLN A CA 1
ATOM 2944 C C . GLN A 1 360 ? 3.086 9.234 25.547 1 89.94 360 GLN A C 1
ATOM 2946 O O . GLN A 1 360 ? 3.053 10.375 26.016 1 89.94 360 GLN A O 1
ATOM 2951 N N . THR A 1 361 ? 2.379 8.297 26.109 1 83 361 THR A N 1
ATOM 2952 C CA . THR A 1 361 ? 1.557 8.469 27.297 1 83 361 THR A CA 1
ATOM 2953 C C . THR A 1 361 ? 2.43 8.609 28.547 1 83 361 THR A C 1
ATOM 2955 O O . THR A 1 361 ? 2.117 9.391 29.438 1 83 361 THR A O 1
ATOM 2958 N N . THR A 1 362 ? 3.49 7.902 28.625 1 73.25 362 THR A N 1
ATOM 2959 C CA . THR A 1 362 ? 4.402 7.988 29.766 1 73.25 362 THR A CA 1
ATOM 2960 C C . THR A 1 362 ? 5.062 9.359 29.828 1 73.25 362 THR A C 1
ATOM 2962 O O . THR A 1 362 ? 5.246 9.922 30.906 1 73.25 362 THR A O 1
ATOM 2965 N N . GLU A 1 363 ? 5.301 9.898 28.703 1 66.31 363 GLU A N 1
ATOM 2966 C CA . GLU A 1 363 ? 5.922 11.219 28.672 1 66.31 363 GLU A CA 1
ATOM 2967 C C . GLU A 1 363 ? 4.945 12.297 29.125 1 66.31 363 GLU A C 1
ATOM 2969 O O . GLU A 1 363 ? 5.34 13.242 29.812 1 66.31 363 GLU A O 1
ATOM 2974 N N . LEU A 1 364 ? 3.67 12.156 28.766 1 62.97 364 LEU A N 1
ATOM 2975 C CA . LEU A 1 364 ? 2.658 13.117 29.203 1 62.97 364 LEU A CA 1
ATOM 2976 C C . LEU A 1 364 ? 2.477 13.078 30.719 1 62.97 364 LEU A C 1
ATOM 2978 O O . LEU A 1 364 ? 2.316 14.117 31.359 1 62.97 364 LEU A O 1
ATOM 2982 N N . ASN A 1 365 ? 2.523 11.906 31.219 1 57.59 365 ASN A N 1
ATOM 2983 C CA . ASN A 1 365 ? 2.381 11.773 32.656 1 57.59 365 ASN A CA 1
ATOM 2984 C C . ASN A 1 365 ? 3.592 12.336 33.406 1 57.59 365 ASN A C 1
ATOM 2986 O O . ASN A 1 365 ? 3.451 12.938 34.469 1 57.59 365 ASN A O 1
ATOM 2990 N N . LEU A 1 366 ? 4.699 12.18 32.844 1 52.59 366 LEU A N 1
ATOM 2991 C CA . LEU A 1 366 ? 5.902 12.711 33.469 1 52.59 366 LEU A CA 1
ATOM 2992 C C . LEU A 1 366 ? 5.918 14.234 33.438 1 52.59 366 LEU A C 1
ATOM 2994 O O . LEU A 1 366 ? 6.348 14.883 34.375 1 52.59 366 LEU A O 1
ATOM 2998 N N . GLU A 1 367 ? 5.469 14.789 32.344 1 57.22 367 GLU A N 1
ATOM 2999 C CA . GLU A 1 367 ? 5.414 16.234 32.219 1 57.22 367 GLU A CA 1
ATOM 3000 C C . GLU A 1 367 ? 4.379 16.844 33.156 1 57.22 367 GLU A C 1
ATOM 3002 O O . GLU A 1 367 ? 4.613 17.906 33.75 1 57.22 367 GLU A O 1
ATOM 3007 N N . GLU A 1 368 ? 3.232 16.188 33.312 1 54.16 368 GLU A N 1
ATOM 3008 C CA . GLU A 1 368 ? 2.213 16.625 34.25 1 54.16 368 GLU A CA 1
ATOM 3009 C C . GLU A 1 368 ? 2.709 16.516 35.719 1 54.16 368 GLU A C 1
ATOM 3011 O O . GLU A 1 368 ? 2.455 17.406 36.531 1 54.16 368 GLU A O 1
ATOM 3016 N N . ASP A 1 369 ? 3.406 15.484 36 1 53.34 369 ASP A N 1
ATOM 3017 C CA . ASP A 1 369 ? 3.953 15.297 37.344 1 53.34 369 ASP A CA 1
ATOM 3018 C C . ASP A 1 369 ? 5.039 16.328 37.656 1 53.34 369 ASP A C 1
ATOM 3020 O O . ASP A 1 369 ? 5.184 16.766 38.781 1 53.34 369 ASP A O 1
ATOM 3024 N N . SER A 1 370 ? 5.762 16.656 36.719 1 50.53 370 SER A N 1
ATOM 3025 C CA . SER A 1 370 ? 6.82 17.625 36.969 1 50.53 370 SER A CA 1
ATOM 3026 C C . SER A 1 370 ? 6.246 19.031 37.156 1 50.53 370 SER A C 1
ATOM 3028 O O . SER A 1 370 ? 6.824 19.844 37.875 1 50.53 370 SER A O 1
ATOM 3030 N N . GLU A 1 371 ? 5.184 19.312 36.5 1 46.31 371 GLU A N 1
ATOM 3031 C CA . GLU A 1 371 ? 4.559 20.625 36.688 1 46.31 371 GLU A CA 1
ATOM 3032 C C . GLU A 1 371 ? 3.828 20.688 38.031 1 46.31 371 GLU A C 1
ATOM 3034 O O . GLU A 1 371 ? 3.539 21.781 38.531 1 46.31 371 GLU A O 1
ATOM 3039 N N . ASP A 1 372 ? 3.369 19.562 38.469 1 44.75 372 ASP A N 1
ATOM 3040 C CA . ASP A 1 372 ? 2.705 19.594 39.781 1 44.75 372 ASP A CA 1
ATOM 3041 C C . ASP A 1 372 ? 3.723 19.609 40.906 1 44.75 372 ASP A C 1
ATOM 3043 O O . ASP A 1 372 ? 3.361 19.453 42.094 1 44.75 372 ASP A O 1
ATOM 3047 N N . LYS A 1 373 ? 5.031 19.484 40.75 1 44.62 373 LYS A N 1
ATOM 3048 C CA . LYS A 1 373 ? 5.871 19.75 41.906 1 44.62 373 LYS A CA 1
ATOM 3049 C C . LYS A 1 373 ? 5.922 21.234 42.219 1 44.62 373 LYS A C 1
ATOM 3051 O O . LYS A 1 373 ? 6.293 22.047 41.375 1 44.62 373 LYS A O 1
ATOM 3056 N N . PRO A 1 374 ? 5.332 21.719 43.562 1 40.22 374 PRO A N 1
ATOM 3057 C CA . PRO A 1 374 ? 5.441 23.062 44.125 1 40.22 374 PRO A CA 1
ATOM 3058 C C . PRO A 1 374 ? 6.891 23.516 44.25 1 40.22 374 PRO A C 1
ATOM 3060 O O . PRO A 1 374 ? 7.797 22.703 44.406 1 40.22 374 PRO A O 1
ATOM 3063 N N . MET B 1 1 ? 7.527 48.75 46.594 1 25.39 1 MET B N 1
ATOM 3064 C CA . MET B 1 1 ? 6.73 47.562 46.844 1 25.39 1 MET B CA 1
ATOM 3065 C C . MET B 1 1 ? 6.051 47.062 45.594 1 25.39 1 MET B C 1
ATOM 3067 O O . MET B 1 1 ? 4.996 47.562 45.188 1 25.39 1 MET B O 1
ATOM 3071 N N . LEU B 1 2 ? 6.68 46.875 44.406 1 26.48 2 LEU B N 1
ATOM 3072 C CA . LEU B 1 2 ? 6.391 46.812 43 1 26.48 2 LEU B CA 1
ATOM 3073 C C . LEU B 1 2 ? 5.59 45.562 42.656 1 26.48 2 LEU B C 1
ATOM 3075 O O . LEU B 1 2 ? 5.953 44.438 43.062 1 26.48 2 LEU B O 1
ATOM 3079 N N . ASN B 1 3 ? 4.18 45.625 42.562 1 27.2 3 ASN B N 1
ATOM 3080 C CA . ASN B 1 3 ? 3.127 44.625 42.438 1 27.2 3 ASN B CA 1
ATOM 3081 C C . ASN B 1 3 ? 3.457 43.625 41.312 1 27.2 3 ASN B C 1
ATOM 3083 O O . ASN B 1 3 ? 3.549 44 40.156 1 27.2 3 ASN B O 1
ATOM 3087 N N . GLN B 1 4 ? 4.336 42.688 41.5 1 27.92 4 GLN B N 1
ATOM 3088 C CA . GLN B 1 4 ? 4.77 41.562 40.688 1 27.92 4 GLN B CA 1
ATOM 3089 C C . GLN B 1 4 ? 3.578 40.781 40.156 1 27.92 4 GLN B C 1
ATOM 3091 O O . GLN B 1 4 ? 3.021 39.938 40.875 1 27.92 4 GLN B O 1
ATOM 3096 N N . TYR B 1 5 ? 2.627 41.375 39.344 1 29.22 5 TYR B N 1
ATOM 3097 C CA . TYR B 1 5 ? 1.452 40.688 38.812 1 29.22 5 TYR B CA 1
ATOM 3098 C C . TYR B 1 5 ? 1.839 39.375 38.156 1 29.22 5 TYR B C 1
ATOM 3100 O O . TYR B 1 5 ? 2.604 39.344 37.188 1 29.22 5 TYR B O 1
ATOM 3108 N N . LYS B 1 6 ? 2.133 38.438 38.906 1 35.19 6 LYS B N 1
ATOM 3109 C CA . LYS B 1 6 ? 2.285 37.031 38.469 1 35.19 6 LYS B CA 1
ATOM 3110 C C . LYS B 1 6 ? 1.105 36.625 37.594 1 35.19 6 LYS B C 1
ATOM 3112 O O . LYS B 1 6 ? -0.039 36.594 38.031 1 35.19 6 LYS B O 1
ATOM 3117 N N . PHE B 1 7 ? 1.126 36.75 36.281 1 34 7 PHE B N 1
ATOM 3118 C CA . PHE B 1 7 ? 0.169 36.219 35.344 1 34 7 PHE B CA 1
ATOM 3119 C C . PHE B 1 7 ? -0.031 34.719 35.594 1 34 7 PHE B C 1
ATOM 3121 O O . PHE B 1 7 ? 0.823 33.906 35.219 1 34 7 PHE B O 1
ATOM 3128 N N . GLU B 1 8 ? -0.238 34.281 36.812 1 35.12 8 GLU B N 1
ATOM 3129 C CA . GLU B 1 8 ? -0.646 32.906 37.031 1 35.12 8 GLU B CA 1
ATOM 3130 C C . GLU B 1 8 ? -1.646 32.469 35.969 1 35.12 8 GLU B C 1
ATOM 3132 O O . GLU B 1 8 ? -2.656 33.125 35.719 1 35.12 8 GLU B O 1
ATOM 3137 N N . ASP B 1 9 ? -1.232 31.875 34.875 1 36.78 9 ASP B N 1
ATOM 3138 C CA . ASP B 1 9 ? -2.057 31.234 33.875 1 36.78 9 ASP B CA 1
ATOM 3139 C C . ASP B 1 9 ? -3.213 30.469 34.5 1 36.78 9 ASP B C 1
ATOM 3141 O O . ASP B 1 9 ? -3.002 29.422 35.125 1 36.78 9 ASP B O 1
ATOM 3145 N N . GLU B 1 10 ? -4.016 30.875 35.406 1 38.22 10 GLU B N 1
ATOM 3146 C CA . GLU B 1 10 ? -5.227 30.188 35.812 1 38.22 10 GLU B CA 1
ATOM 3147 C C . GLU B 1 10 ? -5.848 29.391 34.688 1 38.22 10 GLU B C 1
ATOM 3149 O O . GLU B 1 10 ? -5.785 29.812 33.531 1 38.22 10 GLU B O 1
ATOM 3154 N N . PRO B 1 11 ? -5.898 28.109 34.688 1 43.22 11 PRO B N 1
ATOM 3155 C CA . PRO B 1 11 ? -6.641 27.438 33.625 1 43.22 11 PRO B CA 1
ATOM 3156 C C . PRO B 1 11 ? -7.777 28.281 33.062 1 43.22 11 PRO B C 1
ATOM 3158 O O . PRO B 1 11 ? -8.68 28.672 33.781 1 43.22 11 PRO B O 1
ATOM 3161 N N . GLU B 1 12 ? -7.629 29.344 32.406 1 47.22 12 GLU B N 1
ATOM 3162 C CA . GLU B 1 12 ? -8.469 30.422 31.891 1 47.22 12 GLU B CA 1
ATOM 3163 C C . GLU B 1 12 ? -9.805 29.891 31.375 1 47.22 12 GLU B C 1
ATOM 3165 O O . GLU B 1 12 ? -9.828 29 30.516 1 47.22 12 GLU B O 1
ATOM 3170 N N . LEU B 1 13 ? -10.828 29.594 32.156 1 56.94 13 LEU B N 1
ATOM 3171 C CA . LEU B 1 13 ? -12.211 29.297 31.812 1 56.94 13 LEU B CA 1
ATOM 3172 C C . LEU B 1 13 ? -12.578 29.906 30.453 1 56.94 13 LEU B C 1
ATOM 3174 O O . LEU B 1 13 ? -12.484 31.125 30.266 1 56.94 13 LEU B O 1
ATOM 3178 N N . ARG B 1 14 ? -12.531 29.125 29.484 1 73.56 14 ARG B N 1
ATOM 3179 C CA . ARG B 1 14 ? -13.031 29.531 28.172 1 73.56 14 ARG B CA 1
ATOM 3180 C C . ARG B 1 14 ? -14.344 30.312 28.312 1 73.56 14 ARG B C 1
ATOM 3182 O O . ARG B 1 14 ? -15.305 29.797 28.891 1 73.56 14 ARG B O 1
ATOM 3189 N N . ASP B 1 15 ? -14.375 31.547 28.047 1 90.25 15 ASP B N 1
ATOM 3190 C CA . ASP B 1 15 ? -15.555 32.406 28.141 1 90.25 15 ASP B CA 1
ATOM 3191 C C . ASP B 1 15 ? -16.219 32.531 26.766 1 90.25 15 ASP B C 1
ATOM 3193 O O . ASP B 1 15 ? -17.25 33.219 26.641 1 90.25 15 ASP B O 1
ATOM 3197 N N . LEU B 1 16 ? -15.711 31.969 25.875 1 93.69 16 LEU B N 1
ATOM 3198 C CA . LEU B 1 16 ? -16.25 31.984 24.516 1 93.69 16 LEU B CA 1
ATOM 3199 C C . LEU B 1 16 ? -16.203 30.609 23.891 1 93.69 16 LEU B C 1
ATOM 3201 O O . LEU B 1 16 ? -15.117 30.016 23.75 1 93.69 16 LEU B O 1
ATOM 3205 N N . PHE B 1 17 ? -17.344 29.984 23.578 1 94.94 17 PHE B N 1
ATOM 3206 C CA . PHE B 1 17 ? -17.469 28.672 22.953 1 94.94 17 PHE B CA 1
ATOM 3207 C C . PHE B 1 17 ? -18.094 28.797 21.562 1 94.94 17 PHE B C 1
ATOM 3209 O O . PHE B 1 17 ? -19.234 29.25 21.438 1 94.94 17 PHE B O 1
ATOM 3216 N N . ILE B 1 18 ? -17.344 28.391 20.562 1 97.94 18 ILE B N 1
ATOM 3217 C CA . ILE B 1 18 ? -17.812 28.562 19.188 1 97.94 18 ILE B CA 1
ATOM 3218 C C . ILE B 1 18 ? -17.859 27.219 18.484 1 97.94 18 ILE B C 1
ATOM 3220 O O . ILE B 1 18 ? -16.938 26.406 18.625 1 97.94 18 ILE B O 1
ATOM 3224 N N . THR B 1 19 ? -18.922 26.922 17.781 1 97.94 19 THR B N 1
ATOM 3225 C CA . THR B 1 19 ? -19.047 25.719 16.953 1 97.94 19 THR B CA 1
ATOM 3226 C C . THR B 1 19 ? -19.484 26.078 15.539 1 97.94 19 THR B C 1
ATOM 3228 O O . THR B 1 19 ? -20.328 26.953 15.352 1 97.94 19 THR B O 1
ATOM 3231 N N . VAL B 1 20 ? -18.875 25.5 14.578 1 98.12 20 VAL B N 1
ATOM 3232 C CA . VAL B 1 20 ? -19.25 25.625 13.18 1 98.12 20 VAL B CA 1
ATOM 3233 C C . VAL B 1 20 ? -19.859 24.312 12.68 1 98.12 20 VAL B C 1
ATOM 3235 O O . VAL B 1 20 ? -19.219 23.266 12.719 1 98.12 20 VAL B O 1
ATOM 3238 N N . ASP B 1 21 ? -21.109 24.406 12.164 1 96.56 21 ASP B N 1
ATOM 3239 C CA . ASP B 1 21 ? -21.797 23.188 11.781 1 96.56 21 ASP B CA 1
ATOM 3240 C C . ASP B 1 21 ? -22.875 23.453 10.734 1 96.56 21 ASP B C 1
ATOM 3242 O O . ASP B 1 21 ? -22.953 24.562 10.195 1 96.56 21 ASP B O 1
ATOM 3246 N N . ASP B 1 22 ? -23.547 22.422 10.336 1 95.12 22 ASP B N 1
ATOM 3247 C CA . ASP B 1 22 ? -24.734 22.422 9.5 1 95.12 22 ASP B CA 1
ATOM 3248 C C . ASP B 1 22 ? -24.453 23.094 8.156 1 95.12 22 ASP B C 1
ATOM 3250 O O . ASP B 1 22 ? -25.094 24.094 7.809 1 95.12 22 ASP B O 1
ATOM 3254 N N . PRO B 1 23 ? -23.578 22.469 7.398 1 95.81 23 PRO B N 1
ATOM 3255 C CA . PRO B 1 23 ? -23.359 23.016 6.055 1 95.81 23 PRO B CA 1
ATOM 3256 C C . PRO B 1 23 ? -24.609 22.953 5.188 1 95.81 23 PRO B C 1
ATOM 3258 O O . PRO B 1 23 ? -25.359 21.984 5.246 1 95.81 23 PRO B O 1
ATOM 3261 N N . GLU B 1 24 ? -24.875 24.062 4.453 1 94.81 24 GLU B N 1
ATOM 3262 C CA . GLU B 1 24 ? -26.031 24.141 3.547 1 94.81 24 GLU B CA 1
ATOM 3263 C C . GLU B 1 24 ? -25.609 24.672 2.18 1 94.81 24 GLU B C 1
ATOM 3265 O O . GLU B 1 24 ? -24.875 25.656 2.092 1 94.81 24 GLU B O 1
ATOM 3270 N N . SER B 1 25 ? -26.062 23.984 1.193 1 91.5 25 SER B N 1
ATOM 3271 C CA . SER B 1 25 ? -25.766 24.422 -0.167 1 91.5 25 SER B CA 1
ATOM 3272 C C . SER B 1 25 ? -26.812 25.438 -0.655 1 91.5 25 SER B C 1
ATOM 3274 O O . SER B 1 25 ? -28.016 25.25 -0.438 1 91.5 25 SER B O 1
ATOM 3276 N N . HIS B 1 26 ? -26.375 26.438 -1.173 1 90.75 26 HIS B N 1
ATOM 3277 C CA . HIS B 1 26 ? -27.234 27.469 -1.774 1 90.75 26 HIS B CA 1
ATOM 3278 C C . HIS B 1 26 ? -26.953 27.594 -3.27 1 90.75 26 HIS B C 1
ATOM 3280 O O . HIS B 1 26 ? -25.828 27.875 -3.678 1 90.75 26 HIS B O 1
ATOM 3286 N N . ILE B 1 27 ? -27.922 27.359 -4.051 1 88.31 27 ILE B N 1
ATOM 3287 C CA . ILE B 1 27 ? -27.812 27.453 -5.5 1 88.31 27 ILE B CA 1
ATOM 3288 C C . ILE B 1 27 ? -28.531 28.703 -5.988 1 88.31 27 ILE B C 1
ATOM 3290 O O . ILE B 1 27 ? -29.734 28.844 -5.797 1 88.31 27 ILE B O 1
ATOM 3294 N N . THR B 1 28 ? -27.828 29.594 -6.348 1 86.12 28 THR B N 1
ATOM 3295 C CA . THR B 1 28 ? -28.406 30.797 -6.945 1 86.12 28 THR B CA 1
ATOM 3296 C C . THR B 1 28 ? -28.125 30.844 -8.445 1 86.12 28 THR B C 1
ATOM 3298 O O . THR B 1 28 ? -27.438 29.969 -8.977 1 86.12 28 THR B O 1
ATOM 3301 N N . ALA B 1 29 ? -28.828 31.859 -9.148 1 82.44 29 ALA B N 1
ATOM 3302 C CA . ALA B 1 29 ? -28.641 32.031 -10.586 1 82.44 29 ALA B CA 1
ATOM 3303 C C . ALA B 1 29 ? -27.188 32.344 -10.93 1 82.44 29 ALA B C 1
ATOM 3305 O O . ALA B 1 29 ? -26.703 31.953 -11.992 1 82.44 29 ALA B O 1
ATOM 3306 N N . ILE B 1 30 ? -26.422 32.844 -9.992 1 81.75 30 ILE B N 1
ATOM 3307 C CA . ILE B 1 30 ? -25.094 33.375 -10.281 1 81.75 30 ILE B CA 1
ATOM 3308 C C . ILE B 1 30 ? -24.047 32.406 -9.75 1 81.75 30 ILE B C 1
ATOM 3310 O O . ILE B 1 30 ? -23 32.219 -10.375 1 81.75 30 ILE B O 1
ATOM 3314 N N . GLU B 1 31 ? -24.312 31.891 -8.531 1 83.44 31 GLU B N 1
ATOM 3315 C CA . GLU B 1 31 ? -23.266 31.062 -7.938 1 83.44 31 GLU B CA 1
ATOM 3316 C C . GLU B 1 31 ? -23.875 30.031 -6.992 1 83.44 31 GLU B C 1
ATOM 3318 O O . GLU B 1 31 ? -25 30.172 -6.539 1 83.44 31 GLU B O 1
ATOM 3323 N N . THR B 1 32 ? -23.172 28.969 -6.867 1 86.81 32 THR B N 1
ATOM 3324 C CA . THR B 1 32 ? -23.469 27.969 -5.844 1 86.81 32 THR B CA 1
ATOM 3325 C C . THR B 1 32 ? -22.438 28.047 -4.715 1 86.81 32 THR B C 1
ATOM 3327 O O . THR B 1 32 ? -21.234 28.094 -4.965 1 86.81 32 THR B O 1
ATOM 3330 N N . PHE B 1 33 ? -22.938 28.219 -3.492 1 88.69 33 PHE B N 1
ATOM 3331 C CA . PHE B 1 33 ? -21.984 28.281 -2.385 1 88.69 33 PHE B CA 1
ATOM 3332 C C . PHE B 1 33 ? -22.547 27.562 -1.158 1 88.69 33 PHE B C 1
ATOM 3334 O O . PHE B 1 33 ? -23.719 27.234 -1.112 1 88.69 33 PHE B O 1
ATOM 3341 N N . ILE B 1 34 ? -21.656 27.297 -0.218 1 92.94 34 ILE B N 1
ATOM 3342 C CA . ILE B 1 34 ? -22.016 26.594 1.012 1 92.94 34 ILE B CA 1
ATOM 3343 C C . ILE B 1 34 ? -21.984 27.578 2.188 1 92.94 34 ILE B C 1
ATOM 3345 O O . ILE B 1 34 ? -21.078 28.406 2.295 1 92.94 34 ILE B O 1
ATOM 3349 N N . THR B 1 35 ? -22.953 27.547 3.035 1 95.56 35 THR B N 1
ATOM 3350 C CA . THR B 1 35 ? -22.938 28.297 4.281 1 95.56 35 THR B CA 1
ATOM 3351 C C . THR B 1 35 ? -22.875 27.359 5.484 1 95.56 35 THR B C 1
ATOM 3353 O O . THR B 1 35 ? -23.188 26.172 5.367 1 95.56 35 THR B O 1
ATOM 3356 N N . TYR B 1 36 ? -22.391 27.891 6.566 1 97.06 36 TYR B N 1
ATOM 3357 C CA . TYR B 1 36 ? -22.281 27.156 7.828 1 97.06 36 TYR B CA 1
ATOM 3358 C C . TYR B 1 36 ? -22.938 27.938 8.961 1 97.06 36 TYR B C 1
ATOM 3360 O O . TYR B 1 36 ? -22.922 29.172 8.969 1 97.06 36 TYR B O 1
ATOM 3368 N N . ILE B 1 37 ? -23.438 27.203 9.883 1 98.06 37 ILE B N 1
ATOM 3369 C CA . ILE B 1 37 ? -23.922 27.844 11.086 1 98.06 37 ILE B CA 1
ATOM 3370 C C . ILE B 1 37 ? -22.781 28.031 12.086 1 98.06 37 ILE B C 1
ATOM 3372 O O . ILE B 1 37 ? -22.094 27.062 12.43 1 98.06 37 ILE B O 1
ATOM 3376 N N . VAL B 1 38 ? -22.609 29.203 12.484 1 98.44 38 VAL B N 1
ATOM 3377 C CA . VAL B 1 38 ? -21.672 29.516 13.57 1 98.44 38 VAL B CA 1
ATOM 3378 C C . VAL B 1 38 ? -22.453 29.766 14.859 1 98.44 38 VAL B C 1
ATOM 3380 O O . VAL B 1 38 ? -23.172 30.766 14.977 1 98.44 38 VAL B O 1
ATOM 3383 N N . PHE B 1 39 ? -22.281 28.891 15.727 1 97.94 39 PHE B N 1
ATOM 3384 C CA . PHE B 1 39 ? -22.969 29 17.016 1 97.94 39 PHE B CA 1
ATOM 3385 C C . PHE B 1 39 ? -22 29.453 18.094 1 97.94 39 PHE B C 1
ATOM 3387 O O . PHE B 1 39 ? -20.938 28.844 18.297 1 97.94 39 PHE B O 1
ATOM 3394 N N . THR B 1 40 ? -22.344 30.516 18.828 1 97.62 40 THR B N 1
ATOM 3395 C CA . THR B 1 40 ? -21.469 31.078 19.859 1 97.62 40 THR B CA 1
ATOM 3396 C C . THR B 1 40 ? -22.172 31.141 21.203 1 97.62 40 THR B C 1
ATOM 3398 O O . THR B 1 40 ? -23.312 31.625 21.297 1 97.62 40 THR B O 1
ATOM 3401 N N . LYS B 1 41 ? -21.531 30.609 22.203 1 96.62 41 LYS B N 1
ATOM 3402 C CA . LYS B 1 41 ? -21.938 30.781 23.594 1 96.62 41 LYS B CA 1
ATOM 3403 C C . LYS B 1 41 ? -20.891 31.562 24.375 1 96.62 41 LYS B C 1
ATOM 3405 O O . LYS B 1 41 ? -19.688 31.281 24.281 1 96.62 41 LYS B O 1
ATOM 3410 N N . THR B 1 42 ? -21.359 32.594 25.078 1 95.69 42 THR B N 1
ATOM 3411 C CA . THR B 1 42 ? -20.375 33.406 25.766 1 95.69 42 THR B CA 1
ATOM 3412 C C . THR B 1 42 ? -20.906 33.906 27.109 1 95.69 42 THR B C 1
ATOM 3414 O O . THR B 1 42 ? -22.125 34 27.297 1 95.69 42 THR B O 1
ATOM 3417 N N . SER B 1 43 ? -19.984 34.125 28.094 1 92.5 43 SER B N 1
ATOM 3418 C CA . SER B 1 43 ? -20.312 34.688 29.406 1 92.5 43 SER B CA 1
ATOM 3419 C C . SER B 1 43 ? -19.703 36.094 29.547 1 92.5 43 SER B C 1
ATOM 3421 O O . SER B 1 43 ? -19.719 36.688 30.641 1 92.5 43 SER B O 1
ATOM 3423 N N . ARG B 1 44 ? -19.266 36.531 28.375 1 92.44 44 ARG B N 1
ATOM 3424 C CA . ARG B 1 44 ? -18.641 37.844 28.406 1 92.44 44 ARG B CA 1
ATOM 3425 C C . ARG B 1 44 ? -19.688 38.969 28.453 1 92.44 44 ARG B C 1
ATOM 3427 O O . ARG B 1 44 ? -20.703 38.906 27.766 1 92.44 44 ARG B O 1
ATOM 3434 N N . GLY B 1 45 ? -19.406 39.969 29.234 1 88.5 45 GLY B N 1
ATOM 3435 C CA . GLY B 1 45 ? -20.328 41.062 29.438 1 88.5 45 GLY B CA 1
ATOM 3436 C C . GLY B 1 45 ? -20.422 41.969 28.219 1 88.5 45 GLY B C 1
ATOM 3437 O O . GLY B 1 45 ? -21.406 42.719 28.062 1 88.5 45 GLY B O 1
ATOM 3438 N N . GLU B 1 46 ? -19.453 41.938 27.344 1 89.25 46 GLU B N 1
ATOM 3439 C CA . GLU B 1 46 ? -19.406 42.812 26.188 1 89.25 46 GLU B CA 1
ATOM 3440 C C . GLU B 1 46 ? -20.422 42.406 25.125 1 89.25 46 GLU B C 1
ATOM 3442 O O . GLU B 1 46 ? -20.734 43.156 24.219 1 89.25 46 GLU B O 1
ATOM 3447 N N . PHE B 1 47 ? -20.969 41.281 25.281 1 92.62 47 PHE B N 1
ATOM 3448 C CA . PHE B 1 47 ? -21.953 40.75 24.344 1 92.62 47 PHE B CA 1
ATOM 3449 C C . PHE B 1 47 ? -23.375 41.031 24.844 1 92.62 47 PHE B C 1
ATOM 3451 O O . PHE B 1 47 ? -23.625 40.969 26.047 1 92.62 47 PHE B O 1
ATOM 3458 N N . ASP B 1 48 ? -24.297 41.219 23.969 1 91.94 48 ASP B N 1
ATOM 3459 C CA . ASP B 1 48 ? -25.672 41.562 24.312 1 91.94 48 ASP B CA 1
ATOM 3460 C C . ASP B 1 48 ? -26.453 40.312 24.734 1 91.94 48 ASP B C 1
ATOM 3462 O O . ASP B 1 48 ? -27.469 40.406 25.438 1 91.94 48 ASP B O 1
ATOM 3466 N N . SER B 1 49 ? -26.078 39.219 24.219 1 93.25 49 SER B N 1
ATOM 3467 C CA . SER B 1 49 ? -26.703 37.938 24.516 1 93.25 49 SER B CA 1
ATOM 3468 C C . SER B 1 49 ? -25.672 36.875 24.875 1 93.25 49 SER B C 1
ATOM 3470 O O . SER B 1 49 ? -24.484 37.062 24.609 1 93.25 49 SER B O 1
ATOM 3472 N N . SER B 1 50 ? -26.141 35.875 25.469 1 94.12 50 SER B N 1
ATOM 3473 C CA . SER B 1 50 ? -25.234 34.781 25.844 1 94.12 50 SER B CA 1
ATOM 3474 C C . SER B 1 50 ? -25.078 33.781 24.719 1 94.12 50 SER B C 1
ATOM 3476 O O . SER B 1 50 ? -24.172 32.938 24.75 1 94.12 50 SER B O 1
ATOM 3478 N N . GLU B 1 51 ? -26.031 33.844 23.828 1 96.5 51 GLU B N 1
ATOM 3479 C CA . GLU B 1 51 ? -25.984 32.875 22.703 1 96.5 51 GLU B CA 1
ATOM 3480 C C . GLU B 1 51 ? -26.266 33.594 21.375 1 96.5 51 GLU B C 1
ATOM 3482 O O . GLU B 1 51 ? -27.125 34.469 21.297 1 96.5 51 GLU B O 1
ATOM 3487 N N . TYR B 1 52 ? -25.547 33.188 20.375 1 96.62 52 TYR B N 1
ATOM 3488 C CA . TYR B 1 52 ? -25.719 33.719 19.031 1 96.62 52 TYR B CA 1
ATOM 3489 C C . TYR B 1 52 ? -25.672 32.594 17.984 1 96.62 52 TYR B C 1
ATOM 3491 O O . TYR B 1 52 ? -24.938 31.625 18.156 1 96.62 52 TYR B O 1
ATOM 3499 N N . GLU B 1 53 ? -26.469 32.688 17 1 97.06 53 GLU B N 1
ATOM 3500 C CA . GLU B 1 53 ? -26.453 31.797 15.852 1 97.06 53 GLU B CA 1
ATOM 3501 C C . GLU B 1 53 ? -26.5 32.594 14.547 1 97.06 53 GLU B C 1
ATOM 3503 O O . GLU B 1 53 ? -27.453 33.312 14.281 1 97.06 53 GLU B O 1
ATOM 3508 N N . VAL B 1 54 ? -25.484 32.469 13.781 1 97.69 54 VAL B N 1
ATOM 3509 C CA . VAL B 1 54 ? -25.422 33.219 12.523 1 97.69 54 VAL B CA 1
ATOM 3510 C C . VAL B 1 54 ? -24.953 32.281 11.406 1 97.69 54 VAL B C 1
ATOM 3512 O O . VAL B 1 54 ? -24.344 31.25 11.664 1 97.69 54 VAL B O 1
ATOM 3515 N N . ARG B 1 55 ? -25.234 32.656 10.172 1 96.5 55 ARG B N 1
ATOM 3516 C CA . ARG B 1 55 ? -24.781 31.875 9.016 1 96.5 55 ARG B CA 1
ATOM 3517 C C . ARG B 1 55 ? -23.672 32.625 8.273 1 96.5 55 ARG B C 1
ATOM 3519 O O . ARG B 1 55 ? -23.812 33.812 8 1 96.5 55 ARG B O 1
ATOM 3526 N N . ARG B 1 56 ? -22.656 31.875 8.031 1 97.5 56 ARG B N 1
ATOM 3527 C CA . ARG B 1 56 ? -21.5 32.469 7.348 1 97.5 56 ARG B CA 1
ATOM 3528 C C . ARG B 1 56 ? -21.078 31.594 6.168 1 97.5 56 ARG B C 1
ATOM 3530 O O . ARG B 1 56 ? -21.141 30.359 6.234 1 97.5 56 ARG B O 1
ATOM 3537 N N . ARG B 1 57 ? -20.719 32.156 5.09 1 94.44 57 ARG B N 1
ATOM 3538 C CA . ARG B 1 57 ? -20.062 31.453 3.984 1 94.44 57 ARG B CA 1
ATOM 3539 C C . ARG B 1 57 ? -18.562 31.688 4.008 1 94.44 57 ARG B C 1
ATOM 3541 O O . ARG B 1 57 ? -18.062 32.5 4.785 1 94.44 57 ARG B O 1
ATOM 3548 N N . TYR B 1 58 ? -17.797 31.125 3.197 1 93.5 58 TYR B N 1
ATOM 3549 C CA . TYR B 1 58 ? -16.344 31.172 3.217 1 93.5 58 TYR B CA 1
ATOM 3550 C C . TYR B 1 58 ? -15.852 32.594 3.033 1 93.5 58 TYR B C 1
ATOM 3552 O O . TYR B 1 58 ? -14.898 33.031 3.695 1 93.5 58 TYR B O 1
ATOM 3560 N N . GLN B 1 59 ? -16.5 33.375 2.221 1 93.12 59 GLN B N 1
ATOM 3561 C CA . GLN B 1 59 ? -16.094 34.75 1.946 1 93.12 59 GLN B CA 1
ATOM 3562 C C . GLN B 1 59 ? -16.188 35.594 3.203 1 93.12 59 GLN B C 1
ATOM 3564 O O . GLN B 1 59 ? -15.43 36.562 3.363 1 93.12 59 GLN B O 1
ATOM 3569 N N . ASP B 1 60 ? -17.016 35.25 4.02 1 96 60 ASP B N 1
ATOM 3570 C CA . ASP B 1 60 ? -17.141 36 5.277 1 96 60 ASP B CA 1
ATOM 3571 C C . ASP B 1 60 ? -15.938 35.719 6.176 1 96 60 ASP B C 1
ATOM 3573 O O . ASP B 1 60 ? -15.453 36.625 6.852 1 96 60 ASP B O 1
ATOM 3577 N N . PHE B 1 61 ? -15.539 34.5 6.191 1 97 61 PHE B N 1
ATOM 3578 C CA . PHE B 1 61 ? -14.344 34.156 6.953 1 97 61 PHE B CA 1
ATOM 3579 C C . PHE B 1 61 ? -13.125 34.906 6.395 1 97 61 PHE B C 1
ATOM 3581 O O . PHE B 1 61 ? -12.266 35.344 7.152 1 97 61 PHE B O 1
ATOM 3588 N N . LEU B 1 62 ? -13.102 34.969 5.105 1 95.38 62 LEU B N 1
ATOM 3589 C CA . LEU B 1 62 ? -12.016 35.688 4.457 1 95.38 62 LEU B CA 1
ATOM 3590 C C . LEU B 1 62 ? -12.008 37.156 4.875 1 95.38 62 LEU B C 1
ATOM 3592 O O . LEU B 1 62 ? -10.953 37.75 5.113 1 95.38 62 LEU B O 1
ATOM 3596 N N . TRP B 1 63 ? -13.156 37.688 4.918 1 95.69 63 TRP B N 1
ATOM 3597 C CA . TRP B 1 63 ? -13.305 39.062 5.375 1 95.69 63 TRP B CA 1
ATOM 3598 C C . TRP B 1 63 ? -12.766 39.219 6.793 1 95.69 63 TRP B C 1
ATOM 3600 O O . TRP B 1 63 ? -11.992 40.156 7.066 1 95.69 63 TRP B O 1
ATOM 3610 N N . LEU B 1 64 ? -13.164 38.344 7.621 1 97.44 64 LEU B N 1
ATOM 3611 C CA . LEU B 1 64 ? -12.719 38.406 9.008 1 97.44 64 LEU B CA 1
ATOM 3612 C C . LEU B 1 64 ? -11.195 38.344 9.094 1 97.44 64 LEU B C 1
ATOM 3614 O O . LEU B 1 64 ? -10.57 39.156 9.797 1 97.44 64 LEU B O 1
ATOM 3618 N N . LYS B 1 65 ? -10.625 37.406 8.406 1 96.5 65 LYS B N 1
ATOM 3619 C CA . LYS B 1 65 ? -9.172 37.25 8.414 1 96.5 65 LYS B CA 1
ATOM 3620 C C . LYS B 1 65 ? -8.492 38.531 7.965 1 96.5 65 LYS B C 1
ATOM 3622 O O . LYS B 1 65 ? -7.504 38.969 8.57 1 96.5 65 LYS B O 1
ATOM 3627 N N . SER B 1 66 ? -9.016 39.094 6.957 1 94.88 66 SER B N 1
ATOM 3628 C CA . SER B 1 66 ? -8.438 40.344 6.422 1 94.88 66 SER B CA 1
ATOM 3629 C C . SER B 1 66 ? -8.508 41.469 7.441 1 94.88 66 SER B C 1
ATOM 3631 O O . SER B 1 66 ? -7.539 42.188 7.625 1 94.88 66 SER B O 1
ATOM 3633 N N . LYS B 1 67 ? -9.602 41.625 8.102 1 95.62 67 LYS B N 1
ATOM 3634 C CA . LYS B 1 67 ? -9.773 42.656 9.109 1 95.62 67 LYS B CA 1
ATOM 3635 C C . LYS B 1 67 ? -8.812 42.469 10.273 1 95.62 67 LYS B C 1
ATOM 3637 O O . LYS B 1 67 ? -8.258 43.438 10.789 1 95.62 67 LYS B O 1
ATOM 3642 N N . LEU B 1 68 ? -8.648 41.219 10.641 1 96.69 68 LEU B N 1
ATOM 3643 C CA . LEU B 1 68 ? -7.734 40.938 11.734 1 96.69 68 LEU B CA 1
ATOM 3644 C C . LEU B 1 68 ? -6.297 41.25 11.344 1 96.69 68 LEU B C 1
ATOM 3646 O O . LEU B 1 68 ? -5.531 41.781 12.141 1 96.69 68 LEU B O 1
ATOM 3650 N N . GLU B 1 69 ? -5.938 40.938 10.133 1 93.38 69 GLU B N 1
ATOM 3651 C CA . GLU B 1 69 ? -4.59 41.188 9.633 1 93.38 69 GLU B CA 1
ATOM 3652 C C . GLU B 1 69 ? -4.32 42.688 9.578 1 93.38 69 GLU B C 1
ATOM 3654 O O . GLU B 1 69 ? -3.211 43.156 9.875 1 93.38 69 GLU B O 1
ATOM 3659 N N . GLU B 1 70 ? -5.277 43.406 9.211 1 91.75 70 GLU B N 1
ATOM 3660 C CA . GLU B 1 70 ? -5.152 44.875 9.141 1 91.75 70 GLU B CA 1
ATOM 3661 C C . GLU B 1 70 ? -5.004 45.469 10.531 1 91.75 70 GLU B C 1
ATOM 3663 O O . GLU B 1 70 ? -4.184 46.375 10.734 1 91.75 70 GLU B O 1
ATOM 3668 N N . ALA B 1 71 ? -5.766 44.969 11.422 1 92.81 71 ALA B N 1
ATOM 3669 C CA . ALA B 1 71 ? -5.781 45.5 12.773 1 92.81 71 ALA B CA 1
ATOM 3670 C C . ALA B 1 71 ? -4.531 45.094 13.547 1 92.81 71 ALA B C 1
ATOM 3672 O O . ALA B 1 71 ? -4.074 45.844 14.43 1 92.81 71 ALA B O 1
ATOM 3673 N N . HIS B 1 72 ? -4.062 43.938 13.234 1 93.06 72 HIS B N 1
ATOM 3674 C CA . HIS B 1 72 ? -2.916 43.406 13.953 1 93.06 72 HIS B CA 1
ATOM 3675 C C . HIS B 1 72 ? -1.859 42.875 12.984 1 93.06 72 HIS B C 1
ATOM 3677 O O . HIS B 1 72 ? -1.646 41.656 12.891 1 93.06 72 HIS B O 1
ATOM 3683 N N . PRO B 1 73 ? -1.092 43.688 12.445 1 88.69 73 PRO B N 1
ATOM 3684 C CA . PRO B 1 73 ? -0.196 43.344 11.344 1 88.69 73 PRO B CA 1
ATOM 3685 C C . PRO B 1 73 ? 0.925 42.375 11.789 1 88.69 73 PRO B C 1
ATOM 3687 O O . PRO B 1 73 ? 1.445 41.625 10.977 1 88.69 73 PRO B O 1
ATOM 3690 N N . THR B 1 74 ? 1.345 42.406 13.031 1 92.44 74 THR B N 1
ATOM 3691 C CA . THR B 1 74 ? 2.506 41.594 13.43 1 92.44 74 THR B CA 1
ATOM 3692 C C . THR B 1 74 ? 2.076 40.375 14.203 1 92.44 74 THR B C 1
ATOM 3694 O O . THR B 1 74 ? 2.918 39.594 14.648 1 92.44 74 THR B O 1
ATOM 3697 N N . LEU B 1 75 ? 0.823 40.219 14.391 1 95.31 75 LEU B N 1
ATOM 3698 C CA . LEU B 1 75 ? 0.336 39.031 15.055 1 95.31 75 LEU B CA 1
ATOM 3699 C C . LEU B 1 75 ? 0.192 37.875 14.055 1 95.31 75 LEU B C 1
ATOM 3701 O O . LEU B 1 75 ? 0.08 38.125 12.852 1 95.31 75 LEU B O 1
ATOM 3705 N N . ILE B 1 76 ? 0.298 36.688 14.562 1 97.31 76 ILE B N 1
ATOM 3706 C CA . ILE B 1 76 ? 0.161 35.5 13.742 1 97.31 76 ILE B CA 1
ATOM 3707 C C . ILE B 1 76 ? -1.31 35.094 13.664 1 97.31 76 ILE B C 1
ATOM 3709 O O . ILE B 1 76 ? -1.822 34.438 14.562 1 97.31 76 ILE B O 1
ATOM 3713 N N . ILE B 1 77 ? -1.927 35.469 12.602 1 96.94 77 ILE B N 1
ATOM 3714 C CA . ILE B 1 77 ? -3.34 35.156 12.406 1 96.94 77 ILE B CA 1
ATOM 3715 C C . ILE B 1 77 ? -3.492 33.719 11.867 1 96.94 77 ILE B C 1
ATOM 3717 O O . ILE B 1 77 ? -2.834 33.344 10.891 1 96.94 77 ILE B O 1
ATOM 3721 N N . PRO B 1 78 ? -4.363 32.938 12.484 1 97 78 PRO B N 1
ATOM 3722 C CA . PRO B 1 78 ? -4.555 31.562 12 1 97 78 PRO B CA 1
ATOM 3723 C C . PRO B 1 78 ? -4.973 31.516 10.531 1 97 78 PRO B C 1
ATOM 3725 O O . PRO B 1 78 ? -5.691 32.406 10.062 1 97 78 PRO B O 1
ATOM 3728 N N . PRO B 1 79 ? -4.512 30.5 9.859 1 96.44 79 PRO B N 1
ATOM 3729 C CA . PRO B 1 79 ? -4.844 30.391 8.438 1 96.44 79 PRO B CA 1
ATOM 3730 C C . PRO B 1 79 ? -6.258 29.859 8.203 1 96.44 79 PRO B C 1
ATOM 3732 O O .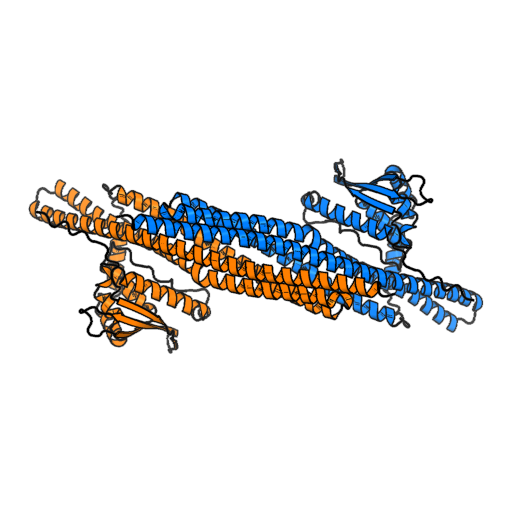 PRO B 1 79 ? -6.797 29.125 9.047 1 96.44 79 PRO B O 1
ATOM 3735 N N . LEU B 1 80 ? -6.742 30.281 7.094 1 95 80 LEU B N 1
ATOM 3736 C CA . LEU B 1 80 ? -7.957 29.688 6.559 1 95 80 LEU B CA 1
ATOM 3737 C C . LEU B 1 80 ? -7.621 28.562 5.582 1 95 80 LEU B C 1
ATOM 3739 O O . LEU B 1 80 ? -6.559 28.578 4.957 1 95 80 LEU B O 1
ATOM 3743 N N . PRO B 1 81 ? -8.57 27.562 5.555 1 91.25 81 PRO B N 1
ATOM 3744 C CA . PRO B 1 81 ? -8.352 26.578 4.492 1 91.25 81 PRO B CA 1
ATOM 3745 C C . PRO B 1 81 ? -8.367 27.203 3.098 1 91.25 81 PRO B C 1
ATOM 3747 O O . PRO B 1 81 ? -9.016 28.234 2.883 1 91.25 81 PRO B O 1
ATOM 3750 N N . GLU B 1 82 ? -7.598 26.594 2.201 1 83.25 82 GLU B N 1
ATOM 3751 C CA . GLU B 1 82 ? -7.445 27.156 0.865 1 83.25 82 GLU B CA 1
ATOM 3752 C C . GLU B 1 82 ? -8.734 27.031 0.058 1 83.25 82 GLU B C 1
ATOM 3754 O O . GLU B 1 82 ? -9.516 26.109 0.277 1 83.25 82 GLU B O 1
ATOM 3759 N N . LYS B 1 83 ? -8.797 28.047 -0.797 1 71.88 83 LYS B N 1
ATOM 3760 C CA . LYS B 1 83 ? -9.914 28 -1.732 1 71.88 83 LYS B CA 1
ATOM 3761 C C . LYS B 1 83 ? -9.695 26.938 -2.799 1 71.88 83 LYS B C 1
ATOM 3763 O O . LYS B 1 83 ? -8.555 26.672 -3.199 1 71.88 83 LYS B O 1
ATOM 3768 N N . PHE B 1 84 ? -10.547 25.922 -2.881 1 63.72 84 PHE B N 1
ATOM 3769 C CA . PHE B 1 84 ? -10.375 24.938 -3.934 1 63.72 84 PHE B CA 1
ATOM 3770 C C . PHE B 1 84 ? -10.609 25.547 -5.305 1 63.72 84 PHE B C 1
ATOM 3772 O O . PHE B 1 84 ? -11.648 26.172 -5.539 1 63.72 84 PHE B O 1
ATOM 3779 N N . ILE B 1 85 ? -9.617 26 -5.883 1 55.94 85 ILE B N 1
ATOM 3780 C CA . ILE B 1 85 ? -9.883 26.531 -7.215 1 55.94 85 ILE B CA 1
ATOM 3781 C C . ILE B 1 85 ? -10.328 25.406 -8.141 1 55.94 85 ILE B C 1
ATOM 3783 O O . ILE B 1 85 ? -11.383 25.5 -8.773 1 55.94 85 ILE B O 1
ATOM 3787 N N . MET B 1 86 ? -9.336 24.875 -9.109 1 45.28 86 MET B N 1
ATOM 3788 C CA . MET B 1 86 ? -9.57 24.328 -10.445 1 45.28 86 MET B CA 1
ATOM 3789 C C . MET B 1 86 ? -10.031 22.891 -10.375 1 45.28 86 MET B C 1
ATOM 3791 O O . MET B 1 86 ? -10.609 22.359 -11.336 1 45.28 86 MET B O 1
ATOM 3795 N N . LYS B 1 87 ? -9.469 21.953 -9.609 1 47.5 87 LYS B N 1
ATOM 3796 C CA . LYS B 1 87 ? -9.516 20.656 -10.273 1 47.5 87 LYS B CA 1
ATOM 3797 C C . LYS B 1 87 ? -10.914 20.047 -10.195 1 47.5 87 LYS B C 1
ATOM 3799 O O . LYS B 1 87 ? -11.258 19.391 -9.211 1 47.5 87 LYS B O 1
ATOM 3804 N N . GLY B 1 88 ? -12.016 21 -10.445 1 51.16 88 GLY B N 1
ATOM 3805 C CA . GLY B 1 88 ? -13.367 20.766 -10.922 1 51.16 88 GLY B CA 1
ATOM 3806 C C . GLY B 1 88 ? -14.43 21.172 -9.922 1 51.16 88 GLY B C 1
ATOM 3807 O O . GLY B 1 88 ? -14.234 21.062 -8.711 1 51.16 88 GLY B O 1
ATOM 3808 N N . MET B 1 89 ? -15.281 22.094 -10.258 1 53.62 89 MET B N 1
ATOM 3809 C CA . MET B 1 89 ? -16.453 22.641 -9.586 1 53.62 89 MET B CA 1
ATOM 3810 C C . MET B 1 89 ? -17.156 21.562 -8.773 1 53.62 89 MET B C 1
ATOM 3812 O O . MET B 1 89 ? -17.656 21.828 -7.672 1 53.62 89 MET B O 1
ATOM 3816 N N . VAL B 1 90 ? -16.922 20.359 -9.266 1 60.34 90 VAL B N 1
ATOM 3817 C CA . VAL B 1 90 ? -17.734 19.281 -8.688 1 60.34 90 VAL B CA 1
ATOM 3818 C C . VAL B 1 90 ? -17.094 18.797 -7.391 1 60.34 90 VAL B C 1
ATOM 3820 O O . VAL B 1 90 ? -17.797 18.438 -6.441 1 60.34 90 VAL B O 1
ATOM 3823 N N . GLU B 1 91 ? -15.883 19.109 -7.184 1 66.31 91 GLU B N 1
ATOM 3824 C CA . GLU B 1 91 ? -15.195 18.484 -6.055 1 66.31 91 GLU B CA 1
ATOM 3825 C C . GLU B 1 91 ? -15.367 19.312 -4.781 1 66.31 91 GLU B C 1
ATOM 3827 O O . GLU B 1 91 ? -15.359 18.766 -3.676 1 66.31 91 GLU B O 1
ATOM 3832 N N . ARG B 1 92 ? -15.758 20.578 -4.914 1 72.5 92 ARG B N 1
ATOM 3833 C CA . ARG B 1 92 ? -15.867 21.438 -3.73 1 72.5 92 ARG B CA 1
ATOM 3834 C C . ARG B 1 92 ? -17.203 21.219 -3.018 1 72.5 92 ARG B C 1
ATOM 3836 O O . ARG B 1 92 ? -17.391 21.672 -1.892 1 72.5 92 ARG B O 1
ATOM 3843 N N . PHE B 1 93 ? -17.984 20.422 -3.746 1 76.19 93 PHE B N 1
ATOM 3844 C CA . PHE B 1 93 ? -19.281 20.172 -3.129 1 76.19 93 PHE B CA 1
ATOM 3845 C C . PHE B 1 93 ? -19.375 18.734 -2.631 1 76.19 93 PHE B C 1
ATOM 3847 O O . PHE B 1 93 ? -20.453 18.297 -2.201 1 76.19 93 PHE B O 1
ATOM 3854 N N . SER B 1 94 ? -18.234 18.156 -2.691 1 82 94 SER B N 1
ATOM 3855 C CA . SER B 1 94 ? -18.234 16.812 -2.111 1 82 94 SER B CA 1
ATOM 3856 C C . SER B 1 94 ? -18.359 16.875 -0.592 1 82 94 SER B C 1
ATOM 3858 O O . SER B 1 94 ? -17.906 17.828 0.04 1 82 94 SER B O 1
ATOM 3860 N N . ASP B 1 95 ? -18.984 15.859 -0.077 1 84.38 95 ASP B N 1
ATOM 3861 C CA . ASP B 1 95 ? -19.203 15.797 1.366 1 84.38 95 ASP B CA 1
ATOM 3862 C C . ASP B 1 95 ? -17.875 15.805 2.115 1 84.38 95 ASP B C 1
ATOM 3864 O O . ASP B 1 95 ? -17.75 16.422 3.176 1 84.38 95 ASP B O 1
ATOM 3868 N N . GLU B 1 96 ? -16.922 15.234 1.592 1 83.44 96 GLU B N 1
ATOM 3869 C CA . GLU B 1 96 ? -15.609 15.164 2.23 1 83.44 96 GLU B CA 1
ATOM 3870 C C . GLU B 1 96 ? -14.945 16.547 2.295 1 83.44 96 GLU B C 1
ATOM 3872 O O . GLU B 1 96 ? -14.375 16.922 3.32 1 83.44 96 GLU B O 1
ATOM 3877 N N . PHE B 1 97 ? -15.102 17.234 1.272 1 84.88 97 PHE B N 1
ATOM 3878 C CA . PHE B 1 97 ? -14.516 18.562 1.219 1 84.88 97 PHE B CA 1
ATOM 3879 C C . PHE B 1 97 ? -15.219 19.5 2.191 1 84.88 97 PHE B C 1
ATOM 3881 O O . PHE B 1 97 ? -14.57 20.25 2.924 1 84.88 97 PHE B O 1
ATOM 3888 N N . ILE B 1 98 ? -16.5 19.422 2.172 1 89.38 98 ILE B N 1
ATOM 3889 C CA . ILE B 1 98 ? -17.312 20.297 3.006 1 89.38 98 ILE B CA 1
ATOM 3890 C C . ILE B 1 98 ? -16.984 20.062 4.48 1 89.38 98 ILE B C 1
ATOM 3892 O O . ILE B 1 98 ? -16.812 21 5.254 1 89.38 98 ILE B O 1
ATOM 3896 N N . GLU B 1 99 ? -16.875 18.844 4.758 1 89.69 99 GLU B N 1
ATOM 3897 C CA . GLU B 1 99 ? -16.578 18.469 6.145 1 89.69 99 GLU B CA 1
ATOM 3898 C C . GLU B 1 99 ? -15.18 18.906 6.551 1 89.69 99 GLU B C 1
ATOM 3900 O O . GLU B 1 99 ? -14.977 19.406 7.66 1 89.69 99 GLU B O 1
ATOM 3905 N N . THR B 1 100 ? -14.211 18.719 5.734 1 88.44 100 THR B N 1
ATOM 3906 C CA . THR B 1 100 ? -12.836 19.141 6.004 1 88.44 100 THR B CA 1
ATOM 3907 C C . THR B 1 100 ? -12.758 20.641 6.184 1 88.44 100 THR B C 1
ATOM 3909 O O . THR B 1 100 ? -12.078 21.141 7.09 1 88.44 100 THR B O 1
ATOM 3912 N N . ARG B 1 101 ? -13.438 21.297 5.352 1 91.56 101 ARG B N 1
ATOM 3913 C CA . ARG B 1 101 ? -13.461 22.75 5.457 1 91.56 101 ARG B CA 1
ATOM 3914 C C . ARG B 1 101 ? -14.156 23.203 6.738 1 91.56 101 ARG B C 1
ATOM 3916 O O . ARG B 1 101 ? -13.688 24.109 7.422 1 91.56 101 ARG B O 1
ATOM 3923 N N . ARG B 1 102 ? -15.328 22.609 6.992 1 94.81 102 ARG B N 1
ATOM 3924 C CA . ARG B 1 102 ? -16.062 22.922 8.219 1 94.81 102 ARG B CA 1
ATOM 3925 C C . ARG B 1 102 ? -15.148 22.812 9.438 1 94.81 102 ARG B C 1
ATOM 3927 O O . ARG B 1 102 ? -15.125 23.703 10.281 1 94.81 102 ARG B O 1
ATOM 3934 N N . LYS B 1 103 ? -14.375 21.766 9.508 1 93.81 103 LYS B N 1
ATOM 3935 C CA . LYS B 1 103 ? -13.461 21.516 10.625 1 93.81 103 LYS B CA 1
ATOM 3936 C C . LYS B 1 103 ? -12.375 22.594 10.688 1 93.81 103 LYS B C 1
ATOM 3938 O O . LYS B 1 103 ? -12.008 23.047 11.766 1 93.81 103 LYS B O 1
ATOM 3943 N N . ALA B 1 104 ? -11.875 22.906 9.531 1 94.69 104 ALA B N 1
ATOM 3944 C CA . ALA B 1 104 ? -10.828 23.922 9.461 1 94.69 104 ALA B CA 1
ATOM 3945 C C . ALA B 1 104 ? -11.367 25.281 9.898 1 94.69 104 ALA B C 1
ATOM 3947 O O . ALA B 1 104 ? -10.68 26.031 10.602 1 94.69 104 ALA B O 1
ATOM 3948 N N . LEU B 1 105 ? -12.578 25.594 9.5 1 97 105 LEU B N 1
ATOM 3949 C CA . LEU B 1 105 ? -13.195 26.859 9.883 1 97 105 LEU B CA 1
ATOM 3950 C C . LEU B 1 105 ? -13.461 26.891 11.383 1 97 105 LEU B C 1
ATOM 3952 O O . LEU B 1 105 ? -13.281 27.938 12.023 1 97 105 LEU B O 1
ATOM 3956 N N . HIS B 1 106 ? -13.914 25.781 11.844 1 97.38 106 HIS B N 1
ATOM 3957 C CA . HIS B 1 106 ? -14.117 25.656 13.281 1 97.38 106 HIS B CA 1
ATOM 3958 C C . HIS B 1 106 ? -12.828 25.906 14.055 1 97.38 106 HIS B C 1
ATOM 3960 O O . HIS B 1 106 ? -12.82 26.672 15.023 1 97.38 106 HIS B O 1
ATOM 3966 N N . LYS B 1 107 ? -11.773 25.359 13.633 1 95.69 107 LYS B N 1
ATOM 3967 C CA . LYS B 1 107 ? -10.469 25.531 14.273 1 95.69 107 LYS B CA 1
ATOM 3968 C C . LYS B 1 107 ? -9.992 26.984 14.164 1 95.69 107 LYS B C 1
ATOM 3970 O O . LYS B 1 107 ? -9.438 27.531 15.117 1 95.69 107 LYS B O 1
ATOM 3975 N N . PHE B 1 108 ? -10.188 27.547 13.016 1 97.56 108 PHE B N 1
ATOM 3976 C CA . PHE B 1 108 ? -9.828 28.938 12.773 1 97.56 108 PHE B CA 1
ATOM 3977 C C . PHE B 1 108 ? -10.477 29.859 13.812 1 97.56 108 PHE B C 1
ATOM 3979 O O . PHE B 1 108 ? -9.789 30.641 14.461 1 97.56 108 PHE B O 1
ATOM 3986 N N . LEU B 1 109 ? -11.758 29.719 14.016 1 98.12 109 LEU B N 1
ATOM 3987 C CA . LEU B 1 109 ? -12.492 30.578 14.93 1 98.12 109 LEU B CA 1
ATOM 3988 C C . LEU B 1 109 ? -12.0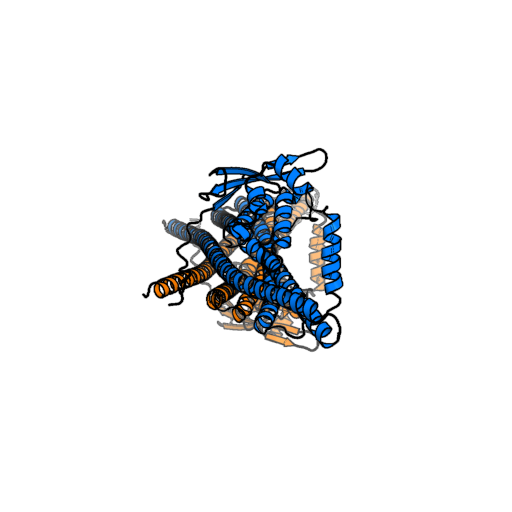7 30.328 16.375 1 98.12 109 LEU B C 1
ATOM 3990 O O . LEU B 1 109 ? -11.945 31.266 17.156 1 98.12 109 LEU B O 1
ATOM 3994 N N . ASN B 1 110 ? -11.844 29.125 16.656 1 96.88 110 ASN B N 1
ATOM 3995 C CA . ASN B 1 110 ? -11.484 28.797 18.031 1 96.88 110 ASN B CA 1
ATOM 3996 C C . ASN B 1 110 ? -10.062 29.25 18.359 1 96.88 110 ASN B C 1
ATOM 3998 O O . ASN B 1 110 ? -9.781 29.641 19.5 1 96.88 110 ASN B O 1
ATOM 4002 N N . ARG B 1 111 ? -9.188 29.266 17.391 1 96.81 111 ARG B N 1
ATOM 4003 C CA . ARG B 1 111 ? -7.852 29.828 17.578 1 96.81 111 ARG B CA 1
ATOM 4004 C C . ARG B 1 111 ? -7.914 31.312 17.875 1 96.81 111 ARG B C 1
ATOM 4006 O O . ARG B 1 111 ? -7.168 31.828 18.719 1 96.81 111 ARG B O 1
ATOM 4013 N N . ILE B 1 112 ? -8.773 31.953 17.172 1 97.31 112 ILE B N 1
ATOM 4014 C CA . ILE B 1 112 ? -8.961 33.406 17.391 1 97.31 112 ILE B CA 1
ATOM 4015 C C . ILE B 1 112 ? -9.555 33.625 18.781 1 97.31 112 ILE B C 1
ATOM 4017 O O . ILE B 1 112 ? -9.086 34.5 19.531 1 97.31 112 ILE B O 1
ATOM 4021 N N . ALA B 1 113 ? -10.539 32.844 19.109 1 96.69 113 ALA B N 1
ATOM 4022 C CA . ALA B 1 113 ? -11.227 32.969 20.391 1 96.69 113 ALA B CA 1
ATOM 4023 C C . ALA B 1 113 ? -10.266 32.75 21.547 1 96.69 113 ALA B C 1
ATOM 4025 O O . ALA B 1 113 ? -10.398 33.375 22.609 1 96.69 113 ALA B O 1
ATOM 4026 N N . ASP B 1 114 ? -9.312 31.938 21.391 1 95.06 114 ASP B N 1
ATOM 4027 C CA . ASP B 1 114 ? -8.383 31.578 22.453 1 95.06 114 ASP B CA 1
ATOM 4028 C C . ASP B 1 114 ? -7.227 32.562 22.547 1 95.06 114 ASP B C 1
ATOM 4030 O O . ASP B 1 114 ? -6.484 32.594 23.516 1 95.06 114 ASP B O 1
ATOM 4034 N N . HIS B 1 115 ? -7.066 33.375 21.547 1 95.75 115 HIS B N 1
ATOM 4035 C CA . HIS B 1 115 ? -5.969 34.312 21.516 1 95.75 115 HIS B CA 1
ATOM 4036 C C . HIS B 1 115 ? -6.25 35.531 22.422 1 95.75 115 HIS B C 1
ATOM 4038 O O . HIS B 1 115 ? -7.324 36.125 22.344 1 95.75 115 HIS B O 1
ATOM 4044 N N . PRO B 1 116 ? -5.348 35.875 23.219 1 94.19 116 PRO B N 1
ATOM 4045 C CA . PRO B 1 116 ? -5.586 36.906 24.234 1 94.19 116 PRO B CA 1
ATOM 4046 C C . PRO B 1 116 ? -5.93 38.281 23.625 1 94.19 116 PRO B C 1
ATOM 4048 O O . PRO B 1 116 ? -6.629 39.062 24.266 1 94.19 116 PRO B O 1
ATOM 4051 N N . THR B 1 117 ? -5.434 38.594 22.469 1 95.06 117 THR B N 1
ATOM 4052 C CA . THR B 1 117 ? -5.648 39.875 21.859 1 95.06 117 THR B CA 1
ATOM 4053 C C . THR B 1 117 ? -6.742 39.812 20.797 1 95.06 117 THR B C 1
ATOM 4055 O O . THR B 1 117 ? -7.664 40.625 20.797 1 95.06 117 THR B O 1
ATOM 4058 N N . LEU B 1 118 ? -6.727 38.844 19.953 1 95.88 118 LEU B N 1
ATOM 4059 C CA . LEU B 1 118 ? -7.629 38.75 18.812 1 95.88 118 LEU B CA 1
ATOM 4060 C C . LEU B 1 118 ? -9.07 38.531 19.266 1 95.88 118 LEU B C 1
ATOM 4062 O O . LEU B 1 118 ? -10.008 38.969 18.609 1 95.88 118 LEU B O 1
ATOM 4066 N N . THR B 1 119 ? -9.234 37.875 20.375 1 95.62 119 THR B N 1
ATOM 4067 C CA . THR B 1 119 ? -10.555 37.531 20.891 1 95.62 119 THR B CA 1
ATOM 4068 C C . THR B 1 119 ? -11.359 38.812 21.188 1 95.62 119 THR B C 1
ATOM 4070 O O . THR B 1 119 ? -12.594 38.75 21.203 1 95.62 119 THR B O 1
ATOM 4073 N N . PHE B 1 120 ? -10.688 39.906 21.375 1 94.75 120 PHE B N 1
ATOM 4074 C CA . PHE B 1 120 ? -11.367 41.156 21.766 1 94.75 120 PHE B CA 1
ATOM 4075 C C . PHE B 1 120 ? -11.539 42.062 20.578 1 94.75 120 PHE B C 1
ATOM 4077 O O . PHE B 1 120 ? -12 43.219 20.719 1 94.75 120 PHE B O 1
ATOM 4084 N N . ASN B 1 121 ? -11.133 41.656 19.453 1 95.94 121 ASN B N 1
ATOM 4085 C CA . ASN B 1 121 ? -11.273 42.469 18.25 1 95.94 121 ASN B CA 1
ATOM 4086 C C . ASN B 1 121 ? -12.742 42.719 17.922 1 95.94 121 ASN B C 1
ATOM 4088 O O . ASN B 1 121 ? -13.578 41.844 18 1 95.94 121 ASN B O 1
ATOM 4092 N N . GLU B 1 122 ? -13.062 43.906 17.547 1 95.19 122 GLU B N 1
ATOM 4093 C CA . GLU B 1 122 ? -14.438 44.344 17.297 1 95.19 122 GLU B CA 1
ATOM 4094 C C . GLU B 1 122 ? -15.023 43.625 16.078 1 95.19 122 GLU B C 1
ATOM 4096 O O . GLU B 1 122 ? -16.203 43.281 16.047 1 95.19 122 GLU B O 1
ATOM 4101 N N . ASP B 1 123 ? -14.211 43.5 15.094 1 95.88 123 ASP B N 1
ATOM 4102 C CA . ASP B 1 123 ? -14.688 42.844 13.883 1 95.88 123 ASP B CA 1
ATOM 4103 C C . ASP B 1 123 ? -15.008 41.375 14.148 1 95.88 123 ASP B C 1
ATOM 4105 O O . ASP B 1 123 ? -15.906 40.812 13.523 1 95.88 123 ASP B O 1
ATOM 4109 N N . PHE B 1 124 ? -14.25 40.75 15.039 1 97.31 124 PHE B N 1
ATOM 4110 C CA . PHE B 1 124 ? -14.539 39.375 15.438 1 97.31 124 PHE B CA 1
ATOM 4111 C C . PHE B 1 124 ? -15.898 39.281 16.125 1 97.31 124 PHE B C 1
ATOM 4113 O O . PHE B 1 124 ? -16.688 38.375 15.836 1 97.31 124 PHE B O 1
ATOM 4120 N N . LYS B 1 125 ? -16.188 40.188 16.922 1 96.44 125 LYS B N 1
ATOM 4121 C CA . LYS B 1 125 ? -17.484 40.25 17.578 1 96.44 125 LYS B CA 1
ATOM 4122 C C . LYS B 1 125 ? -18.609 40.406 16.562 1 96.44 125 LYS B C 1
ATOM 4124 O O . LYS B 1 125 ? -19.625 39.688 16.641 1 96.44 125 LYS B O 1
ATOM 4129 N N . VAL B 1 126 ? -18.422 41.312 15.648 1 96.31 126 VAL B N 1
ATOM 4130 C CA . VAL B 1 126 ? -19.406 41.562 14.609 1 96.31 126 VAL B CA 1
ATOM 4131 C C . VAL B 1 126 ? -19.641 40.281 13.805 1 96.31 126 VAL B C 1
ATOM 4133 O O . VAL B 1 126 ? -20.781 39.906 13.5 1 96.31 126 VAL B O 1
ATOM 4136 N N . PHE B 1 127 ? -18.594 39.625 13.492 1 97.69 127 PHE B N 1
ATOM 4137 C CA . PHE B 1 127 ? -18.656 38.375 12.727 1 97.69 127 PHE B CA 1
ATOM 4138 C C . PHE B 1 127 ? -19.5 37.344 13.445 1 97.69 127 PHE B C 1
ATOM 4140 O O . PHE B 1 127 ? -20.281 36.625 12.82 1 97.69 127 PHE B O 1
ATOM 4147 N N . LEU B 1 128 ? -19.359 37.25 14.758 1 97.5 128 LEU B N 1
ATOM 4148 C CA . LEU B 1 128 ? -20 36.188 15.547 1 97.5 128 LEU B CA 1
ATOM 4149 C C . LEU B 1 128 ? -21.469 36.531 15.812 1 97.5 128 LEU B C 1
ATOM 4151 O O . LEU B 1 128 ? -22.266 35.656 16.156 1 97.5 128 LEU B O 1
ATOM 4155 N N . THR B 1 129 ? -21.812 37.812 15.664 1 96.5 129 THR B N 1
ATOM 4156 C CA . THR B 1 129 ? -23.094 38.219 16.219 1 96.5 129 THR B CA 1
ATOM 4157 C C . THR B 1 129 ? -23.984 38.812 15.133 1 96.5 129 THR B C 1
ATOM 4159 O O . THR B 1 129 ? -25.219 38.719 15.211 1 96.5 129 THR B O 1
ATOM 4162 N N . ALA B 1 130 ? -23.406 39.438 14.141 1 95.5 130 ALA B N 1
ATOM 4163 C CA . ALA B 1 130 ? -24.203 40.188 13.156 1 95.5 130 ALA B CA 1
ATOM 4164 C C . ALA B 1 130 ? -24.922 39.219 12.211 1 95.5 130 ALA B C 1
ATOM 4166 O O . ALA B 1 130 ? -24.312 38.25 11.727 1 95.5 130 ALA B O 1
ATOM 4167 N N . GLN B 1 131 ? -26.125 39.531 11.977 1 92.62 131 GLN B N 1
ATOM 4168 C CA . GLN B 1 131 ? -26.844 38.75 10.969 1 92.62 131 GLN B CA 1
ATOM 4169 C C . GLN B 1 131 ? -26.281 39 9.578 1 92.62 131 GLN B C 1
ATOM 4171 O O . GLN B 1 131 ? -25.516 39.938 9.367 1 92.62 131 GLN B O 1
ATOM 4176 N N . ALA B 1 132 ? -26.703 38.188 8.672 1 88.56 132 ALA B N 1
ATOM 4177 C CA . ALA B 1 132 ? -26.109 38.188 7.34 1 88.56 132 ALA B CA 1
ATOM 4178 C C . ALA B 1 132 ? -26.203 39.562 6.699 1 88.56 132 ALA B C 1
ATOM 4180 O O . ALA B 1 132 ? -25.219 40.062 6.148 1 88.56 132 ALA B O 1
ATOM 4181 N N . TRP B 1 133 ? -27.422 40.188 6.812 1 85.69 133 TRP B N 1
ATOM 4182 C CA . TRP B 1 133 ? -27.625 41.5 6.176 1 85.69 133 TRP B CA 1
ATOM 4183 C C . TRP B 1 133 ? -26.828 42.562 6.887 1 85.69 133 TRP B C 1
ATOM 4185 O O . TRP B 1 133 ? -26.328 43.5 6.25 1 85.69 133 TRP B O 1
ATOM 4195 N N . GLU B 1 134 ? -26.609 42.438 8.133 1 86.31 134 GLU B N 1
ATOM 4196 C CA . GLU B 1 134 ? -25.812 43.375 8.914 1 86.31 134 GLU B CA 1
ATOM 4197 C C . GLU B 1 134 ? -24.328 43.281 8.562 1 86.31 134 GLU B C 1
ATOM 4199 O O . GLU B 1 134 ? -23.641 44.312 8.453 1 86.31 134 GLU B O 1
ATOM 4204 N N . LEU B 1 135 ? -23.953 42.094 8.383 1 89 135 LEU B N 1
ATOM 4205 C CA . LEU B 1 135 ? -22.547 41.875 8.062 1 89 135 LEU B CA 1
ATOM 4206 C C . LEU B 1 135 ? -22.219 42.438 6.688 1 89 135 LEU B C 1
ATOM 4208 O O . LEU B 1 135 ? -21.125 43 6.488 1 89 135 LEU B O 1
ATOM 4212 N N . LEU B 1 136 ? -23.141 42.312 5.805 1 86.31 136 LEU B N 1
ATOM 4213 C CA . LEU B 1 136 ? -22.953 42.875 4.469 1 86.31 136 LEU B CA 1
ATOM 4214 C C . LEU B 1 136 ? -22.75 44.375 4.531 1 86.31 136 LEU B C 1
ATOM 4216 O O . LEU B 1 136 ? -21.922 44.938 3.814 1 86.31 136 LEU B O 1
ATOM 4220 N N . SER B 1 137 ? -23.484 45 5.367 1 83.62 137 SER B N 1
ATOM 4221 C CA . SER B 1 137 ? -23.359 46.438 5.555 1 83.62 137 SER B CA 1
ATOM 4222 C C . SER B 1 137 ? -22.016 46.812 6.172 1 83.62 137 SER B C 1
ATOM 4224 O O . SER B 1 137 ? -21.438 47.844 5.812 1 83.62 137 SER B O 1
ATOM 4226 N N . HIS B 1 138 ? -21.609 46.031 7.051 1 84.06 138 HIS B N 1
ATOM 4227 C CA . HIS B 1 138 ? -20.328 46.25 7.719 1 84.06 138 HIS B CA 1
ATOM 4228 C C . HIS B 1 138 ? -19.156 46.062 6.754 1 84.06 138 HIS B C 1
ATOM 4230 O O . HIS B 1 138 ? -18.141 46.75 6.863 1 84.06 138 HIS B O 1
ATOM 4236 N N . LYS B 1 139 ? -19.297 45.219 5.922 1 82.75 139 LYS B N 1
ATOM 4237 C CA . LYS B 1 139 ? -18.25 44.938 4.938 1 82.75 139 LYS B CA 1
ATOM 4238 C C . LYS B 1 139 ? -18.094 46.094 3.957 1 82.75 139 LYS B C 1
ATOM 4240 O O . LYS B 1 139 ? -16.984 46.375 3.488 1 82.75 139 LYS B O 1
ATOM 4245 N N . LYS B 1 140 ? -19.172 46.781 3.582 1 72.94 140 LYS B N 1
ATOM 4246 C CA . LYS B 1 140 ? -19.156 47.906 2.635 1 72.94 140 LYS B CA 1
ATOM 4247 C C . LYS B 1 140 ? -18.547 49.156 3.256 1 72.94 140 LYS B C 1
ATOM 4249 O O . LYS B 1 140 ? -17.984 50 2.549 1 72.94 140 LYS B O 1
ATOM 4254 N N . GLN B 1 141 ? -18.688 49.438 4.477 1 61.06 141 GLN B N 1
ATOM 4255 C CA . GLN B 1 141 ? -18.234 50.656 5.141 1 61.06 141 GLN B CA 1
ATOM 4256 C C . GLN B 1 141 ? -16.703 50.688 5.207 1 61.06 141 GLN B C 1
ATOM 4258 O O . GLN B 1 141 ? -16.125 51.75 5.465 1 61.06 141 GLN B O 1
ATOM 4263 N N . GLY B 1 142 ? -16.047 49.656 4.891 1 54.44 142 GLY B N 1
ATOM 4264 C CA . GLY B 1 142 ? -14.602 49.75 4.973 1 54.44 142 GLY B CA 1
ATOM 4265 C C . GLY B 1 142 ? -13.953 50.188 3.682 1 54.44 142 GLY B C 1
ATOM 4266 O O . GLY B 1 142 ? -14.594 50.188 2.627 1 54.44 142 GLY B O 1
ATOM 4267 N N . PRO B 1 143 ? -12.82 51.031 3.676 1 49.88 143 PRO B N 1
ATOM 4268 C CA . PRO B 1 143 ? -12.219 51.5 2.416 1 49.88 143 PRO B CA 1
ATOM 4269 C C . PRO B 1 143 ? -12.18 50.375 1.359 1 49.88 143 PRO B C 1
ATOM 4271 O O . PRO B 1 143 ? -12.086 49.188 1.699 1 49.88 143 PRO B O 1
ATOM 4274 N N . GLY B 1 144 ? -13 50.5 0.142 1 44.25 144 GLY B N 1
ATOM 4275 C CA . GLY B 1 144 ? -13.172 49.594 -0.972 1 44.25 144 GLY B CA 1
ATOM 4276 C C . GLY B 1 144 ? -11.992 48.656 -1.163 1 44.25 144 GLY B C 1
ATOM 4277 O O . GLY B 1 144 ? -10.883 48.938 -0.706 1 44.25 144 GLY B O 1
ATOM 4278 N N . LEU B 1 145 ? -12.281 47.312 -1.463 1 44.84 145 LEU B N 1
ATOM 4279 C CA . LEU B 1 145 ? -11.289 46.312 -1.779 1 44.84 145 LEU B CA 1
ATOM 4280 C C . LEU B 1 145 ? -10.109 46.906 -2.531 1 44.84 145 LEU B C 1
ATOM 4282 O O . LEU B 1 145 ? -8.992 46.375 -2.459 1 44.84 145 LEU B O 1
ATOM 4286 N N . PHE B 1 146 ? -10.367 47.875 -3.453 1 42.47 146 PHE B N 1
ATOM 4287 C CA . PHE B 1 146 ? -9.414 48.531 -4.359 1 42.47 146 PHE B CA 1
ATOM 4288 C C . PHE B 1 146 ? -8.445 49.406 -3.588 1 42.47 146 PHE B C 1
ATOM 4290 O O . PHE B 1 146 ? -7.309 49.625 -4.016 1 42.47 146 PHE B O 1
ATOM 4297 N N . SER B 1 147 ? -8.844 50.156 -2.688 1 43.59 147 SER B N 1
ATOM 4298 C CA . SER B 1 147 ? -7.984 51.125 -2.059 1 43.59 147 SER B CA 1
ATOM 4299 C C . SER B 1 147 ? -6.898 50.469 -1.214 1 43.59 147 SER B C 1
ATOM 4301 O O . SER B 1 147 ? -5.785 51 -1.116 1 43.59 147 SER B O 1
ATOM 4303 N N . ARG B 1 148 ? -7.047 49.375 -0.562 1 47.31 148 ARG B N 1
ATOM 4304 C CA . ARG B 1 148 ? -6.145 48.656 0.329 1 47.31 148 ARG B CA 1
ATOM 4305 C C . ARG B 1 148 ? -5.195 47.781 -0.459 1 47.31 148 ARG B C 1
ATOM 4307 O O . ARG B 1 148 ? -4.125 47.406 0.032 1 47.31 148 ARG B O 1
ATOM 4314 N N . MET B 1 149 ? -5.566 47.25 -1.617 1 44.84 149 MET B N 1
ATOM 4315 C CA . MET B 1 149 ? -4.645 46.656 -2.57 1 44.84 149 MET B CA 1
ATOM 4316 C C . MET B 1 149 ? -3.527 47.625 -2.939 1 44.84 149 MET B C 1
ATOM 4318 O O . MET B 1 149 ? -2.381 47.219 -3.131 1 44.84 149 MET B O 1
ATOM 4322 N N . GLY B 1 150 ? -3.797 48.906 -3.156 1 39.38 150 GLY B N 1
ATOM 4323 C CA . GLY B 1 150 ? -2.795 49.938 -3.434 1 39.38 150 GLY B CA 1
ATOM 4324 C C . GLY B 1 150 ? -1.85 50.156 -2.27 1 39.38 150 GLY B C 1
ATOM 4325 O O . GLY B 1 150 ? -0.648 50.344 -2.469 1 39.38 150 GLY B O 1
ATOM 4326 N N . GLN B 1 151 ? -2.297 50.188 -1.129 1 40.66 151 GLN B N 1
ATOM 4327 C CA . GLN B 1 151 ? -1.42 50.438 0.013 1 40.66 151 GLN B CA 1
ATOM 4328 C C . GLN B 1 151 ? -0.635 49.156 0.377 1 40.66 151 GLN B C 1
ATOM 4330 O O . GLN B 1 151 ? 0.535 49.25 0.759 1 40.66 151 GLN B O 1
ATOM 4335 N N . THR B 1 152 ? -1.27 47.938 0.391 1 43.12 152 THR B N 1
ATOM 4336 C CA . THR B 1 152 ? -0.529 46.688 0.593 1 43.12 152 THR B CA 1
ATOM 4337 C C . THR B 1 152 ? 0.471 46.469 -0.538 1 43.12 152 THR B C 1
ATOM 4339 O O . THR B 1 152 ? 1.612 46.094 -0.295 1 43.12 152 THR B O 1
ATOM 4342 N N . VAL B 1 153 ? 0.044 46.688 -1.794 1 45.34 153 VAL B N 1
ATOM 4343 C CA . VAL B 1 153 ? 0.996 46.688 -2.9 1 45.34 153 VAL B CA 1
ATOM 4344 C C . VAL B 1 153 ? 2.029 47.781 -2.703 1 45.34 153 VAL B C 1
ATOM 4346 O O . VAL B 1 153 ? 3.215 47.594 -2.979 1 45.34 153 VAL B O 1
ATOM 4349 N N . ARG B 1 154 ? 1.715 48.969 -2.287 1 43.91 154 ARG B N 1
ATOM 4350 C CA . ARG B 1 154 ? 2.682 50.031 -2.023 1 43.91 154 ARG B CA 1
ATOM 4351 C C . ARG B 1 154 ? 3.566 49.688 -0.831 1 43.91 154 ARG B C 1
ATOM 4353 O O . ARG B 1 154 ? 4.766 49.969 -0.839 1 43.91 154 ARG B O 1
ATOM 4360 N N . ALA B 1 155 ? 2.941 49.125 0.189 1 44.28 155 ALA B N 1
ATOM 4361 C CA . ALA B 1 155 ? 3.754 48.688 1.322 1 44.28 155 ALA B CA 1
ATOM 4362 C C . ALA B 1 155 ? 4.629 47.5 0.944 1 44.28 155 ALA B C 1
ATOM 4364 O O . ALA B 1 155 ? 5.789 47.406 1.356 1 44.28 155 ALA B O 1
ATOM 4365 N N . VAL B 1 156 ? 4.039 46.5 0.128 1 44.44 156 VAL B N 1
ATOM 4366 C CA . VAL B 1 156 ? 4.871 45.406 -0.377 1 44.44 156 VAL B CA 1
ATOM 4367 C C . VAL B 1 156 ? 5.832 45.938 -1.437 1 44.44 156 VAL B C 1
ATOM 4369 O O . VAL B 1 156 ? 6.996 45.531 -1.491 1 44.44 156 VAL B O 1
ATOM 4372 N N . ALA B 1 157 ? 5.41 46.781 -2.385 1 43 157 ALA B N 1
ATOM 4373 C CA . ALA B 1 157 ? 6.281 47.375 -3.393 1 43 157 ALA B CA 1
ATOM 4374 C C . ALA B 1 157 ? 7.34 48.25 -2.744 1 43 157 ALA B C 1
ATOM 4376 O O . ALA B 1 157 ? 8.484 48.312 -3.209 1 43 157 ALA B O 1
ATOM 4377 N N . SER B 1 158 ? 6.91 49.156 -1.883 1 43.12 158 SER B N 1
ATOM 4378 C CA . SER B 1 158 ? 7.945 49.906 -1.188 1 43.12 158 SER B CA 1
ATOM 4379 C C . SER B 1 158 ? 8.852 49 -0.37 1 43.12 158 SER B C 1
ATOM 4381 O O . SER B 1 158 ? 9.992 49.344 -0.072 1 43.12 158 SER B O 1
ATOM 4383 N N . SER B 1 159 ? 8.234 47.875 0.059 1 42 159 SER B N 1
ATOM 4384 C CA . SER B 1 159 ? 9.047 46.906 0.786 1 42 159 SER B CA 1
ATOM 4385 C C . SER B 1 159 ? 10.062 46.25 -0.134 1 42 159 SER B C 1
ATOM 4387 O O . SER B 1 159 ? 11.008 45.594 0.336 1 42 159 SER B O 1
ATOM 4389 N N . VAL B 1 160 ? 9.703 46.156 -1.362 1 42.41 160 VAL B N 1
ATOM 4390 C CA . VAL B 1 160 ? 10.688 45.531 -2.254 1 42.41 160 VAL B CA 1
ATOM 4391 C C . VAL B 1 160 ? 11.891 46.469 -2.396 1 42.41 160 VAL B C 1
ATOM 4393 O O . VAL B 1 160 ? 12.875 46.125 -3.051 1 42.41 160 VAL B O 1
ATOM 4396 N N . ARG B 1 161 ? 11.719 47.812 -2.328 1 43.56 161 ARG B N 1
ATOM 4397 C CA . ARG B 1 161 ? 13.016 48.469 -2.213 1 43.56 161 ARG B CA 1
ATOM 4398 C C . ARG B 1 161 ? 13.695 48.125 -0.892 1 43.56 161 ARG B C 1
ATOM 4400 O O . ARG B 1 161 ? 13.242 48.531 0.175 1 43.56 161 ARG B O 1
ATOM 4407 N N . GLY B 1 162 ? 14.055 47 -0.646 1 46.59 162 GLY B N 1
ATOM 4408 C CA . GLY B 1 162 ? 14.789 46.281 0.377 1 46.59 162 GLY B CA 1
ATOM 4409 C C . GLY B 1 162 ? 15.578 47.188 1.302 1 46.59 162 GLY B C 1
ATOM 4410 O O . GLY B 1 162 ? 16.797 47.344 1.139 1 46.59 162 GLY B O 1
ATOM 4411 N N . LYS B 1 163 ? 15.055 48.219 1.729 1 54.06 163 LYS B N 1
ATOM 4412 C CA . LYS B 1 163 ? 15.953 48.781 2.734 1 54.06 163 LYS B CA 1
ATOM 4413 C C . LYS B 1 163 ? 16.281 47.75 3.812 1 54.06 163 LYS B C 1
ATOM 4415 O O . LYS B 1 163 ? 15.375 47.156 4.418 1 54.06 163 LYS B O 1
ATOM 4420 N N . THR B 1 164 ? 17.297 47 3.668 1 63.31 164 THR B N 1
ATOM 4421 C CA . THR B 1 164 ? 17.906 46 4.543 1 63.31 164 THR B CA 1
ATOM 4422 C C . THR B 1 164 ? 17.922 46.469 5.988 1 63.31 164 THR B C 1
ATOM 4424 O O . THR B 1 164 ? 18.266 47.625 6.258 1 63.31 164 THR B O 1
ATOM 4427 N N . VAL B 1 165 ? 17.031 45.844 6.852 1 74.81 165 VAL B N 1
ATOM 4428 C CA . VAL B 1 165 ? 17.109 46.125 8.281 1 74.81 165 VAL B CA 1
ATOM 4429 C C . VAL B 1 165 ? 18.562 46.062 8.734 1 74.81 165 VAL B C 1
ATOM 4431 O O . VAL B 1 165 ? 19.281 45.094 8.484 1 74.81 165 VAL B O 1
ATOM 4434 N N . LYS B 1 166 ? 19.078 47.125 9.023 1 74.75 166 LYS B N 1
ATOM 4435 C CA . LYS B 1 166 ? 20.469 47.219 9.477 1 74.75 166 LYS B CA 1
ATOM 4436 C C . LYS B 1 166 ? 20.641 46.625 10.867 1 74.75 166 LYS B C 1
ATOM 4438 O O . LYS B 1 166 ? 21.625 45.938 11.133 1 74.75 166 LYS B O 1
ATOM 4443 N N . ASN B 1 167 ? 19.609 46.781 11.766 1 80.06 167 ASN B N 1
ATOM 4444 C CA . ASN B 1 167 ? 19.75 46.375 13.164 1 80.06 167 ASN B CA 1
ATOM 4445 C C . ASN B 1 167 ? 18.672 45.375 13.562 1 80.06 167 ASN B C 1
ATOM 4447 O O . ASN B 1 167 ? 17.891 45.625 14.484 1 80.06 167 ASN B O 1
ATOM 4451 N N . ARG B 1 168 ? 18.688 44.219 12.945 1 87.12 168 ARG B N 1
ATOM 4452 C CA . ARG B 1 168 ? 17.719 43.219 13.359 1 87.12 168 ARG B CA 1
ATOM 4453 C C . ARG B 1 168 ? 18.188 42.469 14.617 1 87.12 168 ARG B C 1
ATOM 4455 O O . ARG B 1 168 ? 19.266 41.875 14.633 1 87.12 168 ARG B O 1
ATOM 4462 N N . PRO B 1 169 ? 17.406 42.5 15.609 1 91.06 169 PRO B N 1
ATOM 4463 C CA . PRO B 1 169 ? 17.75 41.719 16.797 1 91.06 169 PRO B CA 1
ATOM 4464 C C . PRO B 1 169 ? 17.906 40.219 16.516 1 91.06 169 PRO B C 1
ATOM 4466 O O . PRO B 1 169 ? 17.188 39.688 15.672 1 91.06 169 PRO B O 1
ATOM 4469 N N . GLU B 1 170 ? 18.75 39.656 17.234 1 92.75 170 GLU B N 1
ATOM 4470 C CA . GLU B 1 170 ? 19.156 38.25 17.016 1 92.75 170 GLU B CA 1
ATOM 4471 C C . GLU B 1 170 ? 17.969 37.312 17.141 1 92.75 170 GLU B C 1
ATOM 4473 O O . GLU B 1 170 ? 17.891 36.312 16.422 1 92.75 170 GLU B O 1
ATOM 4478 N N . VAL B 1 171 ? 17.109 37.594 18 1 94.69 171 VAL B N 1
ATOM 4479 C CA . VAL B 1 171 ? 15.969 36.719 18.281 1 94.69 171 VAL B CA 1
ATOM 4480 C C . VAL B 1 171 ? 15.125 36.562 17.016 1 94.69 171 VAL B C 1
ATOM 4482 O O . VAL B 1 171 ? 14.656 35.469 16.719 1 94.69 171 VAL B O 1
ATOM 4485 N N . PHE B 1 172 ? 14.969 37.594 16.312 1 95.19 172 PHE B N 1
ATOM 4486 C CA . PHE B 1 172 ? 14.109 37.562 15.125 1 95.19 172 PHE B CA 1
ATOM 4487 C C . PHE B 1 172 ? 14.859 36.969 13.938 1 95.19 172 PHE B C 1
ATOM 4489 O O . PHE B 1 172 ? 14.242 36.406 13.031 1 95.19 172 PHE B O 1
ATOM 4496 N N . ALA B 1 173 ? 16.188 37.062 13.945 1 94.38 173 ALA B N 1
ATOM 4497 C CA . ALA B 1 173 ? 16.984 36.344 12.953 1 94.38 173 ALA B CA 1
ATOM 4498 C C . ALA B 1 173 ? 16.859 34.844 13.133 1 94.38 173 ALA B C 1
ATOM 4500 O O . ALA B 1 173 ? 16.734 34.094 12.156 1 94.38 173 ALA B O 1
ATOM 4501 N N . GLU B 1 174 ? 16.891 34.469 14.359 1 95.38 174 GLU B N 1
ATOM 4502 C CA . GLU B 1 174 ? 16.719 33.031 14.672 1 95.38 174 GLU B CA 1
ATOM 4503 C C . GLU B 1 174 ? 15.336 32.531 14.281 1 95.38 174 GLU B C 1
ATOM 4505 O O . GLU B 1 174 ? 15.195 31.422 13.789 1 95.38 174 GLU B O 1
ATOM 4510 N N . MET B 1 175 ? 14.344 33.375 14.562 1 95.75 175 MET B N 1
ATOM 4511 C CA . MET B 1 175 ? 12.984 33.031 14.172 1 95.75 175 MET B CA 1
ATOM 4512 C C . MET B 1 175 ? 12.883 32.844 12.664 1 95.75 175 MET B C 1
ATOM 4514 O O . MET B 1 175 ? 12.25 31.891 12.195 1 95.75 175 MET B O 1
ATOM 4518 N N . SER B 1 176 ? 13.523 33.75 12 1 95.5 176 SER B N 1
ATOM 4519 C CA . SER B 1 176 ? 13.492 33.688 10.539 1 95.5 176 SER B CA 1
ATOM 4520 C C . SER B 1 176 ? 14.148 32.406 10.031 1 95.5 176 SER B C 1
ATOM 4522 O O . SER B 1 176 ? 13.633 31.75 9.109 1 95.5 176 SER B O 1
ATOM 4524 N N . ASP B 1 177 ? 15.234 32.062 10.602 1 96 177 ASP B N 1
ATOM 4525 C CA . ASP B 1 177 ? 15.922 30.812 10.234 1 96 177 ASP B CA 1
ATOM 4526 C C . ASP B 1 177 ? 15.055 29.594 10.523 1 96 177 ASP B C 1
ATOM 4528 O O . ASP B 1 177 ? 14.984 28.672 9.719 1 96 177 ASP B O 1
ATOM 4532 N N . TYR B 1 178 ? 14.477 29.641 11.625 1 96.69 178 TYR B N 1
ATOM 4533 C CA . TYR B 1 178 ? 13.586 28.547 12.008 1 96.69 178 TYR B CA 1
ATOM 4534 C C . TYR B 1 178 ? 12.445 28.406 11.008 1 96.69 178 TYR B C 1
ATOM 4536 O O . TYR B 1 178 ? 12.133 27.297 10.562 1 96.69 178 TYR B O 1
ATOM 4544 N N . VAL B 1 179 ? 11.836 29.5 10.711 1 97.56 179 VAL B N 1
ATOM 4545 C CA . VAL B 1 179 ? 10.664 29.484 9.836 1 97.56 179 VAL B CA 1
ATOM 4546 C C . VAL B 1 179 ? 11.062 28.953 8.453 1 97.56 179 VAL B C 1
ATOM 4548 O O . VAL B 1 179 ? 10.312 28.203 7.828 1 97.56 179 VAL B O 1
ATOM 4551 N N . GLU B 1 180 ? 12.188 29.359 8 1 96.75 180 GLU B N 1
ATOM 4552 C CA . GLU B 1 180 ? 12.672 28.875 6.711 1 96.75 180 GLU B CA 1
ATOM 4553 C C . GLU B 1 180 ? 12.836 27.359 6.703 1 96.75 180 GLU B C 1
ATOM 4555 O O . GLU B 1 180 ? 12.375 26.688 5.785 1 96.75 180 GLU B O 1
ATOM 4560 N N . THR B 1 181 ? 13.484 26.859 7.703 1 96.62 181 THR B N 1
ATOM 4561 C CA . THR B 1 181 ? 13.688 25.406 7.828 1 96.62 181 THR B CA 1
ATOM 4562 C C . THR B 1 181 ? 12.352 24.688 7.996 1 96.62 181 THR B C 1
ATOM 4564 O O . THR B 1 181 ? 12.102 23.672 7.348 1 96.62 181 THR B O 1
ATOM 4567 N N . PHE B 1 182 ? 11.562 25.203 8.844 1 97.25 182 PHE B N 1
ATOM 4568 C CA . PHE B 1 182 ? 10.25 24.641 9.102 1 97.25 182 PHE B CA 1
ATOM 4569 C C . PHE B 1 182 ? 9.422 24.578 7.824 1 97.25 182 PHE B C 1
ATOM 4571 O O . PHE B 1 182 ? 8.781 23.562 7.539 1 97.25 182 PHE B O 1
ATOM 4578 N N . SER B 1 183 ? 9.438 25.672 7.117 1 97.69 183 SER B N 1
ATOM 4579 C CA . SER B 1 183 ? 8.664 25.766 5.879 1 97.69 183 SER B CA 1
ATOM 4580 C C . SER B 1 183 ? 9.07 24.672 4.895 1 97.69 183 SER B C 1
ATOM 4582 O O . SER B 1 183 ? 8.219 24.062 4.258 1 97.69 183 SER B O 1
ATOM 4584 N N . GLN B 1 184 ? 10.32 24.438 4.797 1 97.25 184 GLN B N 1
ATOM 4585 C CA . GLN B 1 184 ? 10.828 23.406 3.908 1 97.25 184 GLN B CA 1
ATOM 4586 C C . GLN B 1 184 ? 10.383 22.016 4.367 1 97.25 184 GLN B C 1
ATOM 4588 O O . GLN B 1 184 ? 9.891 21.219 3.564 1 97.25 184 GLN B O 1
ATOM 4593 N N . LEU B 1 185 ? 10.516 21.766 5.59 1 96.75 185 LEU B N 1
ATOM 4594 C CA . LEU B 1 185 ? 10.234 20.453 6.141 1 96.75 185 LEU B CA 1
ATOM 4595 C C . LEU B 1 185 ? 8.742 20.141 6.07 1 96.75 185 LEU B C 1
ATOM 4597 O O . LEU B 1 185 ? 8.352 19.047 5.633 1 96.75 185 LEU B O 1
ATOM 4601 N N . ILE B 1 186 ? 7.949 21.047 6.492 1 97.56 186 ILE B N 1
ATOM 4602 C CA . ILE B 1 186 ? 6.508 20.812 6.551 1 97.56 186 ILE B CA 1
ATOM 4603 C C . ILE B 1 186 ? 5.953 20.672 5.133 1 97.56 186 ILE B C 1
ATOM 4605 O O . ILE B 1 186 ? 5.008 19.906 4.902 1 97.56 186 ILE B O 1
ATOM 4609 N N . SER B 1 187 ? 6.52 21.453 4.215 1 97.56 187 SER B N 1
ATOM 4610 C CA . SER B 1 187 ? 6.109 21.328 2.818 1 97.56 187 SER B CA 1
ATOM 4611 C C . SER B 1 187 ? 6.441 19.953 2.27 1 97.56 187 SER B C 1
ATOM 4613 O O . SER B 1 187 ? 5.637 19.344 1.555 1 97.56 187 SER B O 1
ATOM 4615 N N . LEU B 1 188 ? 7.645 19.5 2.586 1 96.94 188 LEU B N 1
ATOM 4616 C CA . LEU B 1 188 ? 8.055 18.172 2.168 1 96.94 188 LEU B CA 1
ATOM 4617 C C . LEU B 1 188 ? 7.152 17.109 2.787 1 96.94 188 LEU B C 1
ATOM 4619 O O . LEU B 1 188 ? 6.734 16.172 2.104 1 96.94 188 LEU B O 1
ATOM 4623 N N . LEU B 1 189 ? 6.855 17.25 4.031 1 96.56 189 LEU B N 1
ATOM 4624 C CA . LEU B 1 189 ? 5.973 16.312 4.727 1 96.56 189 LEU B CA 1
ATOM 4625 C C . LEU B 1 189 ? 4.594 16.281 4.074 1 96.56 189 LEU B C 1
ATOM 4627 O O . LEU B 1 189 ? 4.008 15.219 3.896 1 96.56 189 LEU B O 1
ATOM 4631 N N . ASP B 1 190 ? 4.125 17.422 3.793 1 96.44 190 ASP B N 1
ATOM 4632 C CA . ASP B 1 190 ? 2.826 17.531 3.137 1 96.44 190 ASP B CA 1
ATOM 4633 C C . ASP B 1 190 ? 2.818 16.797 1.8 1 96.44 190 ASP B C 1
ATOM 4635 O O . ASP B 1 190 ? 1.916 16 1.526 1 96.44 190 ASP B O 1
ATOM 4639 N N . LYS B 1 191 ? 3.818 17.016 0.963 1 96.94 191 LYS B N 1
ATOM 4640 C CA . LYS B 1 191 ? 3.93 16.391 -0.352 1 96.94 191 LYS B CA 1
ATOM 4641 C C . LYS B 1 191 ? 3.996 14.867 -0.235 1 96.94 191 LYS B C 1
ATOM 4643 O O . LYS B 1 191 ? 3.268 14.148 -0.928 1 96.94 191 LYS B O 1
ATOM 4648 N N . ILE B 1 192 ? 4.789 14.375 0.602 1 96.69 192 ILE B N 1
ATOM 4649 C CA . ILE B 1 192 ? 5.012 12.938 0.721 1 96.69 192 ILE B CA 1
ATOM 4650 C C . ILE B 1 192 ? 3.783 12.273 1.338 1 96.69 192 ILE B C 1
ATOM 4652 O O . ILE B 1 192 ? 3.426 11.148 0.971 1 96.69 192 ILE B O 1
ATOM 4656 N N . SER B 1 193 ? 3.199 12.938 2.324 1 95.25 193 SER B N 1
ATOM 4657 C CA . SER B 1 193 ? 1.974 12.398 2.898 1 95.25 193 SER B CA 1
ATOM 4658 C C . SER B 1 193 ? 0.922 12.148 1.823 1 95.25 193 SER B C 1
ATOM 4660 O O . SER B 1 193 ? 0.224 11.133 1.855 1 95.25 193 SER B O 1
ATOM 4662 N N . HIS B 1 194 ? 0.795 13.047 0.863 1 94.75 194 HIS B N 1
ATOM 4663 C CA . HIS B 1 194 ? -0.153 12.883 -0.234 1 94.75 194 HIS B CA 1
ATOM 4664 C C . HIS B 1 194 ? 0.235 11.711 -1.131 1 94.75 194 HIS B C 1
ATOM 4666 O O . HIS B 1 194 ? -0.627 10.945 -1.564 1 94.75 194 HIS B O 1
ATOM 4672 N N . ARG B 1 195 ? 1.49 11.57 -1.395 1 95.75 195 ARG B N 1
ATOM 4673 C CA . ARG B 1 195 ? 1.969 10.461 -2.223 1 95.75 195 ARG B CA 1
ATOM 4674 C C . ARG B 1 195 ? 1.69 9.117 -1.559 1 95.75 195 ARG B C 1
ATOM 4676 O O . ARG B 1 195 ? 1.266 8.172 -2.221 1 95.75 195 ARG B O 1
ATOM 4683 N N . VAL B 1 196 ? 1.982 9.078 -0.278 1 95.56 196 VAL B N 1
ATOM 4684 C CA . VAL B 1 196 ? 1.731 7.859 0.481 1 95.56 196 VAL B CA 1
ATOM 4685 C C . VAL B 1 196 ? 0.248 7.504 0.411 1 95.56 196 VAL B C 1
ATOM 4687 O O . VAL B 1 196 ? -0.108 6.344 0.18 1 95.56 196 VAL B O 1
ATOM 4690 N N . TYR B 1 197 ? -0.539 8.477 0.625 1 94.75 197 TYR B N 1
ATOM 4691 C CA . TYR B 1 197 ? -1.98 8.258 0.571 1 94.75 197 TYR B CA 1
ATOM 4692 C C . TYR B 1 197 ? -2.404 7.75 -0.8 1 94.75 197 TYR B C 1
ATOM 4694 O O . TYR B 1 197 ? -3.215 6.824 -0.901 1 94.75 197 TYR B O 1
ATOM 4702 N N . LYS B 1 198 ? -1.928 8.32 -1.843 1 95.19 198 LYS B N 1
ATOM 4703 C CA . LYS B 1 198 ? -2.256 7.93 -3.211 1 95.19 198 LYS B CA 1
ATOM 4704 C C . LYS B 1 198 ? -1.859 6.48 -3.475 1 95.19 198 LYS B C 1
ATOM 4706 O O . LYS B 1 198 ? -2.65 5.703 -4.016 1 95.19 198 LYS B O 1
ATOM 4711 N N . GLU B 1 199 ? -0.636 6.102 -3.139 1 95.62 199 GLU B N 1
ATOM 4712 C CA . GLU B 1 199 ? -0.157 4.742 -3.357 1 95.62 199 GLU B CA 1
ATOM 4713 C C . GLU B 1 199 ? -0.978 3.732 -2.559 1 95.62 199 GLU B C 1
ATOM 4715 O O . GLU B 1 199 ? -1.248 2.627 -3.035 1 95.62 199 GLU B O 1
ATOM 4720 N N . GLU B 1 200 ? -1.284 4.105 -1.374 1 94.62 200 GLU B N 1
ATOM 4721 C CA . GLU B 1 200 ? -2.115 3.225 -0.559 1 94.62 200 GLU B CA 1
ATOM 4722 C C . GLU B 1 200 ? -3.486 3.014 -1.196 1 94.62 200 GLU B C 1
ATOM 4724 O O . GLU B 1 200 ? -4.031 1.908 -1.155 1 94.62 200 GLU B O 1
ATOM 4729 N N . ARG B 1 201 ? -4.031 4.039 -1.715 1 95.06 201 ARG B N 1
ATOM 4730 C CA . ARG B 1 201 ? -5.328 3.947 -2.379 1 95.06 201 ARG B CA 1
ATOM 4731 C C . ARG B 1 201 ? -5.258 3.018 -3.586 1 95.06 201 ARG B C 1
ATOM 4733 O O . ARG B 1 201 ? -6.148 2.188 -3.789 1 95.06 201 ARG B O 1
ATOM 4740 N N . GLU B 1 202 ? -4.25 3.17 -4.371 1 95.94 202 GLU B N 1
ATOM 4741 C CA . GLU B 1 202 ? -4.07 2.303 -5.531 1 95.94 202 GLU B CA 1
ATOM 4742 C C . GLU B 1 202 ? -3.9 0.847 -5.113 1 95.94 202 GLU B C 1
ATOM 4744 O O . GLU B 1 202 ? -4.469 -0.055 -5.734 1 95.94 202 GLU B O 1
ATOM 4749 N N . TYR B 1 203 ? -3.145 0.656 -4.078 1 95.94 203 TYR B N 1
ATOM 4750 C CA . TYR B 1 203 ? -2.957 -0.68 -3.523 1 95.94 203 TYR B CA 1
ATOM 4751 C C . TYR B 1 203 ? -4.289 -1.283 -3.096 1 95.94 203 TYR B C 1
ATOM 4753 O O . TYR B 1 203 ? -4.594 -2.432 -3.428 1 95.94 203 TYR B O 1
ATOM 4761 N N . CYS B 1 204 ? -5.012 -0.545 -2.416 1 95.81 204 CYS B N 1
ATOM 4762 C CA . CYS B 1 204 ? -6.309 -1.008 -1.936 1 95.81 204 CYS B CA 1
ATOM 4763 C C . CYS B 1 204 ? -7.238 -1.335 -3.1 1 95.81 204 CYS B C 1
ATOM 4765 O O . CYS B 1 204 ? -7.984 -2.314 -3.047 1 95.81 204 CYS B O 1
ATOM 4767 N N . CYS B 1 205 ? -7.215 -0.543 -4.156 1 96 205 CYS B N 1
ATOM 4768 C CA . CYS B 1 205 ? -8.039 -0.772 -5.336 1 96 205 CYS B CA 1
ATOM 4769 C C . CYS B 1 205 ? -7.699 -2.104 -5.992 1 96 205 CYS B C 1
ATOM 4771 O O . CYS B 1 205 ? -8.594 -2.852 -6.391 1 96 205 CYS B O 1
ATOM 4773 N N . GLU B 1 206 ? -6.406 -2.391 -6.074 1 95.75 206 GLU B N 1
ATOM 4774 C CA . GLU B 1 206 ? -5.984 -3.662 -6.652 1 95.75 206 GLU B CA 1
ATOM 4775 C C . GLU B 1 206 ? -6.43 -4.84 -5.793 1 95.75 206 GLU B C 1
ATOM 4777 O O . GLU B 1 206 ? -6.828 -5.879 -6.312 1 95.75 206 GLU B O 1
ATOM 4782 N N . MET B 1 207 ? -6.363 -4.676 -4.504 1 96.25 207 MET B N 1
ATOM 4783 C CA . MET B 1 207 ? -6.773 -5.73 -3.58 1 96.25 207 MET B CA 1
ATOM 4784 C C . MET B 1 207 ? -8.266 -6.027 -3.725 1 96.25 207 MET B C 1
ATOM 4786 O O . MET B 1 207 ? -8.688 -7.18 -3.615 1 96.25 207 MET B O 1
ATOM 4790 N N . LYS B 1 208 ? -9.016 -5.047 -3.996 1 96.62 208 LYS B N 1
ATOM 4791 C CA . LYS B 1 208 ? -10.461 -5.211 -4.156 1 96.62 208 LYS B CA 1
ATOM 4792 C C . LYS B 1 208 ? -10.789 -6.012 -5.414 1 96.62 208 LYS B C 1
ATOM 4794 O O . LYS B 1 208 ? -11.844 -6.645 -5.496 1 96.62 208 LYS B O 1
ATOM 4799 N N . GLU B 1 209 ? -9.906 -5.91 -6.332 1 96.44 209 GLU B N 1
ATOM 4800 C CA . GLU B 1 209 ? -10.07 -6.723 -7.535 1 96.44 209 GLU B CA 1
ATOM 4801 C C . GLU B 1 209 ? -9.562 -8.148 -7.309 1 96.44 209 GLU B C 1
ATOM 4803 O O . GLU B 1 209 ? -9.977 -9.07 -8.016 1 96.44 209 GLU B O 1
ATOM 4808 N N . TYR B 1 210 ? -8.703 -8.336 -6.352 1 96.44 210 TYR B N 1
ATOM 4809 C CA . TYR B 1 210 ? -8.016 -9.602 -6.086 1 96.44 210 TYR B CA 1
ATOM 4810 C C . TYR B 1 210 ? -8.945 -10.586 -5.383 1 96.44 210 TYR B C 1
ATOM 4812 O O . TYR B 1 210 ? -9.008 -11.758 -5.758 1 96.44 210 TYR B O 1
ATOM 4820 N N . GLY B 1 211 ? -9.719 -10.133 -4.418 1 95.56 211 GLY B N 1
ATOM 4821 C CA . GLY B 1 211 ? -10.602 -10.961 -3.613 1 95.56 211 GLY B CA 1
ATOM 4822 C C . GLY B 1 211 ? -11.641 -11.695 -4.434 1 95.56 211 GLY B C 1
ATOM 4823 O O . GLY B 1 211 ? -11.719 -12.922 -4.395 1 95.56 211 GLY B O 1
ATOM 4824 N N . PRO B 1 212 ? -12.344 -10.977 -5.27 1 96.5 212 PRO B N 1
ATOM 4825 C CA . PRO B 1 212 ? -13.445 -11.578 -6.031 1 96.5 212 PRO B CA 1
ATOM 4826 C C . PRO B 1 212 ? -12.984 -12.711 -6.941 1 96.5 212 PRO B C 1
ATOM 4828 O O . PRO B 1 212 ? -13.758 -13.633 -7.219 1 96.5 212 PRO B O 1
ATOM 4831 N N . ILE B 1 213 ? -11.789 -12.68 -7.371 1 96.94 213 ILE B N 1
ATOM 4832 C CA . ILE B 1 213 ? -11.289 -13.734 -8.25 1 96.94 213 ILE B CA 1
ATOM 4833 C C . ILE B 1 213 ? -11.281 -15.07 -7.512 1 96.94 213 ILE B C 1
ATOM 4835 O O . ILE B 1 213 ? -11.578 -16.109 -8.094 1 96.94 213 ILE B O 1
ATOM 4839 N N . HIS B 1 214 ? -10.883 -15.07 -6.211 1 97.31 214 HIS B N 1
ATOM 4840 C CA . HIS B 1 214 ? -10.898 -16.281 -5.402 1 97.31 214 HIS B CA 1
ATOM 4841 C C . HIS B 1 214 ? -12.32 -16.812 -5.223 1 97.31 214 HIS B C 1
ATOM 4843 O O . HIS B 1 214 ? -12.547 -18.016 -5.281 1 97.31 214 HIS B O 1
ATOM 4849 N N . THR B 1 215 ? -13.234 -15.891 -5.055 1 96.94 215 THR B N 1
ATOM 4850 C CA . THR B 1 215 ? -14.633 -16.281 -4.93 1 96.94 215 THR B CA 1
ATOM 4851 C C . THR B 1 215 ? -15.133 -16.922 -6.223 1 96.94 215 THR B C 1
ATOM 4853 O O . THR B 1 215 ? -15.797 -17.969 -6.195 1 96.94 215 THR B O 1
ATOM 4856 N N . LEU B 1 216 ? -14.805 -16.297 -7.336 1 96.56 216 LEU B N 1
ATOM 4857 C CA . LEU B 1 216 ? -15.188 -16.844 -8.633 1 96.56 216 LEU B CA 1
ATOM 4858 C C . LEU B 1 216 ? -14.578 -18.234 -8.836 1 96.56 216 LEU B C 1
ATOM 4860 O O . LEU B 1 216 ? -15.258 -19.156 -9.281 1 96.56 216 LEU B O 1
ATOM 4864 N N . TRP B 1 217 ? -13.312 -18.375 -8.484 1 96.75 217 TRP B N 1
ATOM 4865 C CA . TRP B 1 217 ? -12.602 -19.641 -8.625 1 96.75 217 TRP B CA 1
ATOM 4866 C C . TRP B 1 217 ? -13.219 -20.703 -7.738 1 96.75 217 TRP B C 1
ATOM 4868 O O . TRP B 1 217 ? -13.289 -21.875 -8.125 1 96.75 217 TRP B O 1
ATOM 4878 N N . SER B 1 218 ? -13.695 -20.375 -6.578 1 96.31 218 SER B N 1
ATOM 4879 C CA . SER B 1 218 ? -14.266 -21.328 -5.633 1 96.31 218 SER B CA 1
ATOM 4880 C C . SER B 1 218 ? -15.484 -22.016 -6.215 1 96.31 218 SER B C 1
ATOM 4882 O O . SER B 1 218 ? -15.789 -23.156 -5.855 1 96.31 218 SER B O 1
ATOM 4884 N N . ALA B 1 219 ? -16.156 -21.359 -7.156 1 94.44 219 ALA B N 1
ATOM 4885 C CA . ALA B 1 219 ? -17.344 -21.938 -7.777 1 94.44 219 ALA B CA 1
ATOM 4886 C C . ALA B 1 219 ? -16.984 -23.078 -8.711 1 94.44 219 ALA B C 1
ATOM 4888 O O . ALA B 1 219 ? -17.828 -23.938 -9.016 1 94.44 219 ALA B O 1
ATOM 4889 N N . SER B 1 220 ? -15.758 -23.125 -9.141 1 93.12 220 SER B N 1
ATOM 4890 C CA . SER B 1 220 ? -15.328 -24.125 -10.109 1 93.12 220 SER B CA 1
ATOM 4891 C C . SER B 1 220 ? -14.547 -25.25 -9.43 1 93.12 220 SER B C 1
ATOM 4893 O O . SER B 1 220 ? -14.102 -26.188 -10.094 1 93.12 220 SER B O 1
ATOM 4895 N N . GLU B 1 221 ? -14.359 -25.062 -8.102 1 93.38 221 GLU B N 1
ATOM 4896 C CA . GLU B 1 221 ? -13.555 -26.047 -7.395 1 93.38 221 GLU B CA 1
ATOM 4897 C C . GLU B 1 221 ? -14.391 -26.797 -6.355 1 93.38 221 GLU B C 1
ATOM 4899 O O . GLU B 1 221 ? -15.383 -26.266 -5.848 1 93.38 221 GLU B O 1
ATOM 4904 N N . GLU B 1 222 ? -14.055 -28 -6.047 1 87.88 222 GLU B N 1
ATOM 4905 C CA . GLU B 1 222 ? -14.773 -28.797 -5.051 1 87.88 222 GLU B CA 1
ATOM 4906 C C . GLU B 1 222 ? -14.016 -28.828 -3.725 1 87.88 222 GLU B C 1
ATOM 4908 O O . GLU B 1 222 ? -14.57 -28.469 -2.682 1 87.88 222 GLU B O 1
ATOM 4913 N N . ASP B 1 223 ? -12.789 -29.094 -3.699 1 89.12 223 ASP B N 1
ATOM 4914 C CA . ASP B 1 223 ? -12.039 -29.328 -2.469 1 89.12 223 ASP B CA 1
ATOM 4915 C C . ASP B 1 223 ? -11.352 -28.062 -1.992 1 89.12 223 ASP B C 1
ATOM 4917 O O . ASP B 1 223 ? -10.766 -28.031 -0.911 1 89.12 223 ASP B O 1
ATOM 4921 N N . LEU B 1 224 ? -11.438 -27 -2.777 1 93.56 224 LEU B N 1
ATOM 4922 C CA . LEU B 1 224 ? -10.742 -25.766 -2.428 1 93.56 224 LEU B CA 1
ATOM 4923 C C . LEU B 1 224 ? -11.734 -24.672 -2.061 1 93.56 224 LEU B C 1
ATOM 4925 O O . LEU B 1 224 ? -11.336 -23.531 -1.817 1 93.56 224 LEU B O 1
ATOM 4929 N N . VAL B 1 225 ? -12.945 -24.969 -1.98 1 94.88 225 VAL B N 1
ATOM 4930 C CA . VAL B 1 225 ? -14.008 -23.984 -1.836 1 94.88 225 VAL B CA 1
ATOM 4931 C C . VAL B 1 225 ? -13.789 -23.172 -0.562 1 94.88 225 VAL B C 1
ATOM 4933 O O . VAL B 1 225 ? -13.742 -21.938 -0.606 1 94.88 225 VAL B O 1
ATOM 4936 N N . ASP B 1 226 ? -13.555 -23.828 0.556 1 93.94 226 ASP B N 1
ATOM 4937 C CA . ASP B 1 226 ? -13.445 -23.141 1.846 1 93.94 226 ASP B CA 1
ATOM 4938 C C . ASP B 1 226 ? -12.188 -22.281 1.908 1 93.94 226 ASP B C 1
ATOM 4940 O O . ASP B 1 226 ? -12.219 -21.172 2.424 1 93.94 226 ASP B O 1
ATOM 4944 N N . SER B 1 227 ? -11.125 -22.812 1.409 1 95.56 227 SER B N 1
ATOM 4945 C CA . SER B 1 227 ? -9.867 -22.062 1.402 1 95.56 227 SER B CA 1
ATOM 4946 C C . SER B 1 227 ? -9.977 -20.812 0.538 1 95.56 227 SER B C 1
ATOM 4948 O O . SER B 1 227 ? -9.555 -19.734 0.949 1 95.56 227 SER B O 1
ATOM 4950 N N . LEU B 1 228 ? -10.57 -20.984 -0.63 1 97.5 228 LEU B N 1
ATOM 4951 C CA . LEU B 1 228 ? -10.695 -19.875 -1.568 1 97.5 228 LEU B CA 1
ATOM 4952 C C . LEU B 1 228 ? -11.648 -18.812 -1.023 1 97.5 228 LEU B C 1
ATOM 4954 O O . LEU B 1 228 ? -11.328 -17.625 -1.048 1 97.5 228 LEU B O 1
ATOM 4958 N N . LYS B 1 229 ? -12.727 -19.203 -0.538 1 97.12 229 LYS B N 1
ATOM 4959 C CA . LYS B 1 229 ? -13.68 -18.266 0.055 1 97.12 229 LYS B CA 1
ATOM 4960 C C . LYS B 1 229 ? -13.094 -17.594 1.299 1 97.12 229 LYS B C 1
ATOM 4962 O O . LYS B 1 229 ? -13.359 -16.422 1.566 1 97.12 229 LYS B O 1
ATOM 4967 N N . GLY B 1 230 ? -12.383 -18.406 2.072 1 97.12 230 GLY B N 1
ATOM 4968 C CA . GLY B 1 230 ? -11.703 -17.859 3.238 1 97.12 230 GLY B CA 1
ATOM 4969 C C . GLY B 1 230 ? -10.727 -16.75 2.896 1 97.12 230 GLY B C 1
ATOM 4970 O O . GLY B 1 230 ? -10.727 -15.703 3.531 1 97.12 230 GLY B O 1
ATOM 4971 N N . VAL B 1 231 ? -9.906 -16.984 1.91 1 97.69 231 VAL B N 1
ATOM 4972 C CA . VAL B 1 231 ? -8.938 -15.984 1.472 1 97.69 231 VAL B CA 1
ATOM 4973 C C . VAL B 1 231 ? -9.664 -14.734 0.968 1 97.69 231 VAL B C 1
ATOM 4975 O O . VAL B 1 231 ? -9.297 -13.609 1.313 1 97.69 231 VAL B O 1
ATOM 4978 N N . ALA B 1 232 ? -10.68 -14.953 0.128 1 98 232 ALA B N 1
ATOM 4979 C CA . ALA B 1 232 ? -11.477 -13.844 -0.391 1 98 232 ALA B CA 1
ATOM 4980 C C . ALA B 1 232 ? -12.055 -13 0.746 1 98 232 ALA B C 1
ATOM 4982 O O . ALA B 1 232 ? -12.016 -11.773 0.696 1 98 232 ALA B O 1
ATOM 4983 N N . GLY B 1 233 ? -12.57 -13.68 1.726 1 98 233 GLY B N 1
ATOM 4984 C CA . GLY B 1 233 ? -13.109 -12.984 2.881 1 98 233 GLY B CA 1
ATOM 4985 C C . GLY B 1 233 ? -12.07 -12.18 3.639 1 98 233 GLY B C 1
ATOM 4986 O O . GLY B 1 233 ? -12.344 -11.062 4.078 1 98 233 GLY B O 1
ATOM 4987 N N . CYS B 1 234 ? -10.945 -12.75 3.836 1 98.25 234 CYS B N 1
ATOM 4988 C CA . CYS B 1 234 ? -9.852 -12.055 4.512 1 98.25 234 CYS B CA 1
ATOM 4989 C C . CYS B 1 234 ? -9.469 -10.781 3.76 1 98.25 234 CYS B C 1
ATOM 4991 O O . CYS B 1 234 ? -9.297 -9.727 4.367 1 98.25 234 CYS B O 1
ATOM 4993 N N . ILE B 1 235 ? -9.32 -10.906 2.447 1 98.19 235 ILE B N 1
ATOM 4994 C CA . ILE B 1 235 ? -8.938 -9.766 1.622 1 98.19 235 ILE B CA 1
ATOM 4995 C C . ILE B 1 235 ? -9.984 -8.664 1.752 1 98.19 235 ILE B C 1
ATOM 4997 O O . ILE B 1 235 ? -9.641 -7.488 1.927 1 98.19 235 ILE B O 1
ATOM 5001 N N . ASP B 1 236 ? -11.18 -9.055 1.697 1 98.06 236 ASP B N 1
ATOM 5002 C CA . ASP B 1 236 ? -12.273 -8.086 1.798 1 98.06 236 ASP B CA 1
ATOM 5003 C C . ASP B 1 236 ? -12.234 -7.355 3.137 1 98.06 236 ASP B C 1
ATOM 5005 O O . ASP B 1 236 ? -12.344 -6.129 3.182 1 98.06 236 ASP B O 1
ATOM 5009 N N . LYS B 1 237 ? -12.117 -8.062 4.215 1 98.38 237 LYS B N 1
ATOM 5010 C CA . LYS B 1 237 ? -12.062 -7.477 5.551 1 98.38 237 LYS B CA 1
ATOM 5011 C C . LYS B 1 237 ? -10.859 -6.551 5.699 1 98.38 237 LYS B C 1
ATOM 5013 O O . LYS B 1 237 ? -10.969 -5.469 6.281 1 98.38 237 LYS B O 1
ATOM 5018 N N . CYS B 1 238 ? -9.789 -6.996 5.195 1 98.06 238 CYS B N 1
ATOM 5019 C CA . CYS B 1 238 ? -8.586 -6.176 5.281 1 98.06 238 CYS B CA 1
ATOM 5020 C C . CYS B 1 238 ? -8.727 -4.906 4.449 1 98.06 238 CYS B C 1
ATOM 5022 O O . CYS B 1 238 ? -8.234 -3.846 4.84 1 98.06 238 CYS B O 1
ATOM 5024 N N . CYS B 1 239 ? -9.391 -5.008 3.295 1 97.38 239 CYS B N 1
ATOM 5025 C CA . CYS B 1 239 ? -9.633 -3.83 2.471 1 97.38 239 CYS B CA 1
ATOM 5026 C C . CYS B 1 239 ? -10.516 -2.828 3.203 1 97.38 239 CYS B C 1
ATOM 5028 O O . CYS B 1 239 ? -10.25 -1.626 3.182 1 97.38 239 CYS B O 1
ATOM 5030 N N . LYS B 1 240 ? -11.523 -3.283 3.834 1 97.75 240 LYS B N 1
ATOM 5031 C CA . LYS B 1 240 ? -12.406 -2.41 4.602 1 97.75 240 LYS B CA 1
ATOM 5032 C C . LYS B 1 240 ? -11.656 -1.722 5.734 1 97.75 240 LYS B C 1
ATOM 5034 O O . LYS B 1 240 ? -11.852 -0.531 5.984 1 97.75 240 LYS B O 1
ATOM 5039 N N . ALA B 1 241 ? -10.844 -2.492 6.398 1 97.88 241 ALA B N 1
ATOM 5040 C CA . ALA B 1 241 ? -10.023 -1.92 7.457 1 97.88 241 ALA B CA 1
ATOM 5041 C C . ALA B 1 241 ? -9.078 -0.853 6.902 1 97.88 241 ALA B C 1
ATOM 5043 O O . ALA B 1 241 ? -8.875 0.189 7.527 1 97.88 241 ALA B O 1
ATOM 5044 N N . THR B 1 242 ? -8.5 -1.149 5.777 1 97.44 242 THR B N 1
ATOM 5045 C CA . THR B 1 242 ? -7.609 -0.201 5.121 1 97.44 242 THR B CA 1
ATOM 5046 C C . THR B 1 242 ? -8.344 1.096 4.793 1 97.44 242 THR B C 1
ATOM 5048 O O . THR B 1 242 ? -7.816 2.188 5.02 1 97.44 242 THR B O 1
ATOM 5051 N N . GLU B 1 243 ? -9.492 1.025 4.266 1 96.12 243 GLU B N 1
ATOM 5052 C CA . GLU B 1 243 ? -10.281 2.193 3.896 1 96.12 243 GLU B CA 1
ATOM 5053 C C . GLU B 1 243 ? -10.609 3.049 5.121 1 96.12 243 GLU B C 1
ATOM 5055 O O . GLU B 1 243 ? -10.586 4.277 5.047 1 96.12 243 GLU B O 1
ATOM 5060 N N . LYS B 1 244 ? -10.898 2.4 6.184 1 96 244 LYS B N 1
ATOM 5061 C CA . LYS B 1 244 ? -11.172 3.121 7.426 1 96 244 LYS B CA 1
ATOM 5062 C C . LYS B 1 244 ? -9.938 3.867 7.91 1 96 244 LYS B C 1
ATOM 5064 O O . LYS B 1 244 ? -10.023 5.02 8.336 1 96 244 LYS B O 1
ATOM 5069 N N . ARG B 1 245 ? -8.859 3.209 7.859 1 95.94 245 ARG B N 1
ATOM 5070 C CA . ARG B 1 245 ? -7.613 3.848 8.258 1 95.94 245 ARG B CA 1
ATOM 5071 C C . ARG B 1 245 ? -7.293 5.035 7.355 1 95.94 245 ARG B C 1
ATOM 5073 O O . ARG B 1 245 ? -6.883 6.094 7.832 1 95.94 245 ARG B O 1
ATOM 5080 N N . MET B 1 246 ? -7.492 4.871 6.062 1 94.56 246 MET B N 1
ATOM 5081 C CA . MET B 1 246 ? -7.223 5.934 5.098 1 94.56 246 MET B CA 1
ATOM 5082 C C . MET B 1 246 ? -8.133 7.133 5.344 1 94.56 246 MET B C 1
ATOM 5084 O O . MET B 1 246 ? -7.707 8.281 5.199 1 94.56 246 MET B O 1
ATOM 5088 N N . ALA B 1 247 ? -9.328 6.859 5.691 1 90.62 247 ALA B N 1
ATOM 5089 C CA . ALA B 1 247 ? -10.266 7.934 6.004 1 90.62 247 ALA B CA 1
ATOM 5090 C C . ALA B 1 247 ? -9.781 8.758 7.191 1 90.62 247 ALA B C 1
ATOM 5092 O O . ALA B 1 247 ? -9.867 9.992 7.18 1 90.62 247 ALA B O 1
ATOM 5093 N N . GLY B 1 248 ? -9.227 8.047 8.125 1 87.25 248 GLY B N 1
ATOM 5094 C CA . GLY B 1 248 ? -8.664 8.742 9.273 1 87.25 248 GLY B CA 1
ATOM 5095 C C . GLY B 1 248 ? -7.496 9.641 8.914 1 87.25 248 GLY B C 1
ATOM 5096 O O . GLY B 1 248 ? -7.375 10.75 9.43 1 87.25 248 GLY B O 1
ATOM 5097 N N . LEU B 1 249 ? -6.668 9.211 8.062 1 88.56 249 LEU B N 1
ATOM 5098 C CA . LEU B 1 249 ? -5.508 9.992 7.633 1 88.56 249 LEU B CA 1
ATOM 5099 C C . LEU B 1 249 ? -5.941 11.219 6.84 1 88.56 249 LEU B C 1
ATOM 5101 O O . LEU B 1 249 ? -5.426 12.312 7.059 1 88.56 249 LEU B O 1
ATOM 5105 N N . SER B 1 250 ? -6.91 11.055 5.969 1 89.62 250 SER B N 1
ATOM 5106 C CA . SER B 1 250 ? -7.383 12.133 5.109 1 89.62 250 SER B CA 1
ATOM 5107 C C . SER B 1 250 ? -8.141 13.18 5.914 1 89.62 250 SER B C 1
ATOM 5109 O O . SER B 1 250 ? -8.188 14.352 5.523 1 89.62 250 SER B O 1
ATOM 5111 N N . GLU B 1 251 ? -8.641 12.781 7.051 1 88.88 251 GLU B N 1
ATOM 5112 C CA . GLU B 1 251 ? -9.484 13.68 7.828 1 88.88 251 GLU B CA 1
ATOM 5113 C C . GLU B 1 251 ? -8.68 14.398 8.906 1 88.88 251 GLU B C 1
ATOM 5115 O O . GLU B 1 251 ? -9.141 15.391 9.484 1 88.88 251 GLU B O 1
ATOM 5120 N N . ASN B 1 252 ? -7.543 13.953 9.148 1 91.75 252 ASN B N 1
ATOM 5121 C CA . ASN B 1 252 ? -6.828 14.531 10.281 1 91.75 252 ASN B CA 1
ATOM 5122 C C . ASN B 1 252 ? -5.379 14.852 9.914 1 91.75 252 ASN B C 1
ATOM 5124 O O . ASN B 1 252 ? -5.023 16.016 9.742 1 91.75 252 ASN B O 1
ATOM 5128 N N . LEU B 1 253 ? -4.578 13.836 9.633 1 94.31 253 LEU B N 1
ATOM 5129 C CA . LEU B 1 253 ? -3.15 14.031 9.422 1 94.31 253 LEU B CA 1
ATOM 5130 C C . LEU B 1 253 ? -2.902 15 8.266 1 94.31 253 LEU B C 1
ATOM 5132 O O . LEU B 1 253 ? -2.195 16 8.43 1 94.31 253 LEU B O 1
ATOM 5136 N N . ILE B 1 254 ? -3.518 14.797 7.148 1 94.31 254 ILE B N 1
ATOM 5137 C CA . ILE B 1 254 ? -3.23 15.539 5.93 1 94.31 254 ILE B CA 1
ATOM 5138 C C . ILE B 1 254 ? -3.695 16.984 6.094 1 94.31 254 ILE B C 1
ATOM 5140 O O . ILE B 1 254 ? -2.926 17.922 5.859 1 94.31 254 ILE B O 1
ATOM 5144 N N . PRO B 1 255 ? -4.883 17.188 6.664 1 93.31 255 PRO B N 1
ATOM 5145 C CA . PRO B 1 255 ? -5.328 18.562 6.852 1 93.31 255 PRO B CA 1
ATOM 5146 C C . PRO B 1 255 ? -4.48 19.312 7.875 1 93.31 255 PRO B C 1
ATOM 5148 O O . PRO B 1 255 ? -4.203 20.5 7.691 1 93.31 255 PRO B O 1
ATOM 5151 N N . VAL B 1 256 ? -4.082 18.656 8.891 1 95.69 256 VAL B N 1
ATOM 5152 C CA . VAL B 1 256 ? -3.299 19.312 9.93 1 95.69 256 VAL B CA 1
ATOM 5153 C C . VAL B 1 256 ? -1.935 19.719 9.367 1 95.69 256 VAL B C 1
ATOM 5155 O O . VAL B 1 256 ? -1.475 20.844 9.586 1 95.69 256 VAL B O 1
ATOM 5158 N N . VAL B 1 257 ? -1.323 18.797 8.695 1 96.44 257 VAL B N 1
ATOM 5159 C CA . VAL B 1 257 ? -0.03 19.094 8.086 1 96.44 257 VAL B CA 1
ATOM 5160 C C . VAL B 1 257 ? -0.175 20.266 7.109 1 96.44 257 VAL B C 1
ATOM 5162 O O . VAL B 1 257 ? 0.642 21.188 7.109 1 96.44 257 VAL B O 1
ATOM 5165 N N . HIS B 1 258 ? -1.229 20.266 6.371 1 95.62 258 HIS B N 1
ATOM 5166 C CA . HIS B 1 258 ? -1.445 21.328 5.395 1 95.62 258 HIS B CA 1
ATOM 5167 C C . HIS B 1 258 ? -1.694 22.672 6.082 1 95.62 258 HIS B C 1
ATOM 5169 O O . HIS B 1 258 ? -1.264 23.719 5.59 1 95.62 258 HIS B O 1
ATOM 5175 N N . GLU B 1 259 ? -2.412 22.641 7.129 1 96.25 259 GLU B N 1
ATOM 5176 C CA . GLU B 1 259 ? -2.625 23.844 7.918 1 96.25 259 GLU B CA 1
ATOM 5177 C C . GLU B 1 259 ? -1.298 24.5 8.297 1 96.25 259 GLU B C 1
ATOM 5179 O O . GLU B 1 259 ? -1.165 25.719 8.258 1 96.25 259 GLU B O 1
ATOM 5184 N N . TYR B 1 260 ? -0.363 23.734 8.586 1 97.75 260 TYR B N 1
ATOM 5185 C CA . TYR B 1 260 ? 0.908 24.266 9.055 1 97.75 260 TYR B CA 1
ATOM 5186 C C . TYR B 1 260 ? 1.792 24.672 7.875 1 97.75 260 TYR B C 1
ATOM 5188 O O . TYR B 1 260 ? 2.727 25.453 8.031 1 97.75 260 TYR B O 1
ATOM 5196 N N . VAL B 1 261 ? 1.487 24.141 6.707 1 97.44 261 VAL B N 1
ATOM 5197 C CA . VAL B 1 261 ? 2.076 24.719 5.504 1 97.44 261 VAL B CA 1
ATOM 5198 C C . VAL B 1 261 ? 1.604 26.156 5.34 1 97.44 261 VAL B C 1
ATOM 5200 O O . VAL B 1 261 ? 2.412 27.062 5.098 1 97.44 261 VAL B O 1
ATOM 5203 N N . LEU B 1 262 ? 0.351 26.359 5.609 1 96.56 262 LEU B N 1
ATOM 5204 C CA . LEU B 1 262 ? -0.213 27.703 5.52 1 96.56 262 LEU B CA 1
ATOM 5205 C C . LEU B 1 262 ? 0.344 28.594 6.621 1 96.56 262 LEU B C 1
ATOM 5207 O O . LEU B 1 262 ? 0.65 29.766 6.379 1 96.56 262 LEU B O 1
ATOM 5211 N N . TYR B 1 263 ? 0.518 28.047 7.801 1 97.38 263 TYR B N 1
ATOM 5212 C CA . TYR B 1 263 ? 1.106 28.797 8.906 1 97.38 263 TYR B CA 1
ATOM 5213 C C . TYR B 1 263 ? 2.506 29.281 8.547 1 97.38 263 TYR B C 1
ATOM 5215 O O . TYR B 1 263 ? 2.91 30.375 8.953 1 97.38 263 TYR B O 1
ATOM 5223 N N . SER B 1 264 ? 3.234 28.453 7.859 1 97.25 264 SER B N 1
ATOM 5224 C CA . SER B 1 264 ? 4.602 28.828 7.527 1 97.25 264 SER B CA 1
ATOM 5225 C C . SER B 1 264 ? 4.637 30.109 6.707 1 97.25 264 SER B C 1
ATOM 5227 O O . SER B 1 264 ? 5.508 30.969 6.902 1 97.25 264 SER B O 1
ATOM 5229 N N . GLU B 1 265 ? 3.662 30.297 5.879 1 95.56 265 GLU B N 1
ATOM 5230 C CA . GLU B 1 265 ? 3.559 31.516 5.082 1 95.56 265 GLU B CA 1
ATOM 5231 C C . GLU B 1 265 ? 3.168 32.719 5.949 1 95.56 265 GLU B C 1
ATOM 5233 O O . GLU B 1 265 ? 3.715 33.812 5.793 1 95.56 265 GLU B O 1
ATOM 5238 N N . ILE B 1 266 ? 2.285 32.469 6.805 1 96.25 266 ILE B N 1
ATOM 5239 C CA . ILE B 1 266 ? 1.801 33.531 7.688 1 96.25 266 ILE B CA 1
ATOM 5240 C C . ILE B 1 266 ? 2.934 34 8.586 1 96.25 266 ILE B C 1
ATOM 5242 O O . ILE B 1 266 ? 3.08 35.188 8.828 1 96.25 266 ILE B O 1
ATOM 5246 N N . LEU B 1 267 ? 3.727 33.031 9.078 1 97.06 267 LEU B N 1
ATOM 5247 C CA . LEU B 1 267 ? 4.867 33.375 9.922 1 97.06 267 LEU B CA 1
ATOM 5248 C C . LEU B 1 267 ? 5.871 34.25 9.172 1 97.06 267 LEU B C 1
ATOM 5250 O O . LEU B 1 267 ? 6.375 35.219 9.711 1 97.06 267 LEU B O 1
ATOM 5254 N N . MET B 1 268 ? 6.074 33.906 7.973 1 95.5 268 MET B N 1
ATOM 5255 C CA . MET B 1 268 ? 7.008 34.656 7.145 1 95.5 268 MET B CA 1
ATOM 5256 C C . MET B 1 268 ? 6.52 36.094 6.938 1 95.5 268 MET B C 1
ATOM 5258 O O . MET B 1 268 ? 7.305 37.031 7.035 1 95.5 268 MET B O 1
ATOM 5262 N N . VAL B 1 269 ? 5.273 36.25 6.695 1 94 269 VAL B N 1
ATOM 5263 C CA . VAL B 1 269 ? 4.684 37.562 6.438 1 94 269 VAL B CA 1
ATOM 5264 C C . VAL B 1 269 ? 4.734 38.406 7.707 1 94 269 VAL B C 1
ATOM 5266 O O . VAL B 1 269 ? 5.039 39.594 7.652 1 94 269 VAL B O 1
ATOM 5269 N N . ALA B 1 270 ? 4.418 37.781 8.844 1 94.06 270 ALA B N 1
ATOM 5270 C CA . ALA B 1 270 ? 4.461 38.5 10.117 1 94.06 270 ALA B CA 1
ATOM 5271 C C . ALA B 1 270 ? 5.871 39 10.422 1 94.06 270 ALA B C 1
ATOM 5273 O O . ALA B 1 270 ? 6.055 40.125 10.883 1 94.06 270 ALA B O 1
ATOM 5274 N N . LEU B 1 271 ? 6.887 38.188 10.117 1 94.94 271 LEU B N 1
ATOM 5275 C CA . LEU B 1 271 ? 8.281 38.562 10.336 1 94.94 271 LEU B CA 1
ATOM 5276 C C . LEU B 1 271 ? 8.688 39.688 9.406 1 94.94 271 LEU B C 1
ATOM 5278 O O . LEU B 1 271 ? 9.383 40.625 9.82 1 94.94 271 LEU B O 1
ATOM 5282 N N . LYS B 1 272 ? 8.219 39.656 8.219 1 93.75 272 LYS B N 1
ATOM 5283 C CA . LYS B 1 272 ? 8.523 40.688 7.242 1 93.75 272 LYS B CA 1
ATOM 5284 C C . LYS B 1 272 ? 7.898 42.031 7.645 1 93.75 272 LYS B C 1
ATOM 5286 O O . LYS B 1 272 ? 8.516 43.062 7.488 1 93.75 272 LYS B O 1
ATOM 5291 N N . ARG B 1 273 ? 6.691 41.938 8.117 1 92.81 273 ARG B N 1
ATOM 5292 C CA . ARG B 1 273 ? 6.008 43.156 8.562 1 92.81 273 ARG B CA 1
ATOM 5293 C C . ARG B 1 273 ? 6.723 43.781 9.75 1 92.81 273 ARG B C 1
ATOM 5295 O O . ARG B 1 273 ? 6.867 45.031 9.812 1 92.81 273 ARG B O 1
ATOM 5302 N N . ARG B 1 274 ? 7.121 42.938 10.633 1 93.25 274 ARG B N 1
ATOM 5303 C CA . ARG B 1 274 ? 7.895 43.438 11.758 1 93.25 274 ARG B CA 1
ATOM 5304 C C . ARG B 1 274 ? 9.18 44.125 11.281 1 93.25 274 ARG B C 1
ATOM 5306 O O . ARG B 1 274 ? 9.539 45.188 11.773 1 93.25 274 ARG B O 1
ATOM 5313 N N . ASP B 1 275 ? 9.867 43.562 10.383 1 92.5 275 ASP B N 1
ATOM 5314 C CA . ASP B 1 275 ? 11.102 44.094 9.828 1 92.5 275 ASP B CA 1
ATOM 5315 C C . ASP B 1 275 ? 10.844 45.438 9.156 1 92.5 275 ASP B C 1
ATOM 5317 O O . ASP B 1 275 ? 11.672 46.344 9.219 1 92.5 275 ASP B O 1
ATOM 5321 N N . GLN B 1 276 ? 9.727 45.562 8.523 1 91.56 276 GLN B N 1
ATOM 5322 C CA . GLN B 1 276 ? 9.367 46.781 7.852 1 91.56 276 GLN B CA 1
ATOM 5323 C C . GLN B 1 276 ? 9.203 47.938 8.852 1 91.56 276 GLN B C 1
ATOM 5325 O O . GLN B 1 276 ? 9.594 49.062 8.578 1 91.56 276 GLN B O 1
ATOM 5330 N N . ILE B 1 277 ? 8.633 47.656 9.945 1 91.31 277 ILE B N 1
ATOM 5331 C CA . ILE B 1 277 ? 8.445 48.656 10.992 1 91.31 277 ILE B CA 1
ATOM 5332 C C . ILE B 1 277 ? 9.805 49.125 11.523 1 91.31 277 ILE B C 1
ATOM 5334 O O . ILE B 1 277 ? 10.031 50.312 11.727 1 91.31 277 ILE B O 1
ATOM 5338 N N . GLN B 1 278 ? 10.688 48.156 11.656 1 91.44 278 GLN B N 1
ATOM 5339 C CA . GLN B 1 278 ? 12.039 48.469 12.109 1 91.44 278 GLN B CA 1
ATOM 5340 C C . GLN B 1 278 ? 12.797 49.281 11.055 1 91.44 278 GLN B C 1
ATOM 5342 O O . GLN B 1 278 ? 13.555 50.188 11.391 1 91.44 278 GLN B O 1
ATOM 5347 N N . ALA B 1 279 ? 12.609 48.906 9.844 1 90.94 279 ALA B N 1
ATOM 5348 C CA . ALA B 1 279 ? 13.266 49.625 8.75 1 90.94 279 ALA B CA 1
ATOM 5349 C C . ALA B 1 279 ? 12.828 51.062 8.695 1 90.94 279 ALA B C 1
ATOM 5351 O O . ALA B 1 279 ? 13.625 51.969 8.383 1 90.94 279 ALA B O 1
ATOM 5352 N N . GLU B 1 280 ? 11.57 51.312 8.953 1 89.62 280 GLU B N 1
ATOM 5353 C CA . GLU B 1 280 ? 11.055 52.656 8.984 1 89.62 280 GLU B CA 1
ATOM 5354 C C . GLU B 1 280 ? 11.703 53.469 10.094 1 89.62 280 GLU B C 1
ATOM 5356 O O . GLU B 1 280 ? 12.055 54.656 9.898 1 89.62 280 GLU B O 1
ATOM 5361 N N . LEU B 1 281 ? 11.836 52.875 11.234 1 90.56 281 LEU B N 1
ATOM 5362 C CA . LEU B 1 281 ? 12.516 53.531 12.344 1 90.56 281 LEU B CA 1
ATOM 5363 C C . LEU B 1 281 ? 13.969 53.844 11.992 1 90.56 281 LEU B C 1
ATOM 5365 O O . LEU B 1 281 ? 14.43 54.969 12.211 1 90.56 281 LEU B O 1
ATOM 5369 N N . ASP B 1 282 ? 14.617 52.875 11.398 1 88.81 282 ASP B N 1
ATOM 5370 C CA . ASP B 1 282 ? 16.016 53.031 11.031 1 88.81 282 ASP B CA 1
ATOM 5371 C C . ASP B 1 282 ? 16.188 54.188 10.023 1 88.81 282 ASP B C 1
ATOM 5373 O O . ASP B 1 282 ? 17.141 54.938 10.102 1 88.81 282 ASP B O 1
ATOM 5377 N N . SER B 1 283 ? 15.281 54.25 9.133 1 87.5 283 SER B N 1
ATOM 5378 C CA . SER B 1 283 ? 15.328 55.312 8.102 1 87.5 283 SER B CA 1
ATOM 5379 C C . SER B 1 283 ? 15.148 56.688 8.711 1 87.5 283 SER B C 1
ATOM 5381 O O . SER B 1 283 ? 15.828 57.625 8.312 1 87.5 283 SER B O 1
ATOM 5383 N N . LYS B 1 284 ? 14.25 56.781 9.672 1 87.38 284 LYS B N 1
ATOM 5384 C CA . LYS B 1 284 ? 13.992 58.062 10.32 1 87.38 284 LYS B CA 1
ATOM 5385 C C . LYS B 1 284 ? 15.164 58.469 11.211 1 87.38 284 LYS B C 1
ATOM 5387 O O . LYS B 1 284 ? 15.484 59.656 11.328 1 87.38 284 LYS B O 1
ATOM 5392 N N . VAL B 1 285 ? 15.734 57.5 11.844 1 86.69 285 VAL B N 1
ATOM 5393 C CA . VAL B 1 285 ? 16.891 57.781 12.688 1 86.69 285 VAL B CA 1
ATOM 5394 C C . VAL B 1 285 ? 18.047 58.281 11.828 1 86.69 285 VAL B C 1
ATOM 5396 O O . VAL B 1 285 ? 18.75 59.219 12.211 1 86.69 285 VAL B O 1
ATOM 5399 N N . ASP B 1 286 ? 18.281 57.75 10.688 1 84.56 286 ASP B N 1
ATOM 5400 C CA . ASP B 1 286 ? 19.312 58.188 9.758 1 84.56 286 ASP B CA 1
ATOM 5401 C C . ASP B 1 286 ? 19.047 59.594 9.25 1 84.56 286 ASP B C 1
ATOM 5403 O O . ASP B 1 286 ? 19.969 60.375 9.031 1 84.56 286 ASP B O 1
ATOM 5407 N N . GLY B 1 287 ? 17.781 59.875 9.016 1 81.25 287 GLY B N 1
ATOM 5408 C CA . GLY B 1 287 ? 17.391 61.188 8.547 1 81.25 287 GLY B CA 1
ATOM 5409 C C . GLY B 1 287 ? 17.656 62.281 9.57 1 81.25 287 GLY B C 1
ATOM 5410 O O . GLY B 1 287 ? 18.031 63.406 9.203 1 81.25 287 GLY B O 1
ATOM 5411 N N . LEU B 1 288 ? 17.406 61.969 10.836 1 82.5 288 LEU B N 1
ATOM 5412 C CA . LEU B 1 288 ? 17.641 62.906 11.906 1 82.5 288 LEU B CA 1
ATOM 5413 C C . LEU B 1 288 ? 19.125 63.281 11.992 1 82.5 288 LEU B C 1
ATOM 5415 O O . LEU B 1 288 ? 19.484 64.438 12.289 1 82.5 288 LEU B O 1
ATOM 5419 N N . LEU B 1 289 ? 19.938 62.281 11.773 1 78.44 289 LEU B N 1
ATOM 5420 C CA . LEU B 1 289 ? 21.375 62.5 11.828 1 78.44 289 LEU B CA 1
ATOM 5421 C C . LEU B 1 289 ? 21.828 63.438 10.711 1 78.44 289 LEU B C 1
ATOM 5423 O O . LEU B 1 289 ? 22.812 64.188 10.867 1 78.44 289 LEU B O 1
ATOM 5427 N N . ASN B 1 290 ? 21.062 63.562 9.695 1 77.25 290 ASN B N 1
ATOM 5428 C CA . ASN B 1 290 ? 21.5 64.312 8.531 1 77.25 290 ASN B CA 1
ATOM 5429 C C . ASN B 1 290 ? 20.844 65.688 8.484 1 77.25 290 ASN B C 1
ATOM 5431 O O . ASN B 1 290 ? 21.297 66.562 7.758 1 77.25 290 ASN B O 1
ATOM 5435 N N . LYS B 1 291 ? 19.594 65.875 9.086 1 71.38 291 LYS B N 1
ATOM 5436 C CA . LYS B 1 291 ? 18.875 67.125 8.922 1 71.38 291 LYS B CA 1
ATOM 5437 C C . LYS B 1 291 ? 19.094 68 10.117 1 71.38 291 LYS B C 1
ATOM 5439 O O . LYS B 1 291 ? 19.078 67.562 11.266 1 71.38 291 LYS B O 1
ATOM 5444 N N . LYS B 1 292 ? 19.641 69.25 9.906 1 66.12 292 LYS B N 1
ATOM 5445 C CA . LYS B 1 292 ? 19.953 70.25 10.906 1 66.12 292 LYS B CA 1
ATOM 5446 C C . LYS B 1 292 ? 18.688 71 11.375 1 66.12 292 LYS B C 1
ATOM 5448 O O . LYS B 1 292 ? 18.641 71.5 12.484 1 66.12 292 LYS B O 1
ATOM 5453 N N . THR B 1 293 ? 17.531 70.938 10.578 1 65.06 293 THR B N 1
ATOM 5454 C CA . THR B 1 293 ? 16.328 71.688 10.914 1 65.06 293 THR B CA 1
ATOM 5455 C C . THR B 1 293 ? 15.195 70.75 11.328 1 65.06 293 THR B C 1
ATOM 5457 O O . THR B 1 293 ? 15.133 69.625 10.875 1 65.06 293 THR B O 1
ATOM 5460 N N . GLU B 1 294 ? 14.453 70.938 12.508 1 71.56 294 GLU B N 1
ATOM 5461 C CA . GLU B 1 294 ? 13.227 70.312 13.016 1 71.56 294 GLU B CA 1
ATOM 5462 C C . GLU B 1 294 ? 13.531 69.062 13.844 1 71.56 294 GLU B C 1
ATOM 5464 O O . GLU B 1 294 ? 12.812 68.062 13.75 1 71.56 294 GLU B O 1
ATOM 5469 N N . LYS B 1 295 ? 14.609 69.25 14.438 1 77.44 295 LYS B N 1
ATOM 5470 C CA . LYS B 1 295 ? 15.141 68.125 15.242 1 77.44 295 LYS B CA 1
ATOM 5471 C C . LYS B 1 295 ? 14.133 67.688 16.297 1 77.44 295 LYS B C 1
ATOM 5473 O O . LYS B 1 295 ? 13.977 66.5 16.547 1 77.44 295 LYS B O 1
ATOM 5478 N N . ASP B 1 296 ? 13.391 68.625 16.766 1 79.19 296 ASP B N 1
ATOM 5479 C CA . ASP B 1 296 ? 12.453 68.312 17.828 1 79.19 296 ASP B CA 1
ATOM 5480 C C . ASP B 1 296 ? 11.305 67.438 17.297 1 79.19 296 ASP B C 1
ATOM 5482 O O . ASP B 1 296 ? 10.914 66.438 17.938 1 79.19 296 ASP B O 1
ATOM 5486 N N . LEU B 1 297 ? 10.75 67.812 16.141 1 81.19 297 LEU B N 1
ATOM 5487 C CA . LEU B 1 297 ? 9.656 67.062 15.539 1 81.19 297 LEU B CA 1
ATOM 5488 C C . LEU B 1 297 ? 10.109 65.625 15.141 1 81.19 297 LEU B C 1
ATOM 5490 O O . LEU B 1 297 ? 9.375 64.688 15.344 1 81.19 297 LEU B O 1
ATOM 5494 N N . LEU B 1 298 ? 11.242 65.625 14.711 1 83 298 LEU B N 1
ATOM 5495 C CA . LEU B 1 298 ? 11.797 64.312 14.305 1 83 298 LEU B CA 1
ATOM 5496 C C . LEU B 1 298 ? 12.055 63.438 15.508 1 83 298 LEU B C 1
ATOM 5498 O O . LEU B 1 298 ? 11.859 62.219 15.438 1 83 298 LEU B O 1
ATOM 5502 N N . ALA B 1 299 ? 12.445 64 16.578 1 83.31 299 ALA B N 1
ATOM 5503 C CA . ALA B 1 299 ? 12.695 63.25 17.812 1 83.31 299 ALA B CA 1
ATOM 5504 C C . ALA B 1 299 ? 11.406 62.656 18.359 1 83.31 299 ALA B C 1
ATOM 5506 O O . ALA B 1 299 ? 11.398 61.531 18.891 1 83.31 299 ALA B O 1
ATOM 5507 N N . GLU B 1 300 ? 10.391 63.438 18.219 1 87.62 300 GLU B N 1
ATOM 5508 C CA . GLU B 1 300 ? 9.094 62.938 18.672 1 87.62 300 GLU B CA 1
ATOM 5509 C C . GLU B 1 300 ? 8.609 61.781 17.797 1 87.62 300 GLU B C 1
ATOM 5511 O O . GLU B 1 300 ? 8.062 60.812 18.297 1 87.62 300 GLU B O 1
ATOM 5516 N N . GLU B 1 301 ? 8.812 61.938 16.547 1 87.5 301 GLU B N 1
ATOM 5517 C CA . GLU B 1 301 ? 8.422 60.875 15.609 1 87.5 301 GLU B CA 1
ATOM 5518 C C . GLU B 1 301 ? 9.234 59.625 15.844 1 87.5 301 GLU B C 1
ATOM 5520 O O . GLU B 1 301 ? 8.695 58.5 15.758 1 87.5 301 GLU B O 1
ATOM 5525 N N . ILE B 1 302 ? 10.406 59.75 16.062 1 88.81 302 ILE B N 1
ATOM 5526 C CA . ILE B 1 302 ? 11.297 58.625 16.328 1 88.81 302 ILE B CA 1
ATOM 5527 C C . ILE B 1 302 ? 10.859 57.906 17.609 1 88.81 302 ILE B C 1
ATOM 5529 O O . ILE B 1 302 ? 10.852 56.688 17.672 1 88.81 302 ILE B O 1
ATOM 5533 N N . GLY B 1 303 ? 10.484 58.719 18.609 1 90.75 303 GLY B N 1
ATOM 5534 C CA . GLY B 1 303 ? 9.977 58.125 19.844 1 90.75 303 GLY B CA 1
ATOM 5535 C C . GLY B 1 303 ? 8.742 57.281 19.625 1 90.75 303 GLY B C 1
ATOM 5536 O O . GLY B 1 303 ? 8.617 56.188 20.219 1 90.75 303 GLY B O 1
ATOM 5537 N N . LYS B 1 304 ? 7.891 57.781 18.828 1 91.25 304 LYS B N 1
ATOM 5538 C CA . LYS B 1 304 ? 6.676 57.031 18.516 1 91.25 304 LYS B CA 1
ATOM 5539 C C . LYS B 1 304 ? 6.992 55.75 17.75 1 91.25 304 LYS B C 1
ATOM 5541 O O . LYS B 1 304 ? 6.395 54.688 18 1 91.25 304 LYS B O 1
ATOM 5546 N N . LEU B 1 305 ? 7.895 55.875 16.844 1 90.62 305 LEU B N 1
ATOM 5547 C CA . LEU B 1 305 ? 8.281 54.719 16.031 1 90.62 305 LEU B CA 1
ATOM 5548 C C . LEU B 1 305 ? 9.008 53.688 16.891 1 90.62 305 LEU B C 1
ATOM 5550 O O . LEU B 1 305 ? 8.875 52.469 16.656 1 90.62 305 LEU B O 1
ATOM 5554 N N . GLU B 1 306 ? 9.781 54.125 17.797 1 92.25 306 GLU B N 1
ATOM 5555 C CA . GLU B 1 306 ? 10.453 53.219 18.703 1 92.25 306 GLU B CA 1
ATOM 5556 C C . GLU B 1 306 ? 9.445 52.438 19.531 1 92.25 306 GLU B C 1
ATOM 5558 O O . GLU B 1 306 ? 9.633 51.219 19.766 1 92.25 306 GLU B O 1
ATOM 5563 N N . ASP B 1 307 ? 8.477 53.188 19.984 1 92.94 307 ASP B N 1
ATOM 5564 C CA . ASP B 1 307 ? 7.402 52.5 20.719 1 92.94 307 ASP B CA 1
ATOM 5565 C C . ASP B 1 307 ? 6.695 51.469 19.844 1 92.94 307 ASP B C 1
ATOM 5567 O O . ASP B 1 307 ? 6.328 50.406 20.312 1 92.94 307 ASP B O 1
ATOM 5571 N N . HIS B 1 308 ? 6.543 51.875 18.672 1 91.69 308 HIS B N 1
ATOM 5572 C CA . HIS B 1 308 ? 5.879 51 17.719 1 91.69 308 HIS B CA 1
ATOM 5573 C C . HIS B 1 308 ? 6.691 49.719 17.484 1 91.69 308 HIS B C 1
ATOM 5575 O O . HIS B 1 308 ? 6.133 48.625 17.422 1 91.69 308 HIS B O 1
ATOM 5581 N N . VAL B 1 309 ? 7.914 49.844 17.359 1 92 309 VAL B N 1
ATOM 5582 C CA . VAL B 1 309 ? 8.797 48.719 17.141 1 92 309 VAL B CA 1
ATOM 5583 C C . VAL B 1 309 ? 8.797 47.812 18.359 1 92 309 VAL B C 1
ATOM 5585 O O . VAL B 1 309 ? 8.773 46.594 18.25 1 92 309 VAL B O 1
ATOM 5588 N N . GLU B 1 310 ? 8.852 48.406 19.5 1 93.88 310 GLU B N 1
ATOM 5589 C CA . GLU B 1 310 ? 8.836 47.625 20.75 1 93.88 310 GLU B CA 1
ATOM 5590 C C . GLU B 1 310 ? 7.547 46.844 20.891 1 93.88 310 GLU B C 1
ATOM 5592 O O . GLU B 1 310 ? 7.574 45.656 21.297 1 93.88 310 GLU B O 1
ATOM 5597 N N . CYS B 1 311 ? 6.484 47.5 20.562 1 92.25 311 CYS B N 1
ATOM 5598 C CA . CYS B 1 311 ? 5.195 46.812 20.609 1 92.25 311 CYS B CA 1
ATOM 5599 C C . CYS B 1 311 ? 5.156 45.656 19.609 1 92.25 311 CYS B C 1
ATOM 5601 O O . CYS B 1 311 ? 4.691 44.562 19.938 1 92.25 311 CYS B O 1
ATOM 5603 N N . ALA B 1 312 ? 5.621 45.875 18.469 1 92.88 312 ALA B N 1
ATOM 5604 C CA . ALA B 1 312 ? 5.66 44.875 17.422 1 92.88 312 ALA B CA 1
ATOM 5605 C C . ALA B 1 312 ? 6.523 43.688 17.844 1 92.88 312 ALA B C 1
ATOM 5607 O O . ALA B 1 312 ? 6.148 42.531 17.641 1 92.88 312 ALA B O 1
ATOM 5608 N N . ASN B 1 313 ? 7.676 43.969 18.406 1 94.88 313 ASN B N 1
ATOM 5609 C CA . ASN B 1 313 ? 8.578 42.906 18.875 1 94.88 313 ASN B CA 1
ATOM 5610 C C . ASN B 1 313 ? 7.918 42.031 19.938 1 94.88 313 ASN B C 1
ATOM 5612 O O . ASN B 1 313 ? 7.957 40.812 19.859 1 94.88 313 ASN B O 1
ATOM 5616 N N . ASN B 1 314 ? 7.34 42.719 20.875 1 94.62 314 ASN B N 1
ATOM 5617 C CA . ASN B 1 314 ? 6.73 42 21.984 1 94.62 314 ASN B CA 1
ATOM 5618 C C . ASN B 1 314 ? 5.535 41.188 21.531 1 94.62 314 ASN B C 1
ATOM 5620 O O . ASN B 1 314 ? 5.34 40.031 22 1 94.62 314 ASN B O 1
ATOM 5624 N N . ALA B 1 315 ? 4.734 41.719 20.688 1 93.12 315 ALA B N 1
ATOM 5625 C CA . ALA B 1 315 ? 3.568 41 20.172 1 93.12 315 ALA B CA 1
ATOM 5626 C C . ALA B 1 315 ? 3.982 39.781 19.391 1 93.12 315 ALA B C 1
ATOM 5628 O O . ALA B 1 315 ? 3.422 38.688 19.594 1 93.12 315 ALA B O 1
ATOM 5629 N N . LEU B 1 316 ? 4.953 39.906 18.547 1 95.38 316 LEU B N 1
ATOM 5630 C CA . LEU B 1 316 ? 5.395 38.781 17.734 1 95.38 316 LEU B CA 1
ATOM 5631 C C . LEU B 1 316 ? 6.043 37.688 18.578 1 95.38 316 LEU B C 1
ATOM 5633 O O . LEU B 1 316 ? 5.82 36.5 18.359 1 95.38 316 LEU B O 1
ATOM 5637 N N . LYS B 1 317 ? 6.828 38.125 19.516 1 96 317 LYS B N 1
ATOM 5638 C CA . LYS B 1 317 ? 7.477 37.156 20.406 1 96 317 LYS B CA 1
ATOM 5639 C C . LYS B 1 317 ? 6.445 36.344 21.172 1 96 317 LYS B C 1
ATOM 5641 O O . LYS B 1 317 ? 6.582 35.125 21.281 1 96 317 LYS B O 1
ATOM 5646 N N . ALA B 1 318 ? 5.48 37.062 21.688 1 95.25 318 ALA B N 1
ATOM 5647 C CA . ALA B 1 318 ? 4.426 36.375 22.438 1 95.25 318 ALA B CA 1
ATOM 5648 C C . ALA B 1 318 ? 3.654 35.406 21.531 1 95.25 318 ALA B C 1
ATOM 5650 O O . ALA B 1 318 ? 3.385 34.281 21.922 1 95.25 318 ALA B O 1
ATOM 5651 N N . ASP B 1 319 ? 3.305 35.781 20.406 1 96.19 319 ASP B N 1
ATOM 5652 C CA . ASP B 1 319 ? 2.555 34.969 19.453 1 96.19 319 ASP B CA 1
ATOM 5653 C C . ASP B 1 319 ? 3.395 33.781 18.969 1 96.19 319 ASP B C 1
ATOM 5655 O O . ASP B 1 319 ? 2.861 32.719 18.688 1 96.19 319 ASP B O 1
ATOM 5659 N N . TRP B 1 320 ? 4.664 34.094 18.812 1 96.5 320 TRP B N 1
ATOM 5660 C CA . TRP B 1 320 ? 5.59 33.062 18.406 1 96.5 320 TRP B CA 1
ATOM 5661 C C . TRP B 1 320 ? 5.566 31.891 19.391 1 96.5 320 TRP B C 1
ATOM 5663 O O . TRP B 1 320 ? 5.457 30.734 19 1 96.5 320 TRP B O 1
ATOM 5673 N N . ASN B 1 321 ? 5.676 32.25 20.594 1 95.69 321 ASN B N 1
ATOM 5674 C CA . ASN B 1 321 ? 5.66 31.203 21.641 1 95.69 321 ASN B CA 1
ATOM 5675 C C . ASN B 1 321 ? 4.336 30.453 21.656 1 95.69 321 ASN B C 1
ATOM 5677 O O . ASN B 1 321 ? 4.312 29.234 21.828 1 95.69 321 ASN B O 1
ATOM 5681 N N . ARG B 1 322 ? 3.271 31.141 21.484 1 95.69 322 ARG B N 1
ATOM 5682 C CA . ARG B 1 322 ? 1.951 30.516 21.438 1 95.69 322 ARG B CA 1
ATOM 5683 C C . ARG B 1 322 ? 1.814 29.594 20.234 1 95.69 322 ARG B C 1
ATOM 5685 O O . ARG B 1 322 ? 1.276 28.5 20.344 1 95.69 322 ARG B O 1
ATOM 5692 N N . TRP B 1 323 ? 2.221 30.078 19.141 1 97.06 323 TRP B N 1
ATOM 5693 C CA . TRP B 1 323 ? 2.17 29.266 17.922 1 97.06 323 TRP B CA 1
ATOM 5694 C C . TRP B 1 323 ? 2.975 27.984 18.078 1 97.06 323 TRP B C 1
ATOM 5696 O O . TRP B 1 323 ? 2.516 26.906 17.703 1 97.06 323 TRP B O 1
ATOM 5706 N N . LYS B 1 324 ? 4.176 28.109 18.609 1 96.25 324 LYS B N 1
ATOM 5707 C CA . LYS B 1 324 ? 5.031 26.953 18.828 1 96.25 324 LYS B CA 1
ATOM 5708 C C . LYS B 1 324 ? 4.352 25.922 19.719 1 96.25 324 LYS B C 1
ATOM 5710 O O . LYS B 1 324 ? 4.398 24.719 19.438 1 96.25 324 LYS B O 1
ATOM 5715 N N . GLN B 1 325 ? 3.756 26.406 20.734 1 95.12 325 GLN B N 1
ATOM 5716 C CA . GLN B 1 325 ? 3.059 25.5 21.656 1 95.12 325 GLN B CA 1
ATOM 5717 C C . GLN B 1 325 ? 1.883 24.812 20.969 1 95.12 325 GLN B C 1
ATOM 5719 O O . GLN B 1 325 ? 1.674 23.609 21.141 1 95.12 325 GLN B O 1
ATOM 5724 N N . ASN B 1 326 ? 1.118 25.578 20.281 1 95.31 326 ASN B N 1
ATOM 5725 C CA . ASN B 1 326 ? -0.014 25.031 19.547 1 95.31 326 ASN B CA 1
ATOM 5726 C C . ASN B 1 326 ? 0.438 24 18.516 1 95.31 326 ASN B C 1
ATOM 5728 O O . ASN B 1 326 ? -0.187 22.938 18.375 1 95.31 326 ASN B O 1
ATOM 5732 N N . MET B 1 327 ? 1.469 24.344 17.797 1 96.81 327 MET B N 1
ATOM 5733 C CA . MET B 1 327 ? 2.02 23.438 16.781 1 96.81 327 MET B CA 1
ATOM 5734 C C . MET B 1 327 ? 2.449 22.125 17.406 1 96.81 327 MET B C 1
ATOM 5736 O O . MET B 1 327 ? 2.145 21.047 16.875 1 96.81 327 MET B O 1
ATOM 5740 N N . GLN B 1 328 ? 3.133 22.203 18.547 1 95.75 328 GLN B N 1
ATOM 5741 C CA . GLN B 1 328 ? 3.592 21 19.234 1 95.75 328 GLN B CA 1
ATOM 5742 C C . GLN B 1 328 ? 2.414 20.141 19.688 1 95.75 328 GLN B C 1
ATOM 5744 O O . GLN B 1 328 ? 2.422 18.922 19.516 1 95.75 328 GLN B O 1
ATOM 5749 N N . CYS B 1 329 ? 1.459 20.812 20.234 1 94.62 329 CYS B N 1
ATOM 5750 C CA . CYS B 1 329 ? 0.281 20.094 20.703 1 94.62 329 CYS B CA 1
ATOM 5751 C C . CYS B 1 329 ? -0.473 19.438 19.562 1 94.62 329 CYS B C 1
ATOM 5753 O O . CYS B 1 329 ? -0.879 18.281 19.656 1 94.62 329 CYS B O 1
ATOM 5755 N N . ASP B 1 330 ? -0.674 20.172 18.516 1 96.19 330 ASP B N 1
ATOM 5756 C CA . ASP B 1 330 ? -1.384 19.656 17.359 1 96.19 330 ASP B CA 1
ATOM 5757 C C . ASP B 1 330 ? -0.663 18.438 16.766 1 96.19 330 ASP B C 1
ATOM 5759 O O . ASP B 1 330 ? -1.297 17.453 16.422 1 96.19 330 ASP B O 1
ATOM 5763 N N . MET B 1 331 ? 0.632 18.531 16.641 1 96.06 331 MET B N 1
ATOM 5764 C CA . MET B 1 331 ? 1.415 17.438 16.047 1 96.06 331 MET B CA 1
ATOM 5765 C C . MET B 1 331 ? 1.367 16.203 16.938 1 96.06 331 MET B C 1
ATOM 5767 O O . MET B 1 331 ? 1.138 15.094 16.438 1 96.06 331 MET B O 1
ATOM 5771 N N . LYS B 1 332 ? 1.56 16.406 18.219 1 94.75 332 LYS B N 1
ATOM 5772 C CA . LYS B 1 332 ? 1.506 15.281 19.141 1 94.75 332 LYS B CA 1
ATOM 5773 C C . LYS B 1 332 ? 0.146 14.586 19.078 1 94.75 332 LYS B C 1
ATOM 5775 O O . LYS B 1 332 ? 0.068 13.359 19.031 1 94.75 332 LYS B O 1
ATOM 5780 N N . SER B 1 333 ? -0.849 15.414 19.156 1 95.19 333 SER B N 1
ATOM 5781 C CA . SER B 1 333 ? -2.203 14.867 19.078 1 95.19 333 SER B CA 1
ATOM 5782 C C . SER B 1 333 ? -2.424 14.109 17.766 1 95.19 333 SER B C 1
ATOM 5784 O O . SER B 1 333 ? -3.037 13.047 17.766 1 95.19 333 SER B O 1
ATOM 5786 N N . THR B 1 334 ? -1.98 14.648 16.703 1 96.12 334 THR B N 1
ATOM 5787 C CA . THR B 1 334 ? -2.137 14.031 15.398 1 96.12 334 THR B CA 1
ATOM 5788 C C . THR B 1 334 ? -1.385 12.711 15.328 1 96.12 334 THR B C 1
ATOM 5790 O O . THR B 1 334 ? -1.921 11.711 14.844 1 96.12 334 THR B O 1
ATOM 5793 N N . PHE B 1 335 ? -0.126 12.672 15.797 1 96 335 PHE B N 1
ATOM 5794 C CA . PHE B 1 335 ? 0.666 11.453 15.789 1 96 335 PHE B CA 1
ATOM 5795 C C . PHE B 1 335 ? -0.002 10.367 16.641 1 96 335 PHE B C 1
ATOM 5797 O O . PHE B 1 335 ? 0.005 9.195 16.266 1 96 335 PHE B O 1
ATOM 5804 N N . THR B 1 336 ? -0.554 10.773 17.734 1 95.75 336 THR B N 1
ATOM 5805 C CA . THR B 1 336 ? -1.266 9.836 18.594 1 95.75 336 THR B CA 1
ATOM 5806 C C . THR B 1 336 ? -2.486 9.258 17.875 1 95.75 336 THR B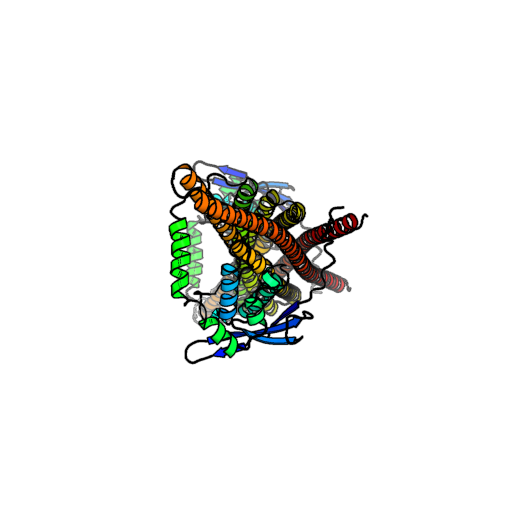 C 1
ATOM 5808 O O . THR B 1 336 ? -2.744 8.055 17.938 1 95.75 336 THR B O 1
ATOM 5811 N N . ASP B 1 337 ? -3.193 10.125 17.234 1 95.94 337 ASP B N 1
ATOM 5812 C CA . ASP B 1 337 ? -4.363 9.695 16.469 1 95.94 337 ASP B CA 1
ATOM 5813 C C . ASP B 1 337 ? -3.977 8.703 15.383 1 95.94 337 ASP B C 1
ATOM 5815 O O . ASP B 1 337 ? -4.645 7.68 15.203 1 95.94 337 ASP B O 1
ATOM 5819 N N . VAL B 1 338 ? -2.955 8.992 14.656 1 96.25 338 VAL B N 1
ATOM 5820 C CA . VAL B 1 338 ? -2.463 8.117 13.594 1 96.25 338 VAL B CA 1
ATOM 5821 C C . VAL B 1 338 ? -2.07 6.766 14.188 1 96.25 338 VAL B C 1
ATOM 5823 O O . VAL B 1 338 ? -2.402 5.719 13.625 1 96.25 338 VAL B O 1
ATOM 5826 N N . ALA B 1 339 ? -1.341 6.812 15.273 1 97 339 ALA B N 1
ATOM 5827 C CA . ALA B 1 339 ? -0.924 5.578 15.938 1 97 339 ALA B CA 1
ATOM 5828 C C . ALA B 1 339 ? -2.131 4.73 16.328 1 97 339 ALA B C 1
ATOM 5830 O O . ALA B 1 339 ? -2.135 3.514 16.109 1 97 339 ALA B O 1
ATOM 5831 N N . GLU B 1 340 ? -3.1 5.348 16.859 1 97.12 340 GLU B N 1
ATOM 5832 C CA . GLU B 1 340 ? -4.305 4.633 17.266 1 97.12 340 GLU B CA 1
ATOM 5833 C C . GLU B 1 340 ? -5.008 4.008 16.062 1 97.12 340 GLU B C 1
ATOM 5835 O O . GLU B 1 340 ? -5.473 2.869 16.141 1 97.12 340 GLU B O 1
ATOM 5840 N N . LYS B 1 341 ? -5.141 4.762 15.031 1 97.25 341 LYS B N 1
ATOM 5841 C CA . LYS B 1 341 ? -5.766 4.246 13.812 1 97.25 341 LYS B CA 1
ATOM 5842 C C . LYS B 1 341 ? -4.965 3.08 13.234 1 97.25 341 LYS B C 1
ATOM 5844 O O . LYS B 1 341 ? -5.539 2.105 12.75 1 97.25 341 LYS B O 1
ATOM 5849 N N . ASN B 1 342 ? -3.646 3.201 13.227 1 97.38 342 ASN B N 1
ATOM 5850 C CA . ASN B 1 342 ? -2.793 2.104 12.789 1 97.38 342 ASN B CA 1
ATOM 5851 C C . ASN B 1 342 ? -3.002 0.855 13.641 1 97.38 342 ASN B C 1
ATOM 5853 O O . ASN B 1 342 ? -3.135 -0.25 13.109 1 97.38 342 ASN B O 1
ATOM 5857 N N . ILE B 1 343 ? -3.02 1.047 14.93 1 97.88 343 ILE B N 1
ATOM 5858 C CA . ILE B 1 343 ? -3.189 -0.073 15.852 1 97.88 343 ILE B CA 1
ATOM 5859 C C . ILE B 1 343 ? -4.512 -0.783 15.562 1 97.88 343 ILE B C 1
ATOM 5861 O O . ILE B 1 343 ? -4.555 -2.012 15.469 1 97.88 343 ILE B O 1
ATOM 5865 N N . HIS B 1 344 ? -5.562 -0.056 15.398 1 97.88 344 HIS B N 1
ATOM 5866 C CA . HIS B 1 344 ? -6.863 -0.643 15.094 1 97.88 344 HIS B CA 1
ATOM 5867 C C . HIS B 1 344 ? -6.824 -1.418 13.781 1 97.88 344 HIS B C 1
ATOM 5869 O O . HIS B 1 344 ? -7.344 -2.533 13.695 1 97.88 344 HIS B O 1
ATOM 5875 N N . TYR B 1 345 ? -6.25 -0.881 12.812 1 98.06 345 TYR B N 1
ATOM 5876 C CA . TYR B 1 345 ? -6.098 -1.516 11.508 1 98.06 345 TYR B CA 1
ATOM 5877 C C . TYR B 1 345 ? -5.348 -2.838 11.625 1 98.06 345 TYR B C 1
ATOM 5879 O O . TYR B 1 345 ? -5.82 -3.871 11.148 1 98.06 345 TYR B O 1
ATOM 5887 N N . TYR B 1 346 ? -4.168 -2.773 12.234 1 98.56 346 TYR B N 1
ATOM 5888 C CA . TYR B 1 346 ? -3.342 -3.971 12.328 1 98.56 346 TYR B CA 1
ATOM 5889 C C . TYR B 1 346 ? -4.023 -5.039 13.18 1 98.56 346 TYR B C 1
ATOM 5891 O O . TYR B 1 346 ? -3.918 -6.23 12.891 1 98.56 346 TYR B O 1
ATOM 5899 N N . GLU B 1 347 ? -4.641 -4.602 14.195 1 98.31 347 GLU B N 1
ATOM 5900 C CA . GLU B 1 347 ? -5.367 -5.539 15.047 1 98.31 347 GLU B CA 1
ATOM 5901 C C . GLU B 1 347 ? -6.453 -6.27 14.266 1 98.31 347 GLU B C 1
ATOM 5903 O O . GLU B 1 347 ? -6.598 -7.488 14.383 1 98.31 347 GLU B O 1
ATOM 5908 N N . GLN B 1 348 ? -7.227 -5.539 13.562 1 98.44 348 GLN B N 1
ATOM 5909 C CA . GLN B 1 348 ? -8.32 -6.121 12.789 1 98.44 348 GLN B CA 1
ATOM 5910 C C . GLN B 1 348 ? -7.793 -7.09 11.734 1 98.44 348 GLN B C 1
ATOM 5912 O O . GLN B 1 348 ? -8.328 -8.188 11.57 1 98.44 348 GLN B O 1
ATOM 5917 N N . CYS B 1 349 ? -6.801 -6.715 10.977 1 98.5 349 CYS B N 1
ATOM 5918 C CA . CYS B 1 349 ? -6.242 -7.566 9.93 1 98.5 349 CYS B CA 1
ATOM 5919 C C . CYS B 1 349 ? -5.578 -8.805 10.531 1 98.5 349 CYS B C 1
ATOM 5921 O O . CYS B 1 349 ? -5.711 -9.898 9.984 1 98.5 349 CYS B O 1
ATOM 5923 N N . LEU B 1 350 ? -4.875 -8.625 11.648 1 98.56 350 LEU B N 1
ATOM 5924 C CA . LEU B 1 350 ? -4.25 -9.75 12.336 1 98.56 350 LEU B CA 1
ATOM 5925 C C . LEU B 1 350 ? -5.297 -10.789 12.734 1 98.56 350 LEU B C 1
ATOM 5927 O O . LEU B 1 350 ? -5.137 -11.977 12.453 1 98.56 350 LEU B O 1
ATOM 5931 N N . ALA B 1 351 ? -6.34 -10.32 13.344 1 98.44 351 ALA B N 1
ATOM 5932 C CA . ALA B 1 351 ? -7.41 -11.211 13.789 1 98.44 351 ALA B CA 1
ATOM 5933 C C . ALA B 1 351 ? -8.039 -11.945 12.609 1 98.44 351 ALA B C 1
ATOM 5935 O O . ALA B 1 351 ? -8.398 -13.117 12.719 1 98.44 351 ALA B O 1
ATOM 5936 N N . THR B 1 352 ? -8.195 -11.258 11.523 1 98.56 352 THR B N 1
ATOM 5937 C CA . THR B 1 352 ? -8.805 -11.812 10.32 1 98.56 352 THR B CA 1
ATOM 5938 C C . THR B 1 352 ? -7.984 -12.992 9.797 1 98.56 352 THR B C 1
ATOM 5940 O O . THR B 1 352 ? -8.531 -14.078 9.562 1 98.56 352 THR B O 1
ATOM 5943 N N . TRP B 1 353 ? -6.707 -12.875 9.648 1 98.31 353 TRP B N 1
ATOM 5944 C CA . TRP B 1 353 ? -5.859 -13.922 9.078 1 98.31 353 TRP B CA 1
ATOM 5945 C C . TRP B 1 353 ? -5.629 -15.039 10.086 1 98.31 353 TRP B C 1
ATOM 5947 O O . TRP B 1 353 ? -5.48 -16.203 9.703 1 98.31 353 TRP B O 1
ATOM 5957 N N . GLU B 1 354 ? -5.582 -14.719 11.375 1 97.81 354 GLU B N 1
ATOM 5958 C CA . GLU B 1 354 ? -5.504 -15.758 12.398 1 97.81 354 GLU B CA 1
ATOM 5959 C C . GLU B 1 354 ? -6.727 -16.672 12.352 1 97.81 354 GLU B C 1
ATOM 5961 O O . GLU B 1 354 ? -6.605 -17.891 12.484 1 97.81 354 GLU B O 1
ATOM 5966 N N . SER B 1 355 ? -7.844 -16.047 12.25 1 97.31 355 SER B N 1
ATOM 5967 C CA . SER B 1 355 ? -9.078 -16.812 12.141 1 97.31 355 SER B CA 1
ATOM 5968 C C . SER B 1 355 ? -9.055 -17.734 10.914 1 97.31 355 SER B C 1
ATOM 5970 O O . SER B 1 355 ? -9.477 -18.891 10.984 1 97.31 355 SER B O 1
ATOM 5972 N N . PHE B 1 356 ? -8.625 -17.266 9.844 1 97.44 356 PHE B N 1
ATOM 5973 C CA . PHE B 1 356 ? -8.516 -18.062 8.625 1 97.44 356 PHE B CA 1
ATOM 5974 C C . PHE B 1 356 ? -7.586 -19.25 8.836 1 97.44 356 PHE B C 1
ATOM 5976 O O . PHE B 1 356 ? -7.93 -20.375 8.492 1 97.44 356 PHE B O 1
ATOM 5983 N N . LEU B 1 357 ? -6.391 -18.984 9.367 1 96 357 LEU B N 1
ATOM 5984 C CA . LEU B 1 357 ? -5.418 -20.047 9.562 1 96 357 LEU B CA 1
ATOM 5985 C C . LEU B 1 357 ? -5.98 -21.141 10.477 1 96 357 LEU B C 1
ATOM 5987 O O . LEU B 1 357 ? -5.773 -22.328 10.234 1 96 357 LEU B O 1
ATOM 5991 N N . THR B 1 358 ? -6.703 -20.75 11.508 1 94.19 358 THR B N 1
ATOM 5992 C CA . THR B 1 358 ? -7.332 -21.688 12.43 1 94.19 358 THR B CA 1
ATOM 5993 C C . THR B 1 358 ? -8.375 -22.531 11.711 1 94.19 358 THR B C 1
ATOM 5995 O O . THR B 1 358 ? -8.484 -23.734 11.953 1 94.19 358 THR B O 1
ATOM 5998 N N . SER B 1 359 ? -9.117 -21.906 10.812 1 92.38 359 SER B N 1
ATOM 5999 C CA . SER B 1 359 ? -10.148 -22.625 10.07 1 92.38 359 SER B CA 1
ATOM 6000 C C . SER B 1 359 ? -9.547 -23.641 9.117 1 92.38 359 SER B C 1
ATOM 6002 O O . SER B 1 359 ? -10.141 -24.688 8.867 1 92.38 359 SER B O 1
ATOM 6004 N N . GLN B 1 360 ? -8.375 -23.328 8.555 1 90 360 GLN B N 1
ATOM 6005 C CA . GLN B 1 360 ? -7.711 -24.234 7.629 1 90 360 GLN B CA 1
ATOM 6006 C C . GLN B 1 360 ? -7.141 -25.453 8.367 1 90 360 GLN B C 1
ATOM 6008 O O . GLN B 1 360 ? -7.102 -26.547 7.816 1 90 360 GLN B O 1
ATOM 6013 N N . THR B 1 361 ? -6.637 -25.312 9.57 1 83.12 361 THR B N 1
ATOM 6014 C CA . THR B 1 361 ? -6.062 -26.391 10.359 1 83.12 361 THR B CA 1
ATOM 6015 C C . THR B 1 361 ? -7.156 -27.344 10.859 1 83.12 361 THR B C 1
ATOM 6017 O O . THR B 1 361 ? -6.957 -28.562 10.898 1 83.12 361 THR B O 1
ATOM 6020 N N . THR B 1 362 ? -8.281 -26.844 11.227 1 73 362 THR B N 1
ATOM 6021 C CA . THR B 1 362 ? -9.391 -27.656 11.695 1 73 362 THR B CA 1
ATOM 6022 C C . THR B 1 362 ? -9.922 -28.547 10.57 1 73 362 THR B C 1
ATOM 6024 O O . THR B 1 362 ? -10.266 -29.703 10.797 1 73 362 THR B O 1
ATOM 6027 N N . GLU B 1 363 ? -9.883 -28.031 9.414 1 66.56 363 GLU B N 1
ATOM 6028 C CA . GLU B 1 363 ? -10.352 -28.812 8.273 1 66.56 363 GLU B CA 1
ATOM 6029 C C . GLU B 1 363 ? -9.391 -29.969 7.957 1 66.56 363 GLU B C 1
ATOM 6031 O O . GLU B 1 363 ? -9.82 -31.062 7.598 1 66.56 363 GLU B O 1
ATOM 6036 N N . LEU B 1 364 ? -8.094 -29.719 8.109 1 63.31 364 LEU B N 1
ATOM 6037 C CA . LEU B 1 364 ? -7.109 -30.766 7.871 1 63.31 364 LEU B CA 1
ATOM 6038 C C . LEU B 1 364 ? -7.25 -31.891 8.898 1 63.31 364 LEU B C 1
ATOM 6040 O O . LEU B 1 364 ? -7.129 -33.062 8.555 1 63.31 364 LEU B O 1
ATOM 6044 N N . ASN B 1 365 ? -7.484 -31.5 10.094 1 57.53 365 ASN B N 1
ATOM 6045 C CA . ASN B 1 365 ? -7.652 -32.5 11.133 1 57.53 365 ASN B CA 1
ATOM 6046 C C . ASN B 1 365 ? -8.93 -33.312 10.93 1 57.53 365 ASN B C 1
ATOM 6048 O O . ASN B 1 365 ? -8.953 -34.531 11.188 1 57.53 365 ASN B O 1
ATOM 6052 N N . LEU B 1 366 ? -9.922 -32.688 10.469 1 52.97 366 LEU B N 1
ATOM 6053 C CA . LEU B 1 366 ? -11.172 -33.406 10.227 1 52.97 366 LEU B CA 1
ATOM 6054 C C . LEU B 1 366 ? -11.023 -34.375 9.062 1 52.97 366 LEU B C 1
ATOM 6056 O O . LEU B 1 366 ? -11.578 -35.469 9.094 1 52.97 366 LEU B O 1
ATOM 6060 N N . GLU B 1 367 ? -10.32 -34 8.07 1 57.5 367 GLU B N 1
ATOM 6061 C CA . GLU B 1 367 ? -10.102 -34.844 6.918 1 57.5 367 GLU B CA 1
ATOM 6062 C C . GLU B 1 367 ? -9.227 -36.062 7.281 1 57.5 367 GLU B C 1
ATOM 6064 O O . GLU B 1 367 ? -9.469 -37.156 6.82 1 57.5 367 GLU B O 1
ATOM 6069 N N . GLU B 1 368 ? -8.227 -35.844 8.125 1 54.75 368 GLU B N 1
ATOM 6070 C CA . GLU B 1 368 ? -7.387 -36.938 8.609 1 54.75 368 GLU B CA 1
ATOM 6071 C C . GLU B 1 368 ? -8.18 -37.875 9.492 1 54.75 368 GLU B C 1
ATOM 6073 O O . GLU B 1 368 ? -8 -39.094 9.414 1 54.75 368 GLU B O 1
ATOM 6078 N N . ASP B 1 369 ? -9.016 -37.375 10.32 1 52.94 369 ASP B N 1
ATOM 6079 C CA . ASP B 1 369 ? -9.852 -38.188 11.188 1 52.94 369 ASP B CA 1
ATOM 6080 C C . ASP B 1 369 ? -10.859 -39 10.375 1 52.94 369 ASP B C 1
ATOM 6082 O O . ASP B 1 369 ? -11.195 -40.125 10.742 1 52.94 369 ASP B O 1
ATOM 6086 N N . SER B 1 370 ? -11.328 -38.5 9.367 1 50.72 370 SER B N 1
ATOM 6087 C CA . SER B 1 370 ? -12.289 -39.219 8.555 1 50.72 370 SER B CA 1
ATOM 6088 C C . SER B 1 370 ? -11.609 -40.375 7.789 1 50.72 370 SER B C 1
ATOM 6090 O O . SER B 1 370 ? -12.227 -41.406 7.516 1 50.72 370 SER B O 1
ATOM 6092 N N . GLU B 1 371 ? -10.422 -40.219 7.434 1 47.44 371 GLU B N 1
ATOM 6093 C CA . GLU B 1 371 ? -9.688 -41.281 6.762 1 47.44 371 GLU B CA 1
ATOM 6094 C C . GLU B 1 371 ? -9.258 -42.375 7.754 1 47.44 371 GLU B C 1
ATOM 6096 O O . GLU B 1 371 ? -9.016 -43.5 7.363 1 47.44 371 GLU B O 1
ATOM 6101 N N . ASP B 1 372 ? -9.156 -42.062 9.016 1 38.81 372 ASP B N 1
ATOM 6102 C CA . ASP B 1 372 ? -8.82 -43.062 10.039 1 38.81 372 ASP B CA 1
ATOM 6103 C C . ASP B 1 372 ? -10.078 -43.75 10.555 1 38.81 372 ASP B C 1
ATOM 6105 O O . ASP B 1 372 ? -10.016 -44.5 11.523 1 38.81 372 ASP B O 1
ATOM 6109 N N . LYS B 1 373 ? -11.242 -43.344 10.148 1 44.53 373 LYS B N 1
ATOM 6110 C CA . LYS B 1 373 ? -12.273 -44.281 10.57 1 44.53 373 LYS B CA 1
ATOM 6111 C C . LYS B 1 373 ? -12.242 -45.531 9.711 1 44.53 373 LYS B C 1
ATOM 6113 O O . LYS B 1 373 ? -12.367 -45.469 8.484 1 44.53 373 LYS B O 1
ATOM 6118 N N . PRO B 1 374 ? -11.797 -46.781 10.5 1 34.75 374 PRO B N 1
ATOM 6119 C CA . PRO B 1 374 ? -11.773 -48.094 9.852 1 34.75 374 PRO B CA 1
ATOM 6120 C C . PRO B 1 374 ? -13.086 -48.406 9.148 1 34.75 374 PRO B C 1
ATOM 6122 O O . PRO B 1 374 ? -14.148 -47.938 9.539 1 34.75 374 PRO B O 1
#

InterPro domains:
  IPR001683 Phox homology [PF00787] (47-130)
  IPR001683 Phox homology [PS50195] (14-135)
  IPR001683 Phox homology [SM00312] (11-131)
  IPR027267 AH/BAR domain superfamily [G3DSA:1.20.1270.60] (165-361)
  IPR036871 PX domain superfamily [G3DSA:3.30.1520.10] (9-142)
  IPR036871 PX domain superfamily [SSF64268] (15-132)
  IPR042130 SNX7, PX domain [cd07284] (16-131)

Foldseek 3Di:
DPPPPPPPVPVPPLQKDKAWADWDWDDDPVDIFIKIWIWMAGPDPVDPDRIAIEIDTPVLVVLLQVVLCVVQVLFQQFDADDDPPDPDPVVCPDPLNVLLRSVRVRVNLVVQCPDPPSVPDPSNSCSRHPYPVRVVVVSVPPDPPPVVCVVVCVLVVVVVVCPDLPDDDPVLVVVLVVLVVVLVVLVVVLVVLVVVLVVLVVVLVVLLVVLVVLCVVLVVDDPCNLVSNLVSVLSVQLSVLSVVLSSLCSRAVNSLSVSVNVSSVSLNSSSSVLSSLSSVLVVLVVVLVVDPPPNVVSVVVSVVSVVVSVVSVVNNVVSVVVVVVVNVVSVVVRVVSSVVSVVSSVVSSVVSVVVSVVVVVVVVVVVVVVVPPD/DPCPPPPPVPVPPQQKDKAWADWDWDDDPVDIFIKIWIWMAGPDPVDPDRIAIEIDTPVLVVLLQVVLCVVQVLFQQFDADDDPPDPDPVPCPDPLNVLLRSVRVRVNLVVLCPDPPSVPDPSNSCSRHPYPVRSVVVSVPPDPPPVVCVVVCVLVVVVVVPPDLPDDDPVLVVLLVVLVVLLVVLVVVLVVLVVVLVVLVVVLVVLLVVLVVLCVVLVVDDPCNLVSNLVSVLSVQLSVLSVQLSSLCSRAVNSLSVSVNVSSVSSNSSSSVLSSLSSVLVVLVVVLVVDPPPNVVSVVVSVVSVVVSVVSVVNNVVSVVVVVVVNVVSVVVRVVSSVVSVVSSVVSSVVSVVVSVVVVVVVVVVVVVVVPPD

Organism: Sphenodon punctatus (NCBI:txid8508)

Radius of gyration: 39.59 Å; Cα contacts (8 Å, |Δi|>4): 734; chains: 2; bounding box: 62×137×97 Å